Protein AF-A0AAX0WQU2-F1 (afdb_monomer_lite)

Foldseek 3Di:
DDDDPPPDPPDDDDDDPPQQAAPPPPPPDDDDPLLQVLVLLLLLCLLLLLVVLLVLLVVLLVVLVVDDPVQQPDWAQQLVVCVVVVPDPLSSLLLVLCCVLLVQDRGGDDGSVSVSVLSVLLSLLSLQLSCVSLVQLPEEEAQEQDDDDLVRLVVDDQWYWYWYQYPLDTWIWTHHRSDHTDTDDCVQQPVCVSVQRDSVSCVVVVVVSSLSVSSSSSPPPDDDRDAAGEYADDPVLVPDPQRPDFKFFQWDADADPVRHRPDTPSQAHRIHGHSVCSPVPSLVRSLSSQLRSSVNRSVADAQADAVPPPPCVPPPDPDPGNPHLVPFDPPDPVSSVVSSVNSSRHSSSRSVSSQVSLPHSGRDDPVDDDPSSDPVSRDRHDDDDDPPPVVNVVVVVVVVCVVVVVVVVVVVVVVVVPDDDDDDDDDDDDDDDDD

Secondary structure (DSSP, 8-state):
-PPPTTS---------SSSSS---BTTTBPPPHHHHHHHHHHHHHHHHHHHHHHHHHHHHHHHHHTS-HHHHHS---HHHHHHHTT--HHHHHHHHHHHHHH----SSS--HHHHHHHHHHHHHHHHHHHHHTTTTT--EEEEESSPPPHHHHTTS-SEEEEEEEETTEEEEEEEETT-SPEEE-GGGT-GGGGG--SHHHHHHTHHHHHHHHHHHHHHHS--------EEEPPHHHHS-TT----EEE---PPB-TTS-BSS--TTSS-EEE-TTHHHH-HHHHHHHHHHHHIIIII--B----TT-TTTSTT------PPPPTTTS--SSHHHHHHHHHHHHTBHHHHHHHHHHHHT-SSPPPTTS--TT--GGG--PPPPP-----HHHHHHHHHHHHHHHHHHHHHHHHHHHTS-----------------

Sequence (435 aa):
MPKNPKNSKKIPEHITQDNMVVSLKSKDSKLTVQEKQTLNQIYNESTLRLERTLDLLTQLENYLNSYDSQTKNQVQNIKQLMIDNNAPAEILHTLKMLKRHFYIPITHDNTINNVLNSTAAIKNNLLKTYKGLKGQLNLSLEIVDHVPTPEEVENFEDKTYVLVKSNNQWSLLYYENKGNPTEINIDNVNPAINNMATVDGAKLNYHLLMRDIMLYHAKNVESQPNKVYISNLKQSYINNPNNRTLGYVNGNGPTDGDGNLLFVNEYFGAIHIDYRLLTTNPSRALGTLIHESMHRYGFVNDRGYYHGRKDVKNSTEQRRYPEDFRDLPKQTHSDRLRITSRATNNADSYAYFVLDTTGSQTLYDKDNLPDWYDISKENGLPVENSSLSPLIKYSLIAGGVFLIGVGATMLYRKSNSIAEPTEEETNLTNSLGPC

pLDDT: mean 70.69, std 21.59, range [30.03, 97.56]

Structure (mmCIF, N/CA/C/O backbone):
data_AF-A0AAX0WQU2-F1
#
_entry.id   AF-A0AAX0WQU2-F1
#
loop_
_atom_site.group_PDB
_atom_site.id
_atom_site.type_symbol
_atom_site.label_atom_id
_atom_site.label_alt_id
_atom_site.label_comp_id
_atom_site.label_asym_id
_atom_site.label_entity_id
_atom_site.label_seq_id
_atom_site.pdbx_PDB_ins_code
_atom_site.Cartn_x
_atom_site.Cartn_y
_atom_site.Cartn_z
_atom_site.occupancy
_atom_site.B_iso_or_equiv
_atom_site.auth_seq_id
_atom_site.auth_comp_id
_atom_site.auth_asym_id
_atom_site.auth_atom_id
_atom_site.pdbx_PDB_model_num
ATOM 1 N N . MET A 1 1 ? -10.087 -52.703 16.500 1.00 31.34 1 MET A N 1
ATOM 2 C CA . MET A 1 1 ? -9.260 -51.753 17.280 1.00 31.34 1 MET A CA 1
ATOM 3 C C . MET A 1 1 ? -9.915 -50.381 17.216 1.00 31.34 1 MET A C 1
ATOM 5 O O . MET A 1 1 ? -10.171 -49.932 16.101 1.00 31.34 1 MET A O 1
ATOM 9 N N . PRO A 1 2 ? -10.245 -49.730 18.344 1.00 30.11 2 PRO A N 1
ATOM 10 C CA . PRO A 1 2 ? -10.756 -48.367 18.299 1.00 30.11 2 PRO A CA 1
ATOM 11 C C . PRO A 1 2 ? -9.624 -47.420 17.880 1.00 30.11 2 PRO A C 1
ATOM 13 O O . PRO A 1 2 ? -8.514 -47.497 18.405 1.00 30.11 2 PRO A O 1
ATOM 16 N N . LYS A 1 3 ? -9.888 -46.564 16.886 1.00 30.80 3 LYS A N 1
ATOM 17 C CA . LYS A 1 3 ? -8.924 -45.573 16.395 1.00 30.80 3 LYS A CA 1
ATOM 18 C C . LYS A 1 3 ? -8.726 -44.467 17.441 1.00 30.80 3 LYS A C 1
ATOM 20 O O . LYS A 1 3 ? -9.680 -43.962 18.023 1.00 30.80 3 LYS A O 1
ATOM 25 N N . ASN A 1 4 ? -7.458 -44.128 17.649 1.00 31.16 4 ASN A N 1
ATOM 26 C CA . ASN A 1 4 ? -6.911 -43.178 18.617 1.00 31.16 4 ASN A CA 1
ATOM 27 C C . ASN A 1 4 ? -7.563 -41.773 18.503 1.00 31.16 4 ASN A C 1
ATOM 29 O O . ASN A 1 4 ? -7.506 -41.183 17.422 1.00 31.16 4 ASN A O 1
ATOM 33 N N . PRO A 1 5 ? -8.128 -41.183 19.575 1.00 36.56 5 PRO A N 1
ATOM 34 C CA . PRO A 1 5 ? -8.906 -39.942 19.492 1.00 36.56 5 PRO A CA 1
ATOM 35 C C . PRO A 1 5 ? -8.059 -38.653 19.578 1.00 36.56 5 PRO A C 1
ATOM 37 O O . PRO A 1 5 ? -8.543 -37.632 20.056 1.00 36.56 5 PRO A O 1
ATOM 40 N N . LYS A 1 6 ? -6.793 -38.661 19.130 1.00 36.47 6 LYS A N 1
ATOM 41 C CA . LYS A 1 6 ? -5.864 -37.524 19.333 1.00 36.47 6 LYS A CA 1
ATOM 42 C C . LYS A 1 6 ? -5.399 -36.737 18.100 1.00 36.47 6 LYS A C 1
ATOM 44 O O . LYS A 1 6 ? -4.721 -35.741 18.301 1.00 36.47 6 LYS A O 1
ATOM 49 N N . ASN A 1 7 ? -5.823 -37.053 16.871 1.00 37.12 7 ASN A N 1
ATOM 50 C CA . ASN A 1 7 ? -5.366 -36.319 15.670 1.00 37.12 7 ASN A CA 1
ATOM 51 C C . ASN A 1 7 ? -6.485 -35.727 14.797 1.00 37.12 7 ASN A C 1
ATOM 53 O O . ASN A 1 7 ? -6.409 -35.740 13.573 1.00 37.12 7 ASN A O 1
ATOM 57 N N . SER A 1 8 ? -7.503 -35.125 15.405 1.00 37.38 8 SER A N 1
ATOM 58 C CA . SER A 1 8 ? -8.233 -34.059 14.715 1.00 37.38 8 SER A CA 1
ATOM 59 C C . SER A 1 8 ? -8.514 -32.950 15.714 1.00 37.38 8 SER A C 1
ATOM 61 O O . SER A 1 8 ? -9.492 -33.011 16.462 1.00 37.38 8 SER A O 1
ATOM 63 N N . LYS A 1 9 ? -7.649 -31.933 15.754 1.00 32.16 9 LYS A N 1
ATOM 64 C CA . LYS A 1 9 ? -8.064 -30.638 16.294 1.00 32.16 9 LYS A CA 1
ATOM 65 C C . LYS A 1 9 ? -9.267 -30.206 15.455 1.00 32.16 9 LYS A C 1
ATOM 67 O O . LYS A 1 9 ? -9.102 -29.794 14.312 1.00 32.16 9 LYS A O 1
ATOM 72 N N . LYS A 1 10 ? -10.481 -30.388 15.985 1.00 35.78 10 LYS A N 1
ATOM 73 C CA . LYS A 1 10 ? -11.683 -29.778 15.418 1.00 35.78 10 LYS A CA 1
ATOM 74 C C . LYS A 1 10 ? -11.444 -28.274 15.444 1.00 35.78 10 LYS A C 1
ATOM 76 O O . LYS A 1 10 ? -11.303 -27.692 16.514 1.00 35.78 10 LYS A O 1
ATOM 81 N N . ILE A 1 11 ? -11.337 -27.692 14.259 1.00 33.31 11 ILE A N 1
ATOM 82 C CA . ILE A 1 11 ? -11.239 -26.252 14.058 1.00 33.31 11 ILE A CA 1
ATOM 83 C C . ILE A 1 11 ? -12.599 -25.667 14.481 1.00 33.31 11 ILE A C 1
ATOM 85 O O . ILE A 1 11 ? -13.612 -26.102 13.927 1.00 33.31 11 ILE A O 1
ATOM 89 N N . PRO A 1 12 ? -12.679 -24.757 15.468 1.00 32.88 12 PRO A N 1
ATOM 90 C CA . PRO A 1 12 ? -13.934 -24.089 15.784 1.00 32.88 12 PRO A CA 1
ATOM 91 C C . PRO A 1 12 ? -14.273 -23.074 14.682 1.00 32.88 12 PRO A C 1
ATOM 93 O O . PRO A 1 12 ? -13.400 -22.356 14.202 1.00 32.88 12 PRO A O 1
ATOM 96 N N . GLU A 1 13 ? -15.543 -23.009 14.281 1.00 35.75 13 GLU A N 1
ATOM 97 C CA . GLU A 1 13 ? -16.059 -22.062 13.285 1.00 35.75 13 GLU A CA 1
ATOM 98 C C . GLU A 1 13 ? -16.945 -20.995 13.936 1.00 35.75 13 GLU A C 1
ATOM 100 O O . GLU A 1 13 ? -18.068 -21.349 14.266 1.00 35.75 13 GLU A O 1
ATOM 105 N N . HIS A 1 14 ? -16.565 -19.708 13.984 1.00 30.48 14 HIS A N 1
ATOM 106 C CA . HIS A 1 14 ? -17.513 -18.594 14.216 1.00 30.48 14 HIS A CA 1
ATOM 107 C C . HIS A 1 14 ? -17.075 -17.286 13.503 1.00 30.48 14 HIS A C 1
ATOM 109 O O . HIS A 1 14 ? -15.889 -17.103 13.229 1.00 30.48 14 HIS A O 1
ATOM 115 N N . ILE A 1 15 ? -18.071 -16.481 13.088 1.00 38.44 15 ILE A N 1
ATOM 116 C CA . ILE A 1 15 ? -18.012 -15.232 12.294 1.00 38.44 15 ILE A CA 1
ATOM 117 C C . ILE A 1 15 ? -18.770 -14.149 13.103 1.00 38.44 15 ILE A C 1
ATOM 119 O O . ILE A 1 15 ? -19.871 -14.425 13.581 1.00 38.44 15 ILE A O 1
ATOM 123 N N . THR A 1 16 ? -18.181 -12.950 13.196 1.00 37.28 16 THR A N 1
ATOM 124 C CA . THR A 1 16 ? -18.196 -11.962 14.304 1.00 37.28 16 THR A CA 1
ATOM 125 C C . THR A 1 16 ? -19.516 -11.306 14.770 1.00 37.28 16 THR A C 1
ATOM 127 O O . THR A 1 16 ? -20.407 -11.062 13.959 1.00 37.28 16 THR A O 1
ATOM 130 N N . GLN A 1 17 ? -19.607 -10.931 16.069 1.00 30.80 17 GLN A N 1
ATOM 131 C CA . GLN A 1 17 ? -20.680 -10.104 16.692 1.00 30.80 17 GLN A CA 1
ATOM 132 C C . GLN A 1 17 ? -20.516 -8.565 16.571 1.00 30.80 17 GLN A C 1
ATOM 134 O O . GLN A 1 17 ? -21.489 -7.845 16.789 1.00 30.80 17 GLN A O 1
ATOM 139 N N . ASP A 1 18 ? -19.356 -8.047 16.153 1.00 33.81 18 ASP A N 1
ATOM 140 C CA . ASP A 1 18 ? -19.059 -6.596 16.192 1.00 33.81 18 ASP A CA 1
ATOM 141 C C . ASP A 1 18 ? -19.312 -5.851 14.862 1.00 33.81 18 ASP A C 1
ATOM 143 O O . ASP A 1 18 ? -18.807 -4.755 14.641 1.00 33.81 18 ASP A O 1
ATOM 147 N N . ASN A 1 19 ? -20.068 -6.437 13.923 1.00 35.00 19 ASN A N 1
ATOM 148 C CA . ASN A 1 19 ? -20.328 -5.882 12.578 1.00 35.00 19 ASN A CA 1
ATOM 149 C C . ASN A 1 19 ? -19.089 -5.646 11.674 1.00 35.00 19 ASN A C 1
ATOM 151 O O . ASN A 1 19 ? -19.229 -5.041 10.611 1.00 35.00 19 ASN A O 1
ATOM 155 N N . MET A 1 20 ? -17.889 -6.135 12.015 1.00 37.59 20 MET A N 1
ATOM 156 C CA . MET A 1 20 ? -16.655 -5.775 11.282 1.00 37.59 20 MET A CA 1
ATOM 157 C C . MET A 1 20 ? -16.177 -6.785 10.221 1.00 37.59 20 MET A C 1
ATOM 159 O O . MET A 1 20 ? -15.325 -6.451 9.404 1.00 37.59 20 MET A O 1
ATOM 163 N N . VAL A 1 21 ? -16.768 -7.984 10.155 1.00 35.59 21 VAL A N 1
ATOM 164 C CA . VAL A 1 21 ? -16.629 -8.949 9.039 1.00 35.59 21 VAL A CA 1
ATOM 165 C C . VAL A 1 21 ? -17.985 -9.615 8.821 1.00 35.59 21 VAL A C 1
ATOM 167 O O . VAL A 1 21 ? -18.216 -10.762 9.196 1.00 35.59 21 VAL A O 1
ATOM 170 N N . VAL A 1 22 ? -18.940 -8.876 8.255 1.00 38.41 22 VAL A N 1
ATOM 171 C CA . VAL A 1 22 ? -20.250 -9.456 7.944 1.00 38.41 22 VAL A CA 1
ATOM 172 C C . VAL A 1 22 ? -20.165 -10.103 6.576 1.00 38.41 22 VAL A C 1
ATOM 174 O O . VAL A 1 22 ? -20.174 -9.406 5.562 1.00 38.41 22 VAL A O 1
ATOM 177 N N . SER A 1 23 ? -20.125 -11.436 6.540 1.00 36.59 23 SER A N 1
ATOM 178 C CA . SER A 1 23 ? -20.537 -12.128 5.330 1.00 36.59 23 SER A CA 1
ATOM 179 C C . SER A 1 23 ? -22.053 -11.988 5.173 1.00 36.59 23 SER A C 1
ATOM 181 O O . SER A 1 23 ? -22.810 -12.792 5.705 1.00 36.59 23 SER A O 1
ATOM 183 N N . LEU A 1 24 ? -22.534 -10.958 4.473 1.00 38.84 24 LEU A N 1
ATOM 184 C CA . LEU A 1 24 ? -23.891 -10.945 3.925 1.00 38.84 24 LEU A CA 1
ATOM 185 C C . LEU A 1 24 ? -23.984 -11.936 2.757 1.00 38.84 24 LEU A C 1
ATOM 187 O O . LEU A 1 24 ? -24.084 -11.558 1.593 1.00 38.84 24 LEU A O 1
ATOM 191 N N . LYS A 1 25 ? -23.948 -13.227 3.063 1.00 45.66 25 LYS A N 1
ATOM 192 C CA . LYS A 1 25 ? -24.803 -14.170 2.351 1.00 45.66 25 LYS A CA 1
ATOM 193 C C . LYS A 1 25 ? -26.125 -14.050 3.102 1.00 45.66 25 LYS A C 1
ATOM 195 O O . LYS A 1 25 ? -26.127 -14.320 4.295 1.00 45.66 25 LYS A O 1
ATOM 200 N N . SER A 1 26 ? -27.150 -13.467 2.464 1.00 41.34 26 SER A N 1
ATOM 201 C CA . SER A 1 26 ? -28.483 -13.138 3.024 1.00 41.34 26 SER A CA 1
ATOM 202 C C . SER A 1 26 ? -28.639 -13.536 4.497 1.00 41.34 26 SER A C 1
ATOM 204 O O . SER A 1 26 ? -28.838 -14.724 4.702 1.00 41.34 26 SER A O 1
ATOM 206 N N . LYS A 1 27 ? -28.460 -12.592 5.445 1.00 40.19 27 LYS A N 1
ATOM 207 C CA . LYS A 1 27 ? -28.551 -12.604 6.941 1.00 40.19 27 LYS A CA 1
ATOM 208 C C . LYS A 1 27 ? -28.480 -13.933 7.745 1.00 40.19 27 LYS A C 1
ATOM 210 O O . LYS A 1 27 ? -27.932 -13.939 8.839 1.00 40.19 27 LYS A O 1
ATOM 215 N N . ASP A 1 28 ? -28.977 -15.030 7.204 1.00 41.69 28 ASP A N 1
ATOM 216 C CA . ASP A 1 28 ? -29.094 -16.387 7.727 1.00 41.69 28 ASP A CA 1
ATOM 217 C C . ASP A 1 28 ? -28.063 -17.382 7.150 1.00 41.69 28 ASP A C 1
ATOM 219 O O . ASP A 1 28 ? -28.035 -18.546 7.552 1.00 41.69 28 ASP A O 1
ATOM 223 N N . SER A 1 29 ? -27.209 -16.981 6.201 1.00 47.44 29 SER A N 1
ATOM 224 C CA . SER A 1 29 ? -26.286 -17.910 5.533 1.00 47.44 29 SER A CA 1
ATOM 225 C C . SER A 1 29 ? -24.829 -17.698 5.950 1.00 47.44 29 SER A C 1
ATOM 227 O O . SER A 1 29 ? -24.217 -16.673 5.673 1.00 47.44 29 SER A O 1
ATOM 229 N N . LYS A 1 30 ? -24.227 -18.705 6.586 1.00 58.62 30 LYS A N 1
ATOM 230 C CA . LYS A 1 30 ? -22.789 -18.711 6.903 1.00 58.62 30 LYS A CA 1
ATOM 231 C C . LYS A 1 30 ? -21.952 -18.982 5.643 1.00 58.62 30 LYS A C 1
ATOM 233 O O . LYS A 1 30 ? -22.415 -19.667 4.727 1.00 58.62 30 LYS A O 1
ATOM 238 N N . LEU A 1 31 ? -20.706 -18.492 5.614 1.00 63.78 31 LEU A N 1
ATOM 239 C CA . LEU A 1 31 ? -19.722 -18.945 4.620 1.00 63.78 31 LEU A CA 1
ATOM 240 C C . LEU A 1 31 ? -19.499 -20.454 4.775 1.00 63.78 31 LEU A C 1
ATOM 242 O O . LEU A 1 31 ? -19.319 -20.954 5.888 1.00 63.78 31 LEU A O 1
ATOM 246 N N . THR A 1 32 ? -19.483 -21.158 3.654 1.00 69.81 32 THR A N 1
ATOM 247 C CA . THR A 1 32 ? -19.091 -22.563 3.551 1.00 69.81 32 THR A CA 1
ATOM 248 C C . THR A 1 32 ? -17.606 -22.737 3.872 1.00 69.81 32 THR A C 1
ATOM 250 O O . THR A 1 32 ? -16.815 -21.793 3.800 1.00 69.81 32 THR A O 1
ATOM 253 N N . VAL A 1 33 ? -17.204 -23.969 4.191 1.00 72.88 33 VAL A N 1
ATOM 254 C CA . VAL A 1 33 ? -15.794 -24.323 4.427 1.00 72.88 33 VAL A CA 1
ATOM 255 C C . VAL A 1 33 ? -14.918 -23.949 3.227 1.00 72.88 33 VAL A C 1
ATOM 257 O O . VAL A 1 33 ? -13.843 -23.384 3.411 1.00 72.88 33 VAL A O 1
ATOM 260 N N . GLN A 1 34 ? -15.399 -24.196 2.007 1.00 77.06 34 GLN A N 1
ATOM 261 C CA . GLN A 1 34 ? -14.679 -23.865 0.779 1.00 77.06 34 GLN A CA 1
ATOM 262 C C . GLN A 1 34 ? -14.522 -22.350 0.600 1.00 77.06 34 GLN A C 1
ATOM 264 O O . GLN A 1 34 ? -13.413 -21.883 0.370 1.00 77.06 34 GLN A O 1
ATOM 269 N N . GLU A 1 35 ? -15.591 -21.566 0.785 1.00 74.56 35 GLU A N 1
ATOM 270 C CA . GLU A 1 35 ? -15.519 -20.097 0.703 1.00 74.56 35 GLU A CA 1
ATOM 271 C C . GLU A 1 35 ? -14.516 -19.528 1.727 1.00 74.56 35 GLU A C 1
ATOM 273 O O . GLU A 1 35 ? -13.743 -18.630 1.400 1.00 74.56 35 GLU A O 1
ATOM 278 N N . LYS A 1 36 ? -14.463 -20.087 2.945 1.00 73.50 36 LYS A N 1
ATOM 279 C CA . LYS A 1 36 ? -13.469 -19.711 3.968 1.00 73.50 36 LYS A CA 1
ATOM 280 C C . LYS A 1 36 ? -12.040 -20.065 3.553 1.00 73.50 36 LYS A C 1
ATOM 282 O O . LYS A 1 36 ? -11.128 -19.272 3.767 1.00 73.50 36 LYS A O 1
ATOM 287 N N . GLN A 1 37 ? -11.828 -21.250 2.982 1.00 76.75 37 GLN A N 1
ATOM 288 C CA . GLN A 1 37 ? -10.515 -21.679 2.494 1.00 76.75 37 GLN A CA 1
ATOM 289 C C . GLN A 1 37 ? -10.024 -20.785 1.352 1.00 76.75 37 GLN A C 1
ATOM 291 O O . GLN A 1 37 ? -8.885 -20.327 1.392 1.00 76.75 37 GLN A O 1
ATOM 296 N N . THR A 1 38 ? -10.890 -20.482 0.384 1.00 79.31 38 THR A N 1
ATOM 297 C CA . THR A 1 38 ? -10.569 -19.591 -0.735 1.00 79.31 38 THR A CA 1
ATOM 298 C C . THR A 1 38 ? -10.286 -18.171 -0.260 1.00 79.31 38 THR A C 1
ATOM 300 O O . THR A 1 38 ? -9.323 -17.561 -0.714 1.00 79.31 38 THR A O 1
ATOM 303 N N . LEU A 1 39 ? -11.065 -17.649 0.689 1.00 77.81 39 LEU A N 1
ATOM 304 C CA . LEU A 1 39 ? -10.817 -16.327 1.261 1.00 77.81 39 LEU A CA 1
ATOM 305 C C . LEU A 1 39 ? -9.473 -16.265 2.009 1.00 77.81 39 LEU A C 1
ATOM 307 O O . LEU A 1 39 ? -8.719 -15.314 1.818 1.00 77.81 39 LEU A O 1
ATOM 311 N N . ASN A 1 40 ? -9.145 -17.286 2.809 1.00 77.00 40 ASN A N 1
ATOM 312 C CA . ASN A 1 40 ? -7.834 -17.393 3.460 1.00 77.00 40 ASN A CA 1
ATOM 313 C C . ASN A 1 40 ? -6.697 -17.428 2.432 1.00 77.00 40 ASN A C 1
ATOM 315 O O . ASN A 1 40 ? -5.699 -16.735 2.605 1.00 77.00 40 ASN A O 1
ATOM 319 N N . GLN A 1 41 ? -6.861 -18.188 1.346 1.00 82.31 41 GLN A N 1
ATOM 320 C CA . GLN A 1 41 ? -5.877 -18.233 0.268 1.00 82.31 41 GLN A CA 1
ATOM 321 C C . GLN A 1 41 ? -5.706 -16.862 -0.399 1.00 82.31 41 GLN A C 1
ATOM 323 O O . GLN A 1 41 ? -4.584 -16.390 -0.527 1.00 82.31 41 GLN A O 1
ATOM 328 N N . ILE A 1 42 ? -6.800 -16.185 -0.759 1.00 85.06 42 ILE A N 1
ATOM 329 C CA . ILE A 1 42 ? -6.769 -14.829 -1.331 1.00 85.06 42 ILE A CA 1
ATOM 330 C C . ILE A 1 42 ? -6.022 -13.854 -0.415 1.00 85.06 42 ILE A C 1
ATOM 332 O O . ILE A 1 42 ? -5.210 -13.052 -0.880 1.00 85.06 42 ILE A O 1
ATOM 336 N N . TYR A 1 43 ? -6.293 -13.914 0.886 1.00 83.25 43 TYR A N 1
ATOM 337 C CA . TYR A 1 43 ? -5.673 -13.042 1.875 1.00 83.25 43 TYR A CA 1
ATOM 338 C C . TYR A 1 43 ? -4.169 -13.317 2.044 1.00 83.25 43 TYR A C 1
ATOM 340 O O . TYR A 1 43 ? -3.359 -12.383 2.007 1.00 83.25 43 TYR A O 1
ATOM 348 N N . ASN A 1 44 ? -3.788 -14.593 2.162 1.00 83.44 44 ASN A N 1
ATOM 349 C CA . ASN A 1 44 ? -2.394 -15.028 2.235 1.00 83.44 44 ASN A CA 1
ATOM 350 C C . ASN A 1 44 ? -1.624 -14.616 0.983 1.00 83.44 44 ASN A C 1
ATOM 352 O O . ASN A 1 44 ? -0.592 -13.953 1.081 1.00 83.44 44 ASN A O 1
ATOM 356 N N . GLU A 1 45 ? -2.161 -14.933 -0.195 1.00 88.69 45 GLU A N 1
ATOM 357 C CA . GLU A 1 45 ? -1.525 -14.593 -1.461 1.00 88.69 45 GLU A CA 1
ATOM 358 C C . GLU A 1 45 ? -1.403 -13.078 -1.644 1.00 88.69 45 GLU A C 1
ATOM 360 O O . GLU A 1 45 ? -0.352 -12.613 -2.072 1.00 88.69 45 GLU A O 1
ATOM 365 N N . SER A 1 46 ? -2.415 -12.287 -1.269 1.00 89.06 46 SER A N 1
ATOM 366 C CA . SER A 1 46 ? -2.325 -10.817 -1.308 1.00 89.06 46 SER A CA 1
ATOM 367 C C . SER A 1 46 ? -1.167 -10.310 -0.453 1.00 89.06 46 SER A C 1
ATOM 369 O O . SER A 1 46 ? -0.363 -9.495 -0.905 1.00 89.06 46 SER A O 1
ATOM 371 N N . THR A 1 47 ? -1.058 -10.822 0.772 1.00 89.06 47 THR A N 1
ATOM 372 C CA . THR A 1 47 ? -0.040 -10.406 1.740 1.00 89.06 47 THR A CA 1
ATOM 373 C C . THR A 1 47 ? 1.366 -10.801 1.288 1.00 89.06 47 THR A C 1
ATOM 375 O O . THR A 1 47 ? 2.267 -9.963 1.300 1.00 89.06 47 THR A O 1
ATOM 378 N N . LEU A 1 48 ? 1.553 -12.044 0.836 1.00 91.12 48 LEU A N 1
ATOM 379 C CA . LEU A 1 48 ? 2.843 -12.555 0.360 1.00 91.12 48 LEU A CA 1
ATOM 380 C C . LEU A 1 48 ? 3.284 -11.882 -0.940 1.00 91.12 48 LEU A C 1
ATOM 382 O O . LEU A 1 48 ? 4.458 -11.554 -1.102 1.00 91.12 48 LEU A O 1
ATOM 386 N N . ARG A 1 49 ? 2.351 -11.607 -1.857 1.00 94.25 49 ARG A N 1
ATOM 387 C CA . ARG A 1 49 ? 2.656 -10.885 -3.100 1.00 94.25 49 ARG A CA 1
ATOM 388 C C . ARG A 1 49 ? 3.032 -9.434 -2.838 1.00 94.25 49 ARG A C 1
ATOM 390 O O . ARG A 1 49 ? 3.944 -8.919 -3.485 1.00 94.25 49 ARG A O 1
ATOM 397 N N . LEU A 1 50 ? 2.375 -8.776 -1.882 1.00 95.00 50 LEU A N 1
ATOM 398 C CA . LEU A 1 50 ? 2.759 -7.439 -1.427 1.00 95.00 50 LEU A CA 1
ATOM 399 C C . LEU A 1 50 ? 4.158 -7.441 -0.800 1.00 95.00 50 LEU A C 1
ATOM 401 O O . LEU A 1 50 ? 4.975 -6.594 -1.156 1.00 95.00 50 LEU A O 1
ATOM 405 N N . GLU A 1 51 ? 4.455 -8.410 0.072 1.00 94.50 51 GLU A N 1
ATOM 406 C CA . GLU A 1 51 ? 5.785 -8.590 0.671 1.00 94.50 51 GLU A CA 1
ATOM 407 C C . GLU A 1 51 ? 6.860 -8.776 -0.406 1.00 94.50 51 GLU A C 1
ATOM 409 O O . GLU A 1 51 ? 7.852 -8.046 -0.428 1.00 94.50 51 GLU A O 1
ATOM 414 N N . ARG A 1 52 ? 6.628 -9.684 -1.361 1.00 95.50 52 ARG A N 1
ATOM 415 C CA . ARG A 1 52 ? 7.548 -9.926 -2.477 1.00 95.50 52 ARG A CA 1
ATOM 416 C C . ARG A 1 52 ? 7.726 -8.694 -3.357 1.00 95.50 52 ARG A C 1
ATOM 418 O O . ARG A 1 52 ? 8.839 -8.390 -3.772 1.00 95.50 52 ARG A O 1
ATOM 425 N N . THR A 1 53 ? 6.652 -7.957 -3.626 1.00 97.44 53 THR A N 1
ATOM 426 C CA . THR A 1 53 ? 6.725 -6.715 -4.407 1.00 97.44 53 THR A CA 1
ATOM 427 C C . THR A 1 53 ? 7.578 -5.664 -3.688 1.00 97.44 53 THR A C 1
ATOM 429 O O . THR A 1 53 ? 8.384 -4.990 -4.325 1.00 97.44 53 THR A O 1
ATOM 432 N N . LEU A 1 54 ? 7.454 -5.538 -2.362 1.00 97.00 54 LEU A N 1
ATOM 433 C CA . LEU A 1 54 ? 8.283 -4.634 -1.554 1.00 97.00 54 LEU A CA 1
ATOM 434 C C . LEU A 1 54 ? 9.764 -5.028 -1.558 1.00 97.00 54 LEU A C 1
ATOM 436 O O . LEU A 1 54 ? 10.629 -4.154 -1.657 1.00 97.00 54 LEU A O 1
ATOM 440 N N . ASP A 1 55 ? 10.057 -6.323 -1.470 1.00 96.00 55 ASP A N 1
ATOM 441 C CA . ASP A 1 55 ? 11.415 -6.858 -1.589 1.00 96.00 55 ASP A CA 1
ATOM 442 C C . ASP A 1 55 ? 12.017 -6.539 -2.969 1.00 96.00 55 ASP A C 1
ATOM 444 O O . ASP A 1 55 ? 13.068 -5.907 -3.057 1.00 96.00 55 ASP A O 1
ATOM 448 N N . LEU A 1 56 ? 11.292 -6.826 -4.053 1.00 97.25 56 LEU A N 1
ATOM 449 C CA . LEU A 1 56 ? 11.724 -6.519 -5.421 1.00 97.25 56 LEU A CA 1
ATOM 450 C C . LEU A 1 56 ? 11.958 -5.018 -5.659 1.00 97.25 56 LEU A C 1
ATOM 452 O O . LEU A 1 56 ? 12.940 -4.634 -6.298 1.00 97.25 56 LEU A O 1
ATOM 456 N N . LEU A 1 57 ? 11.102 -4.150 -5.108 1.00 97.56 57 LEU A N 1
ATOM 457 C CA . LEU A 1 57 ? 11.324 -2.701 -5.138 1.00 97.56 57 LEU A CA 1
ATOM 458 C C . LEU A 1 57 ? 12.582 -2.295 -4.362 1.00 97.56 57 LEU A C 1
ATOM 460 O O . LEU A 1 57 ? 13.311 -1.415 -4.808 1.00 97.56 57 LEU A O 1
ATOM 464 N N . THR A 1 58 ? 12.863 -2.943 -3.231 1.00 96.69 58 THR A N 1
ATOM 465 C CA . THR A 1 58 ? 14.078 -2.697 -2.439 1.00 96.69 58 THR A CA 1
ATOM 466 C C . THR A 1 58 ? 15.331 -3.129 -3.193 1.00 96.69 58 THR A C 1
ATOM 468 O O . THR A 1 58 ? 16.316 -2.395 -3.221 1.00 96.69 58 THR A O 1
ATOM 471 N N . GLN A 1 59 ? 15.291 -4.280 -3.863 1.00 96.81 59 GLN A N 1
ATOM 472 C CA . GLN A 1 59 ? 16.387 -4.742 -4.713 1.00 96.81 59 GLN A CA 1
ATOM 473 C C . GLN A 1 59 ? 16.631 -3.786 -5.886 1.00 96.81 59 GLN A C 1
ATOM 475 O O . GLN A 1 59 ? 17.780 -3.451 -6.172 1.00 96.81 59 GLN A O 1
ATOM 480 N N . LEU A 1 60 ? 15.563 -3.287 -6.520 1.00 97.19 60 LEU A N 1
ATOM 481 C CA . LEU A 1 60 ? 15.668 -2.262 -7.557 1.00 97.19 60 LEU A CA 1
ATOM 482 C C . LEU A 1 60 ? 16.271 -0.960 -7.022 1.00 97.19 60 LEU A C 1
ATOM 484 O O . LEU A 1 60 ? 17.175 -0.418 -7.652 1.00 97.19 60 LEU A O 1
ATOM 488 N N . GLU A 1 61 ? 15.806 -0.461 -5.875 1.00 96.38 61 GLU A N 1
ATOM 489 C CA . GLU A 1 61 ? 16.369 0.734 -5.238 1.00 96.38 61 GLU A CA 1
ATOM 490 C C . GLU A 1 61 ? 17.855 0.554 -4.929 1.00 96.38 61 GLU A C 1
ATOM 492 O O . GLU A 1 61 ? 18.642 1.443 -5.240 1.00 96.38 61 GLU A O 1
ATOM 497 N N . ASN A 1 62 ? 18.256 -0.588 -4.370 1.00 96.75 62 ASN A N 1
ATOM 498 C CA . ASN A 1 62 ? 19.653 -0.881 -4.054 1.00 96.75 62 ASN A CA 1
ATOM 499 C C . ASN A 1 62 ? 20.521 -0.937 -5.316 1.00 96.75 62 ASN A C 1
ATOM 501 O O . ASN A 1 62 ? 21.591 -0.331 -5.346 1.00 96.75 62 ASN A O 1
ATOM 505 N N . TYR A 1 63 ? 20.041 -1.597 -6.374 1.00 96.94 63 TYR A N 1
ATOM 506 C CA . TYR A 1 63 ? 20.742 -1.668 -7.657 1.00 96.94 63 TYR A CA 1
ATOM 507 C C . TYR A 1 63 ? 20.882 -0.286 -8.306 1.00 96.94 63 TYR A C 1
ATOM 509 O O . TYR A 1 63 ? 21.955 0.109 -8.743 1.00 96.94 63 TYR A O 1
ATOM 517 N N . LEU A 1 64 ? 19.810 0.505 -8.336 1.00 95.69 64 LEU A N 1
ATOM 518 C CA . LEU A 1 64 ? 19.867 1.874 -8.850 1.00 95.69 64 LEU A CA 1
ATOM 519 C C . LEU A 1 64 ? 20.740 2.784 -7.969 1.00 95.69 64 LEU A C 1
ATOM 521 O O . LEU A 1 64 ? 21.376 3.714 -8.468 1.00 95.69 64 LEU A O 1
ATOM 525 N N . ASN A 1 65 ? 20.814 2.510 -6.666 1.00 96.25 65 ASN A N 1
ATOM 526 C CA . ASN A 1 65 ? 21.656 3.257 -5.745 1.00 96.25 65 ASN A CA 1
ATOM 527 C C . ASN A 1 65 ? 23.142 2.902 -5.810 1.00 96.25 65 ASN A C 1
ATOM 529 O O . ASN A 1 65 ? 23.936 3.718 -5.340 1.00 96.25 65 ASN A O 1
ATOM 533 N N . SER A 1 66 ? 23.527 1.766 -6.398 1.00 95.69 66 SER A N 1
ATOM 534 C CA . SER A 1 66 ? 24.938 1.386 -6.537 1.00 95.69 66 SER A CA 1
ATOM 535 C C . SER A 1 66 ? 25.678 2.176 -7.618 1.00 95.69 66 SER A C 1
ATOM 537 O O . SER A 1 66 ? 26.905 2.167 -7.642 1.00 95.69 66 SER A O 1
ATOM 539 N N . TYR A 1 67 ? 24.954 2.849 -8.516 1.00 95.12 67 TYR A N 1
ATOM 540 C CA . TYR A 1 67 ? 25.548 3.785 -9.469 1.00 95.12 67 TYR A CA 1
ATOM 541 C C . TYR A 1 67 ? 26.127 5.011 -8.751 1.00 95.12 67 TYR A C 1
ATOM 543 O O . TYR A 1 67 ? 25.677 5.384 -7.670 1.00 95.12 67 TYR A O 1
ATOM 551 N N . ASP A 1 68 ? 27.109 5.673 -9.354 1.00 95.62 68 ASP A N 1
ATOM 552 C CA . ASP A 1 68 ? 27.660 6.921 -8.824 1.00 95.62 68 ASP A CA 1
ATOM 553 C C . ASP A 1 68 ? 26.704 8.119 -9.029 1.00 95.62 68 ASP A C 1
ATOM 555 O O . ASP A 1 68 ? 25.739 8.071 -9.799 1.00 95.62 68 ASP A O 1
ATOM 559 N N . SER A 1 69 ? 26.980 9.230 -8.341 1.00 94.38 69 SER A N 1
ATOM 560 C CA . SER A 1 69 ? 26.153 10.443 -8.397 1.00 94.38 69 SER A CA 1
ATOM 561 C C . SER A 1 69 ? 26.067 11.079 -9.787 1.00 94.38 69 SER A C 1
ATOM 563 O O . SER A 1 69 ? 25.040 11.680 -10.105 1.00 94.38 69 SER A O 1
ATOM 565 N N . GLN A 1 70 ? 27.105 10.978 -10.619 1.00 94.69 70 GLN A N 1
ATOM 566 C CA . GLN A 1 70 ? 27.085 11.541 -11.970 1.00 94.69 70 GLN A CA 1
ATOM 567 C C . GLN A 1 70 ? 26.117 10.740 -12.843 1.00 94.69 70 GLN A C 1
ATOM 569 O O . GLN A 1 70 ? 25.189 11.311 -13.421 1.00 94.69 70 GLN A O 1
ATOM 574 N N . THR A 1 71 ? 26.255 9.415 -12.840 1.00 93.00 71 THR A N 1
ATOM 575 C CA . THR A 1 71 ? 25.360 8.499 -13.548 1.00 93.00 71 THR A CA 1
ATOM 576 C C . THR A 1 71 ? 23.915 8.663 -13.073 1.00 93.00 71 THR A C 1
ATOM 578 O O . THR A 1 71 ? 22.991 8.708 -13.890 1.00 93.00 71 THR A O 1
ATOM 581 N N . LYS A 1 72 ? 23.683 8.832 -11.762 1.00 94.38 72 LYS A N 1
ATOM 582 C CA . LYS A 1 72 ? 22.319 8.986 -11.234 1.00 94.38 72 LYS A CA 1
ATOM 583 C C . LYS A 1 72 ? 21.596 10.248 -11.697 1.00 94.38 72 LYS A C 1
ATOM 585 O O . LYS A 1 72 ? 20.368 10.222 -11.810 1.00 94.38 72 LYS A O 1
ATOM 590 N N . ASN A 1 73 ? 22.331 11.333 -11.940 1.00 93.19 73 ASN A N 1
ATOM 591 C CA . ASN A 1 73 ? 21.781 12.633 -12.332 1.00 93.19 73 ASN A CA 1
ATOM 592 C C . ASN A 1 73 ? 21.752 12.852 -13.849 1.00 93.19 73 ASN A C 1
ATOM 594 O O . ASN A 1 73 ? 21.113 13.790 -14.323 1.00 93.19 73 ASN A O 1
ATOM 598 N N . GLN A 1 74 ? 22.407 11.987 -14.620 1.00 92.62 74 GLN A N 1
ATOM 599 C CA . GLN A 1 74 ? 22.396 12.064 -16.071 1.00 92.62 74 GLN A CA 1
ATOM 600 C C . GLN A 1 74 ? 21.054 11.587 -16.644 1.00 92.62 74 GLN A C 1
ATOM 602 O O . GLN A 1 74 ? 20.523 10.543 -16.258 1.00 92.62 74 GLN A O 1
ATOM 607 N N . VAL A 1 75 ? 20.514 12.345 -17.603 1.00 89.69 75 VAL A N 1
ATOM 608 C CA . VAL A 1 75 ? 19.349 11.925 -18.392 1.00 89.69 75 VAL A CA 1
ATOM 609 C C . VAL A 1 75 ? 19.774 10.815 -19.348 1.00 89.69 75 VAL A C 1
ATOM 611 O O . VAL A 1 75 ? 20.658 11.023 -20.178 1.00 89.69 75 VAL A O 1
ATOM 614 N N . GLN A 1 76 ? 19.154 9.639 -19.240 1.00 89.00 76 GLN A N 1
ATOM 615 C CA . GLN A 1 76 ? 19.568 8.470 -20.020 1.00 89.00 76 GLN A CA 1
ATOM 616 C C . GLN A 1 76 ? 18.483 7.396 -20.158 1.00 89.00 76 GLN A C 1
ATOM 618 O O . GLN A 1 76 ? 17.443 7.419 -19.496 1.00 89.00 76 GLN A O 1
ATOM 623 N N . ASN A 1 77 ? 18.748 6.413 -21.020 1.00 91.00 77 ASN A N 1
ATOM 624 C CA . ASN A 1 77 ? 17.931 5.214 -21.148 1.00 91.00 77 ASN A CA 1
ATOM 625 C C . ASN A 1 77 ? 18.284 4.214 -20.039 1.00 91.00 77 ASN A C 1
ATOM 627 O O . ASN A 1 77 ? 19.082 3.302 -20.241 1.00 91.00 77 ASN A O 1
ATOM 631 N N . ILE A 1 78 ? 17.664 4.388 -18.871 1.00 92.88 78 ILE A N 1
ATOM 632 C CA . ILE A 1 78 ? 17.883 3.558 -17.675 1.00 92.88 78 ILE A CA 1
ATOM 633 C C . ILE A 1 78 ? 17.642 2.073 -17.981 1.00 92.88 78 ILE A C 1
ATOM 635 O O . ILE A 1 78 ? 18.404 1.220 -17.540 1.00 92.88 78 ILE A O 1
ATOM 639 N N . LYS A 1 79 ? 16.625 1.744 -18.791 1.00 93.38 79 LYS A N 1
ATOM 640 C CA . LYS A 1 79 ? 16.366 0.357 -19.204 1.00 93.38 79 LYS A CA 1
ATOM 641 C C . LYS A 1 79 ? 17.557 -0.238 -19.962 1.00 93.38 79 LYS A C 1
ATOM 643 O O . LYS A 1 79 ? 17.923 -1.374 -19.682 1.00 93.38 79 LYS A O 1
ATOM 648 N N . GLN A 1 80 ? 18.100 0.487 -20.941 1.00 93.25 80 GLN A N 1
ATOM 649 C CA . GLN A 1 80 ? 19.221 -0.008 -21.742 1.00 93.25 80 GLN A CA 1
ATOM 650 C C . GLN A 1 80 ? 20.494 -0.094 -20.902 1.00 93.25 80 GLN A C 1
ATOM 652 O O . GLN A 1 80 ? 21.126 -1.139 -20.913 1.00 93.25 80 GLN A O 1
ATOM 657 N N . LEU A 1 81 ? 20.773 0.920 -20.076 1.00 93.62 81 LEU A N 1
ATOM 658 C CA . LEU A 1 81 ? 21.881 0.902 -19.117 1.00 93.62 81 LEU A CA 1
ATOM 659 C C . LEU A 1 81 ? 21.864 -0.362 -18.242 1.00 93.62 81 LEU A C 1
ATOM 661 O O . LEU A 1 81 ? 22.888 -1.007 -18.051 1.00 93.62 81 LEU A O 1
ATOM 665 N N . MET A 1 82 ? 20.695 -0.734 -17.714 1.00 93.69 82 MET A N 1
ATOM 666 C CA . MET A 1 82 ? 20.556 -1.938 -16.890 1.00 93.69 82 MET A CA 1
ATOM 667 C C . MET A 1 82 ? 20.732 -3.234 -17.687 1.00 93.69 82 MET A C 1
ATOM 669 O O . MET A 1 82 ? 21.231 -4.212 -17.141 1.00 93.69 82 MET A O 1
ATOM 673 N N . ILE A 1 83 ? 20.329 -3.261 -18.962 1.00 93.12 83 ILE A N 1
ATOM 674 C CA . ILE A 1 83 ? 20.573 -4.409 -19.850 1.00 93.12 83 ILE A CA 1
ATOM 675 C C . ILE A 1 83 ? 22.072 -4.546 -20.124 1.00 93.12 83 ILE A C 1
ATOM 677 O O . ILE A 1 83 ? 22.614 -5.634 -19.960 1.00 93.12 83 ILE A O 1
ATOM 681 N N . ASP A 1 84 ? 22.736 -3.446 -20.478 1.00 93.94 84 ASP A N 1
ATOM 682 C CA . ASP A 1 84 ? 24.164 -3.420 -20.803 1.00 93.94 84 ASP A CA 1
ATOM 683 C C . ASP A 1 84 ? 25.021 -3.829 -19.592 1.00 93.94 84 ASP A C 1
ATOM 685 O O . ASP A 1 84 ? 26.030 -4.517 -19.737 1.00 93.94 84 ASP A O 1
ATOM 689 N N . ASN A 1 85 ? 24.563 -3.493 -18.382 1.00 93.06 85 ASN A N 1
ATOM 690 C CA . ASN A 1 85 ? 25.206 -3.867 -17.121 1.00 93.06 85 ASN A CA 1
ATOM 691 C C . ASN A 1 85 ? 24.774 -5.240 -16.573 1.00 93.06 85 ASN A C 1
ATOM 693 O O . ASN A 1 85 ? 25.079 -5.554 -15.422 1.00 93.06 85 ASN A O 1
ATOM 697 N N . ASN A 1 86 ? 24.063 -6.056 -17.359 1.00 93.06 86 ASN A N 1
ATOM 698 C CA . ASN A 1 86 ? 23.595 -7.391 -16.969 1.00 93.06 86 ASN A CA 1
ATOM 699 C C . ASN A 1 86 ? 22.800 -7.408 -15.647 1.00 93.06 86 ASN A C 1
ATOM 701 O O . ASN A 1 86 ? 23.010 -8.270 -14.791 1.00 93.06 86 ASN A O 1
ATOM 705 N N . ALA A 1 87 ? 21.885 -6.451 -15.457 1.00 95.06 87 ALA A N 1
ATOM 706 C CA . ALA A 1 87 ? 21.014 -6.427 -14.285 1.00 95.06 87 ALA A CA 1
ATOM 707 C C . ALA A 1 87 ? 20.219 -7.745 -14.149 1.00 95.06 87 ALA A C 1
ATOM 709 O O . ALA A 1 87 ? 19.736 -8.273 -15.159 1.00 95.06 87 ALA A O 1
ATOM 710 N N . PRO A 1 88 ? 20.003 -8.250 -12.918 1.00 95.31 88 PRO A N 1
ATOM 711 C CA . PRO A 1 88 ? 19.168 -9.423 -12.681 1.00 95.31 88 PRO A CA 1
ATOM 712 C C . PRO A 1 88 ? 17.785 -9.301 -13.333 1.00 95.31 88 PRO A C 1
ATOM 714 O O . PRO A 1 88 ? 17.163 -8.232 -13.324 1.00 95.31 88 PRO A O 1
ATOM 717 N N . ALA A 1 89 ? 17.275 -10.413 -13.869 1.00 92.81 89 ALA A N 1
ATOM 718 C CA . ALA A 1 89 ? 16.025 -10.433 -14.630 1.00 92.81 89 ALA A CA 1
ATOM 719 C C . ALA A 1 89 ? 14.828 -9.892 -13.829 1.00 92.81 89 ALA A C 1
ATOM 721 O O . ALA A 1 89 ? 14.023 -9.132 -14.371 1.00 92.81 89 ALA A O 1
ATOM 722 N N . GLU A 1 90 ? 14.739 -10.223 -12.539 1.00 92.81 90 GLU A N 1
ATOM 723 C CA . GLU A 1 90 ? 13.666 -9.763 -11.649 1.00 92.81 90 GLU A CA 1
ATOM 724 C C . GLU A 1 90 ? 13.723 -8.251 -11.394 1.00 92.81 90 GLU A C 1
ATOM 726 O O . GLU A 1 90 ? 12.688 -7.581 -11.370 1.00 92.81 90 GLU A O 1
ATOM 731 N N . ILE A 1 91 ? 14.927 -7.678 -11.299 1.00 95.25 91 ILE A N 1
ATOM 732 C CA . ILE A 1 91 ? 15.118 -6.231 -11.149 1.00 95.25 91 ILE A CA 1
ATOM 733 C C . ILE A 1 91 ? 14.678 -5.512 -12.433 1.00 95.25 91 ILE A C 1
ATOM 735 O O . ILE A 1 91 ? 13.922 -4.537 -12.388 1.00 95.25 91 ILE A O 1
ATOM 739 N N . LEU A 1 92 ? 15.089 -6.021 -13.599 1.00 95.00 92 LEU A N 1
ATOM 740 C CA . LEU A 1 92 ? 14.680 -5.465 -14.889 1.00 95.00 92 LEU A CA 1
ATOM 741 C C . LEU A 1 92 ? 13.165 -5.610 -15.124 1.00 95.00 92 LEU A C 1
ATOM 743 O O . LEU A 1 92 ? 12.542 -4.714 -15.702 1.00 95.00 92 LEU A O 1
ATOM 747 N N . HIS A 1 93 ? 12.563 -6.721 -14.694 1.00 94.38 93 HIS A N 1
ATOM 748 C CA . HIS A 1 93 ? 11.112 -6.925 -14.720 1.00 94.38 93 HIS A CA 1
ATOM 749 C C . HIS A 1 93 ? 10.395 -5.901 -13.843 1.00 94.38 93 HIS A C 1
ATOM 751 O O . HIS A 1 93 ? 9.505 -5.205 -14.327 1.00 94.38 93 HIS A O 1
ATOM 757 N N . THR A 1 94 ? 10.853 -5.714 -12.607 1.00 95.69 94 THR A N 1
ATOM 758 C CA . THR A 1 94 ? 10.293 -4.736 -11.662 1.00 95.69 94 THR A CA 1
ATOM 759 C C . THR A 1 94 ? 10.325 -3.317 -12.237 1.00 95.69 94 THR A C 1
ATOM 761 O O . THR A 1 94 ? 9.310 -2.617 -12.231 1.00 95.69 94 THR A O 1
ATOM 764 N N . LEU A 1 95 ? 11.441 -2.908 -12.856 1.00 95.38 95 LEU A N 1
ATOM 765 C CA . LEU A 1 95 ? 11.533 -1.619 -13.551 1.00 95.38 95 LEU A CA 1
ATOM 766 C C . LEU A 1 95 ? 10.524 -1.509 -14.713 1.00 95.38 95 LEU A C 1
ATOM 768 O O . LEU A 1 95 ? 9.887 -0.469 -14.905 1.00 95.38 95 LEU A O 1
ATOM 772 N N . LYS A 1 96 ? 10.347 -2.578 -15.503 1.00 92.81 96 LYS A N 1
ATOM 773 C CA . LYS A 1 96 ? 9.344 -2.614 -16.583 1.00 92.81 96 LYS A CA 1
ATOM 774 C C . LYS A 1 96 ? 7.922 -2.501 -16.031 1.00 92.81 96 LYS A C 1
ATOM 776 O O . LYS A 1 96 ? 7.102 -1.827 -16.657 1.00 92.81 96 LYS A O 1
ATOM 781 N N . MET A 1 97 ? 7.630 -3.117 -14.886 1.00 92.44 97 MET A N 1
ATOM 782 C CA . MET A 1 97 ? 6.322 -3.026 -14.235 1.00 92.44 97 MET A CA 1
ATOM 783 C C . MET A 1 97 ? 6.057 -1.609 -13.710 1.00 92.44 97 MET A C 1
ATOM 785 O O . MET A 1 97 ? 4.971 -1.078 -13.936 1.00 92.44 97 MET A O 1
ATOM 789 N N . LEU A 1 98 ? 7.061 -0.921 -13.154 1.00 92.12 98 LEU A N 1
ATOM 790 C CA . LEU A 1 98 ? 6.950 0.500 -12.791 1.00 92.12 98 LEU A CA 1
ATOM 791 C C . LEU A 1 98 ? 6.609 1.382 -14.003 1.00 92.12 98 LEU A C 1
ATOM 793 O O . LEU A 1 98 ? 5.693 2.206 -13.941 1.00 92.12 98 LEU A O 1
ATOM 797 N N . LYS A 1 99 ? 7.279 1.169 -15.145 1.00 89.25 99 LYS A N 1
ATOM 798 C CA . LYS A 1 99 ? 6.925 1.849 -16.405 1.00 89.25 99 LYS A CA 1
ATOM 799 C C . LYS A 1 99 ? 5.490 1.534 -16.832 1.00 89.25 99 LYS A C 1
ATOM 801 O O . LYS A 1 99 ? 4.778 2.424 -17.286 1.00 89.25 99 LYS A O 1
ATOM 806 N N . ARG A 1 100 ? 5.074 0.270 -16.752 1.00 84.81 100 ARG A N 1
ATOM 807 C CA . ARG A 1 100 ? 3.764 -0.184 -17.234 1.00 84.81 100 ARG A CA 1
ATOM 808 C C . ARG A 1 100 ? 2.619 0.388 -16.398 1.00 84.81 100 ARG A C 1
ATOM 810 O O . ARG A 1 100 ? 1.683 0.944 -16.969 1.00 84.81 100 ARG A O 1
ATOM 817 N N . HIS A 1 101 ? 2.706 0.265 -15.077 1.00 86.94 101 HIS A N 1
ATOM 818 C CA . HIS A 1 101 ? 1.603 0.561 -14.160 1.00 86.94 101 HIS A CA 1
ATOM 819 C C . HIS A 1 101 ? 1.591 2.003 -13.661 1.00 86.94 101 HIS A C 1
ATOM 821 O O . HIS A 1 101 ? 0.518 2.569 -13.482 1.00 86.94 101 HIS A O 1
ATOM 827 N N . PHE A 1 102 ? 2.761 2.635 -13.550 1.00 87.06 102 PHE A N 1
ATOM 828 C CA . PHE A 1 102 ? 2.893 4.007 -13.050 1.00 87.06 102 PHE A CA 1
ATOM 829 C C . PHE A 1 102 ? 3.400 4.998 -14.100 1.00 87.06 102 PHE A C 1
ATOM 831 O O . PHE A 1 102 ? 3.570 6.180 -13.811 1.00 87.06 102 PHE A O 1
ATOM 838 N N . TYR A 1 103 ? 3.626 4.548 -15.339 1.00 84.38 103 TYR A N 1
ATOM 839 C CA . TYR A 1 103 ? 4.112 5.389 -16.440 1.00 84.38 103 TYR A CA 1
ATOM 840 C C . TYR A 1 103 ? 5.428 6.109 -16.130 1.00 84.38 103 TYR A C 1
ATOM 842 O O . TYR A 1 103 ? 5.727 7.126 -16.752 1.00 84.38 103 TYR A O 1
ATOM 850 N N . ILE A 1 104 ? 6.228 5.576 -15.200 1.00 86.31 104 ILE A N 1
ATOM 851 C CA . ILE A 1 104 ? 7.538 6.134 -14.861 1.00 86.31 104 ILE A CA 1
ATOM 852 C C . ILE A 1 104 ? 8.426 6.039 -16.113 1.00 86.31 104 ILE A C 1
ATOM 854 O O . ILE A 1 104 ? 8.623 4.935 -16.639 1.00 86.31 104 ILE A O 1
ATOM 858 N N . PRO A 1 105 ? 8.947 7.159 -16.646 1.00 82.44 105 PRO A N 1
ATOM 859 C CA . PRO A 1 105 ? 9.792 7.114 -17.832 1.00 82.44 105 PRO A CA 1
ATOM 860 C C . PRO A 1 105 ? 11.146 6.469 -17.505 1.00 82.44 105 PRO A C 1
ATOM 862 O O . PRO A 1 105 ? 11.845 6.915 -16.601 1.00 82.44 105 PRO A O 1
ATOM 865 N N . ILE A 1 106 ? 11.519 5.416 -18.240 1.00 84.81 106 ILE A N 1
ATOM 866 C CA . ILE A 1 106 ? 12.778 4.663 -18.029 1.00 84.81 106 ILE A CA 1
ATOM 867 C C . ILE A 1 106 ? 13.640 4.552 -19.297 1.00 84.81 106 ILE A C 1
ATOM 869 O O . ILE A 1 106 ? 14.655 3.864 -19.290 1.00 84.81 106 ILE A O 1
ATOM 873 N N . THR A 1 107 ? 13.202 5.147 -20.413 1.00 78.69 107 THR A N 1
ATOM 874 C CA . THR A 1 107 ? 13.890 5.051 -21.715 1.00 78.69 107 THR A CA 1
ATOM 875 C C . THR A 1 107 ? 14.387 6.395 -22.246 1.00 78.69 107 THR A C 1
ATOM 877 O O . THR A 1 107 ? 15.447 6.415 -22.855 1.00 78.69 107 THR A O 1
ATOM 880 N N . HIS A 1 108 ? 13.669 7.501 -22.008 1.00 68.50 108 HIS A N 1
ATOM 881 C CA . HIS A 1 108 ? 14.056 8.860 -22.422 1.00 68.50 108 HIS A CA 1
ATOM 882 C C . HIS A 1 108 ? 13.573 9.890 -21.380 1.00 68.50 108 HIS A C 1
ATOM 884 O O . HIS A 1 108 ? 12.585 9.625 -20.690 1.00 68.50 108 HIS A O 1
ATOM 890 N N . ASP A 1 109 ? 14.253 11.040 -21.286 1.00 71.69 109 ASP A N 1
ATOM 891 C CA . ASP A 1 109 ? 13.905 12.210 -20.453 1.00 71.69 109 ASP A CA 1
ATOM 892 C C . ASP A 1 109 ? 13.711 11.936 -18.953 1.00 71.69 109 ASP A C 1
ATOM 894 O O . ASP A 1 109 ? 12.801 12.484 -18.325 1.00 71.69 109 ASP A O 1
ATOM 898 N N . ASN A 1 110 ? 14.540 11.070 -18.366 1.00 80.69 110 ASN A N 1
ATOM 899 C CA . ASN A 1 110 ? 14.516 10.845 -16.926 1.00 80.69 110 ASN A CA 1
ATOM 900 C C . ASN A 1 110 ? 15.891 10.496 -16.359 1.00 80.69 110 ASN A C 1
ATOM 902 O O . ASN A 1 110 ? 16.783 10.061 -17.087 1.00 80.69 110 ASN A O 1
ATOM 906 N N . THR A 1 111 ? 16.031 10.675 -15.051 1.00 91.56 111 THR A N 1
ATOM 907 C CA . THR A 1 111 ? 17.237 10.351 -14.284 1.00 91.56 111 THR A CA 1
ATOM 908 C C . THR A 1 111 ? 16.959 9.177 -13.349 1.00 91.56 111 THR A C 1
ATOM 910 O O . THR A 1 111 ? 15.804 8.902 -13.004 1.00 91.56 111 THR A O 1
ATOM 913 N N . ILE A 1 112 ? 18.010 8.482 -12.906 1.00 94.00 112 ILE A N 1
ATOM 914 C CA . ILE A 1 112 ? 17.861 7.406 -11.916 1.00 94.00 112 ILE A CA 1
ATOM 915 C C . ILE A 1 112 ? 17.282 7.970 -10.614 1.00 94.00 112 ILE A C 1
ATOM 917 O O . ILE A 1 112 ? 16.396 7.350 -10.033 1.00 94.00 112 ILE A O 1
ATOM 921 N N . ASN A 1 113 ? 17.693 9.173 -10.200 1.00 93.88 113 ASN A N 1
ATOM 922 C CA . ASN A 1 113 ? 17.152 9.827 -9.004 1.00 93.88 113 ASN A CA 1
ATOM 923 C C . ASN A 1 113 ? 15.633 10.049 -9.077 1.00 93.88 113 ASN A C 1
ATOM 925 O O . ASN A 1 113 ? 14.927 9.813 -8.100 1.00 93.88 113 ASN A O 1
ATOM 929 N N . ASN A 1 114 ? 15.093 10.417 -10.238 1.00 90.00 114 ASN A N 1
ATOM 930 C CA . ASN A 1 114 ? 13.645 10.555 -10.399 1.00 90.00 114 ASN A CA 1
ATOM 931 C C . ASN A 1 114 ? 12.911 9.208 -10.334 1.00 90.00 114 ASN A C 1
ATOM 933 O O . ASN A 1 114 ? 11.801 9.132 -9.794 1.00 90.00 114 ASN A O 1
ATOM 937 N N . VAL A 1 115 ? 13.517 8.143 -10.871 1.00 92.19 115 VAL A N 1
ATOM 938 C CA . VAL A 1 115 ? 12.987 6.779 -10.731 1.00 92.19 115 VAL A CA 1
ATOM 939 C C . VAL A 1 115 ? 13.007 6.359 -9.264 1.00 92.19 115 VAL A C 1
ATOM 941 O O . VAL A 1 115 ? 11.983 5.898 -8.775 1.00 92.19 115 VAL A O 1
ATOM 944 N N . LEU A 1 116 ? 14.110 6.576 -8.544 1.00 94.50 116 LEU A N 1
ATOM 945 C CA . LEU A 1 116 ? 14.226 6.301 -7.108 1.00 94.50 116 LEU A CA 1
ATOM 946 C C . LEU A 1 116 ? 13.163 7.054 -6.295 1.00 94.50 116 LEU A C 1
ATOM 948 O O . LEU A 1 116 ? 12.455 6.437 -5.506 1.00 94.50 116 LEU A O 1
ATOM 952 N N . ASN A 1 117 ? 12.973 8.351 -6.548 1.00 91.00 117 ASN A N 1
ATOM 953 C CA . ASN A 1 117 ? 11.956 9.159 -5.867 1.00 91.00 117 ASN A CA 1
ATOM 954 C C . ASN A 1 117 ? 10.532 8.633 -6.116 1.00 91.00 117 ASN A C 1
ATOM 956 O O . ASN A 1 117 ? 9.725 8.529 -5.189 1.00 91.00 117 ASN A O 1
ATOM 960 N N . SER A 1 118 ? 10.221 8.266 -7.363 1.00 89.62 118 SER A N 1
ATOM 961 C CA . SER A 1 118 ? 8.912 7.702 -7.722 1.00 89.62 118 SER A CA 1
ATOM 962 C C . SER A 1 118 ? 8.702 6.325 -7.086 1.00 89.62 118 SER A C 1
ATOM 964 O O . SER A 1 118 ? 7.628 6.040 -6.553 1.00 89.62 118 SER A O 1
ATOM 966 N N . THR A 1 119 ? 9.743 5.490 -7.097 1.00 93.19 119 THR A N 1
ATOM 967 C CA . THR A 1 119 ? 9.747 4.166 -6.471 1.00 93.19 119 THR A CA 1
ATOM 968 C C . THR A 1 119 ? 9.527 4.264 -4.968 1.00 93.19 119 THR A C 1
ATOM 970 O O . THR A 1 119 ? 8.671 3.553 -4.452 1.00 93.19 119 THR A O 1
ATOM 973 N N . ALA A 1 120 ? 10.189 5.195 -4.279 1.00 91.75 120 ALA A N 1
ATOM 974 C CA . ALA A 1 120 ? 10.030 5.391 -2.842 1.00 91.75 120 ALA A CA 1
ATOM 975 C C . ALA A 1 120 ? 8.581 5.747 -2.464 1.00 91.75 120 ALA A C 1
ATOM 977 O O . ALA A 1 120 ? 8.035 5.209 -1.499 1.00 91.75 120 ALA A O 1
ATOM 978 N N . ALA A 1 121 ? 7.913 6.604 -3.246 1.00 89.62 121 ALA A N 1
ATOM 979 C CA . ALA A 1 121 ? 6.504 6.937 -3.026 1.00 89.62 121 ALA A CA 1
ATOM 980 C C . ALA A 1 121 ? 5.583 5.712 -3.194 1.00 89.62 121 ALA A C 1
ATOM 982 O O . ALA A 1 121 ? 4.709 5.463 -2.359 1.00 89.62 121 ALA A O 1
ATOM 983 N N . ILE A 1 122 ? 5.804 4.915 -4.244 1.00 94.62 122 ILE A N 1
ATOM 984 C CA . ILE A 1 122 ? 5.055 3.677 -4.509 1.00 94.62 122 ILE A CA 1
ATOM 985 C C . ILE A 1 122 ? 5.300 2.651 -3.397 1.00 94.62 122 ILE A C 1
ATOM 987 O O . ILE A 1 122 ? 4.346 2.108 -2.839 1.00 94.62 122 ILE A O 1
ATOM 991 N N . LYS A 1 123 ? 6.565 2.448 -3.023 1.00 95.25 123 LYS A N 1
ATOM 992 C CA . LYS A 1 123 ? 7.002 1.555 -1.950 1.00 95.25 123 LYS A CA 1
ATOM 993 C C . LYS A 1 123 ? 6.387 1.942 -0.608 1.00 95.25 123 LYS A C 1
ATOM 995 O O . LYS A 1 123 ? 5.906 1.064 0.094 1.00 95.25 123 LYS A O 1
ATOM 1000 N N . ASN A 1 124 ? 6.310 3.230 -0.270 1.00 94.06 124 ASN A N 1
ATOM 1001 C CA . ASN A 1 124 ? 5.662 3.694 0.962 1.00 94.06 124 ASN A CA 1
ATOM 1002 C C . ASN A 1 124 ? 4.161 3.354 0.993 1.00 94.06 124 ASN A C 1
ATOM 1004 O O . ASN A 1 124 ? 3.650 2.905 2.019 1.00 94.06 124 ASN A O 1
ATOM 1008 N N . ASN A 1 125 ? 3.445 3.533 -0.122 1.00 92.50 125 ASN A N 1
ATOM 1009 C CA . ASN A 1 125 ? 2.022 3.183 -0.196 1.00 92.50 125 ASN A CA 1
ATOM 1010 C C . ASN A 1 125 ? 1.794 1.662 -0.121 1.00 92.50 125 ASN A C 1
ATOM 1012 O O . ASN A 1 125 ? 0.883 1.216 0.579 1.00 92.50 125 ASN A O 1
ATOM 1016 N N . LEU A 1 126 ? 2.649 0.866 -0.771 1.00 95.56 126 LEU A N 1
ATOM 1017 C CA . LEU A 1 126 ? 2.634 -0.597 -0.667 1.00 95.56 126 LEU A CA 1
ATOM 1018 C C . LEU A 1 126 ? 2.992 -1.079 0.740 1.00 95.56 126 LEU A C 1
ATOM 1020 O O . LEU A 1 126 ? 2.354 -1.997 1.239 1.00 95.56 126 LEU A O 1
ATOM 1024 N N . LEU A 1 127 ? 3.965 -0.444 1.398 1.00 94.12 127 LEU A N 1
ATOM 1025 C CA . LEU A 1 127 ? 4.395 -0.792 2.751 1.00 94.12 127 LEU A CA 1
ATOM 1026 C C . LEU A 1 127 ? 3.247 -0.596 3.733 1.00 94.12 127 LEU A C 1
ATOM 1028 O O . LEU A 1 127 ? 2.951 -1.500 4.513 1.00 94.12 127 LEU A O 1
ATOM 1032 N N . LYS A 1 128 ? 2.561 0.552 3.653 1.00 90.31 128 LYS A N 1
ATOM 1033 C CA . LYS A 1 128 ? 1.364 0.785 4.461 1.00 90.31 128 LYS A CA 1
ATOM 1034 C C . LYS A 1 128 ? 0.295 -0.265 4.177 1.00 90.31 128 LYS A C 1
ATOM 1036 O O . LYS A 1 128 ? -0.264 -0.831 5.102 1.00 90.31 128 LYS A O 1
ATOM 1041 N N . THR A 1 129 ? 0.052 -0.578 2.910 1.00 90.81 129 THR A N 1
ATOM 1042 C CA . THR A 1 129 ? -0.964 -1.566 2.519 1.00 90.81 129 THR A CA 1
ATOM 1043 C C . THR A 1 129 ? -0.647 -2.965 3.033 1.00 90.81 129 THR A C 1
ATOM 1045 O O . THR A 1 129 ? -1.505 -3.599 3.636 1.00 90.81 129 THR A O 1
ATOM 1048 N N . TYR A 1 130 ? 0.596 -3.416 2.888 1.00 91.00 130 TYR A N 1
ATOM 1049 C CA . TYR A 1 130 ? 1.091 -4.679 3.430 1.00 91.00 130 TYR A CA 1
ATOM 1050 C C . TYR A 1 130 ? 0.955 -4.749 4.956 1.00 91.00 130 TYR A C 1
ATOM 1052 O O . TYR A 1 130 ? 0.426 -5.720 5.489 1.00 91.00 130 TYR A O 1
ATOM 1060 N N . LYS A 1 131 ? 1.390 -3.705 5.670 1.00 85.62 131 LYS A N 1
ATOM 1061 C CA . LYS A 1 131 ? 1.289 -3.624 7.135 1.00 85.62 131 LYS A CA 1
ATOM 1062 C C . LYS A 1 131 ? -0.175 -3.541 7.592 1.00 85.62 131 LYS A C 1
ATOM 1064 O O . LYS A 1 131 ? -0.552 -4.184 8.568 1.00 85.62 131 LYS A O 1
ATOM 1069 N N . GLY A 1 132 ? -1.018 -2.821 6.855 1.00 80.69 132 GLY A N 1
ATOM 1070 C CA . GLY A 1 132 ? -2.463 -2.736 7.067 1.00 80.69 132 GLY A CA 1
ATOM 1071 C C . GLY A 1 132 ? -3.162 -4.082 6.894 1.00 80.69 132 GLY A C 1
ATOM 1072 O O . GLY A 1 132 ? -3.894 -4.504 7.784 1.00 80.69 132 GLY A O 1
ATOM 1073 N N . LEU A 1 133 ? -2.831 -4.819 5.830 1.00 80.56 133 LEU A N 1
ATOM 1074 C CA . LEU A 1 133 ? -3.235 -6.213 5.615 1.00 80.56 133 LEU A CA 1
ATOM 1075 C C . LEU A 1 133 ? -2.544 -7.220 6.541 1.00 80.56 133 LEU A C 1
ATOM 1077 O O . LEU A 1 133 ? -2.834 -8.400 6.454 1.00 80.56 133 LEU A O 1
ATOM 1081 N N . LYS A 1 134 ? -1.679 -6.799 7.461 1.00 77.62 134 LYS A N 1
ATOM 1082 C CA . LYS A 1 134 ? -1.267 -7.617 8.612 1.00 77.62 134 LYS A CA 1
ATOM 1083 C C . LYS A 1 134 ? -1.901 -7.138 9.928 1.00 77.62 134 LYS A C 1
ATOM 1085 O O . LYS A 1 134 ? -1.475 -7.569 10.998 1.00 77.62 134 LYS A O 1
ATOM 1090 N N . GLY A 1 135 ? -2.862 -6.211 9.836 1.00 72.56 135 GLY A N 1
ATOM 1091 C CA . GLY A 1 135 ? -3.584 -5.562 10.937 1.00 72.56 135 GLY A CA 1
ATOM 1092 C C . GLY A 1 135 ? -2.712 -4.674 11.816 1.00 72.56 135 GLY A C 1
ATOM 1093 O O . GLY A 1 135 ? -3.066 -4.371 12.951 1.00 72.56 135 GLY A O 1
ATOM 1094 N N . GLN A 1 136 ? -1.564 -4.245 11.295 1.00 76.56 136 GLN A N 1
ATOM 1095 C CA . GLN A 1 136 ? -0.572 -3.474 12.046 1.00 76.56 136 GLN A CA 1
ATOM 1096 C C . GLN A 1 136 ? -0.836 -1.973 11.986 1.00 76.56 136 GLN A C 1
ATOM 1098 O O . GLN A 1 136 ? -0.252 -1.232 12.763 1.00 76.56 136 GLN A O 1
ATOM 1103 N N . LEU A 1 137 ? -1.717 -1.532 11.083 1.00 77.00 137 LEU A N 1
ATOM 1104 C CA . LEU A 1 137 ? -2.103 -0.128 10.923 1.00 77.00 137 LEU A CA 1
ATOM 1105 C C . LEU A 1 137 ? -3.558 0.147 11.325 1.00 77.00 137 LEU A C 1
ATOM 1107 O O . LEU A 1 137 ? -4.174 1.080 10.815 1.00 77.00 137 LEU A O 1
ATOM 1111 N N . ASN A 1 138 ? -4.110 -0.663 12.231 1.00 75.12 138 ASN A N 1
ATOM 1112 C CA . ASN A 1 138 ? -5.322 -0.303 12.966 1.00 75.12 138 ASN A CA 1
ATOM 1113 C C . ASN A 1 138 ? -4.915 0.688 14.061 1.00 75.12 138 ASN A C 1
ATOM 1115 O O . ASN A 1 138 ? -4.678 0.303 15.201 1.00 75.12 138 ASN A O 1
ATOM 1119 N N . LEU A 1 139 ? -4.713 1.933 13.644 1.00 79.31 139 LEU A N 1
ATOM 1120 C CA . LEU A 1 139 ? -4.284 3.043 14.480 1.00 79.31 139 LEU A CA 1
ATOM 1121 C C . LEU A 1 139 ? -5.424 4.053 14.550 1.00 79.31 139 LEU A C 1
ATOM 1123 O O . LEU A 1 139 ? -6.168 4.212 13.578 1.00 79.31 139 LEU A O 1
ATOM 1127 N N . SER A 1 140 ? -5.502 4.780 15.651 1.00 83.25 140 SER A N 1
ATOM 1128 C CA . SER A 1 140 ? -6.296 5.999 15.775 1.00 83.25 140 SER A CA 1
ATOM 1129 C C . SER A 1 140 ? -5.374 7.198 15.989 1.00 83.25 140 SER A C 1
ATOM 1131 O O . SER A 1 140 ? -4.222 7.072 16.421 1.00 83.25 140 SER A O 1
ATOM 1133 N N . LEU A 1 141 ? -5.892 8.373 15.649 1.00 88.31 141 LEU A N 1
ATOM 1134 C CA . LEU A 1 141 ? -5.295 9.654 15.987 1.00 88.31 141 LEU A CA 1
ATOM 1135 C C . LEU A 1 141 ? -6.324 10.454 16.782 1.00 88.31 141 LEU A C 1
ATOM 1137 O O . LEU A 1 141 ? -7.442 10.633 16.309 1.00 88.31 141 LEU A O 1
ATOM 1141 N N . GLU A 1 142 ? -5.918 10.964 17.936 1.00 90.69 142 GLU A N 1
ATOM 1142 C CA . GLU A 1 142 ? -6.643 11.952 18.729 1.00 90.69 142 GLU A CA 1
ATOM 1143 C C . GLU A 1 142 ? -5.893 13.285 18.686 1.00 90.69 142 GLU A C 1
ATOM 1145 O O . GLU A 1 142 ? -4.662 13.316 18.711 1.00 90.69 142 GLU A O 1
ATOM 1150 N N . ILE A 1 143 ? -6.619 14.402 18.594 1.00 91.00 143 ILE A N 1
ATOM 1151 C CA . ILE A 1 143 ? -6.021 15.745 18.524 1.00 91.00 143 ILE A CA 1
ATOM 1152 C C . ILE A 1 143 ? -6.661 16.640 19.582 1.00 91.00 143 ILE A C 1
ATOM 1154 O O . ILE A 1 143 ? -7.843 16.988 19.481 1.00 91.00 143 ILE A O 1
ATOM 1158 N N . VAL A 1 144 ? -5.860 17.044 20.564 1.00 92.44 144 VAL A N 1
ATOM 1159 C CA . VAL A 1 144 ? -6.309 17.726 21.785 1.00 92.44 144 VAL A CA 1
ATOM 1160 C C . VAL A 1 144 ? -5.361 18.865 22.182 1.00 92.44 144 VAL A C 1
ATOM 1162 O O . VAL A 1 144 ? -4.236 18.979 21.695 1.00 92.44 144 VAL A O 1
ATOM 1165 N N . ASP A 1 145 ? -5.828 19.751 23.056 1.00 91.25 145 ASP A N 1
ATOM 1166 C CA . ASP A 1 145 ? -5.085 20.898 23.604 1.00 91.25 145 ASP A CA 1
ATOM 1167 C C . ASP A 1 145 ? -4.495 20.637 25.001 1.00 91.25 145 ASP A C 1
ATOM 1169 O O . ASP A 1 145 ? -3.903 21.525 25.612 1.00 91.25 145 ASP A O 1
ATOM 1173 N N . HIS A 1 146 ? -4.636 19.417 25.511 1.00 90.00 146 HIS A N 1
ATOM 1174 C CA . HIS A 1 146 ? -4.135 19.005 26.815 1.00 90.00 146 HIS A CA 1
ATOM 1175 C C . HIS A 1 146 ? -3.593 17.576 26.751 1.00 90.00 146 HIS A C 1
ATOM 1177 O O . HIS A 1 146 ? -3.902 16.814 25.838 1.00 90.00 146 HIS A O 1
ATOM 1183 N N . VAL A 1 147 ? -2.742 17.215 27.711 1.00 90.44 147 VAL A N 1
ATOM 1184 C CA . VAL A 1 147 ? -2.302 15.824 27.861 1.00 90.44 147 VAL A CA 1
ATOM 1185 C C . VAL A 1 147 ? -3.488 15.017 28.400 1.00 90.44 147 VAL A C 1
ATOM 1187 O O . VAL A 1 147 ? -4.026 15.427 29.431 1.00 90.44 147 VAL A O 1
ATOM 1190 N N . PRO A 1 148 ? -3.890 13.912 27.743 1.00 91.06 148 PRO A N 1
ATOM 1191 C CA . PRO A 1 148 ? -5.032 13.120 28.183 1.00 91.06 148 PRO A CA 1
ATOM 1192 C C . PRO A 1 148 ? -4.891 12.638 29.622 1.00 91.06 148 PRO A C 1
ATOM 1194 O O . PRO A 1 148 ? -3.820 12.201 30.054 1.00 91.06 148 PRO A O 1
ATOM 1197 N N . THR A 1 149 ? -5.999 12.685 30.343 1.00 90.50 149 THR A N 1
ATOM 1198 C CA . THR A 1 149 ? -6.145 12.060 31.655 1.00 90.50 149 THR A CA 1
ATOM 1199 C C . THR A 1 149 ? -6.182 10.532 31.533 1.00 90.50 149 THR A C 1
ATOM 1201 O O . THR A 1 149 ? -6.550 10.006 30.478 1.00 90.50 149 THR A O 1
ATOM 1204 N N . PRO A 1 150 ? -5.832 9.780 32.594 1.00 89.00 150 PRO A N 1
ATOM 1205 C CA . PRO A 1 150 ? -5.960 8.322 32.592 1.00 89.00 150 PRO A CA 1
ATOM 1206 C C . PRO A 1 150 ? -7.365 7.840 32.201 1.00 89.00 150 PRO A C 1
ATOM 1208 O O . PRO A 1 150 ? -7.500 6.866 31.467 1.00 89.00 150 PRO A O 1
ATOM 1211 N N . GLU A 1 151 ? -8.411 8.548 32.628 1.00 89.00 151 GLU A N 1
ATOM 1212 C CA . GLU A 1 151 ? -9.801 8.232 32.295 1.00 89.00 151 GLU A CA 1
ATOM 1213 C C . GLU A 1 151 ? -10.114 8.413 30.802 1.00 89.00 151 GLU A C 1
ATOM 1215 O O . GLU A 1 151 ? -10.894 7.648 30.233 1.00 89.00 151 GLU A O 1
ATOM 1220 N N . GLU A 1 152 ? -9.509 9.402 30.143 1.00 88.88 152 GLU A N 1
ATOM 1221 C CA . GLU A 1 152 ? -9.633 9.583 28.693 1.00 88.88 152 GLU A CA 1
ATOM 1222 C C . GLU A 1 152 ? -8.895 8.480 27.934 1.00 88.88 152 GLU A C 1
ATOM 1224 O O . GLU A 1 152 ? -9.442 7.930 26.977 1.00 88.88 152 GLU A O 1
ATOM 1229 N N . VAL A 1 153 ? -7.707 8.091 28.410 1.00 88.50 153 VAL A N 1
ATOM 1230 C CA . VAL A 1 153 ? -6.902 7.008 27.821 1.00 88.50 153 VAL A CA 1
ATOM 1231 C C . VAL A 1 153 ? -7.633 5.663 27.862 1.00 88.50 153 VAL A C 1
ATOM 1233 O O . VAL A 1 153 ? -7.514 4.871 26.928 1.00 88.50 153 VAL A O 1
ATOM 1236 N N . GLU A 1 154 ? -8.458 5.409 28.881 1.00 86.94 154 GLU A N 1
ATOM 1237 C CA . GLU A 1 154 ? -9.281 4.193 28.950 1.00 86.94 154 GLU A CA 1
ATOM 1238 C C . GLU A 1 154 ? -10.293 4.070 27.798 1.00 86.94 154 GLU A C 1
ATOM 1240 O O . GLU A 1 154 ? -10.681 2.954 27.432 1.00 86.94 154 GLU A O 1
ATOM 1245 N N . ASN A 1 155 ? -10.689 5.189 27.186 1.00 86.06 155 ASN A N 1
ATOM 1246 C CA . ASN A 1 155 ? -11.617 5.214 26.052 1.00 86.06 155 ASN A CA 1
ATOM 1247 C C . ASN A 1 155 ? -10.918 5.134 24.687 1.00 86.06 155 ASN A C 1
ATOM 1249 O O . ASN A 1 155 ? -11.596 5.036 23.665 1.00 86.06 155 ASN A O 1
ATOM 1253 N N . PHE A 1 156 ? -9.586 5.171 24.653 1.00 84.69 156 PHE A N 1
ATOM 1254 C CA . PHE A 1 156 ? -8.822 5.075 23.415 1.00 84.69 156 PHE A CA 1
ATOM 1255 C C . PHE A 1 156 ? -8.805 3.650 22.850 1.00 84.69 156 PHE A C 1
ATOM 1257 O O . PHE A 1 156 ? -8.931 2.656 23.572 1.00 84.69 156 PHE A O 1
ATOM 1264 N N . GLU A 1 157 ? -8.597 3.559 21.536 1.00 82.19 157 GLU A N 1
ATOM 1265 C CA . GLU A 1 157 ? -8.259 2.303 20.863 1.00 82.19 157 GLU A CA 1
ATOM 1266 C C . GLU A 1 157 ? -6.883 1.799 21.330 1.00 82.19 157 GLU A C 1
ATOM 1268 O O . GLU A 1 157 ? -6.026 2.584 21.750 1.00 82.19 157 GLU A O 1
ATOM 1273 N N . ASP A 1 158 ? -6.634 0.491 21.198 1.00 78.75 158 ASP A N 1
ATOM 1274 C CA . ASP A 1 158 ? -5.405 -0.153 21.692 1.00 78.75 158 ASP A CA 1
ATOM 1275 C C . ASP A 1 158 ? -4.116 0.503 21.172 1.00 78.75 158 ASP A C 1
ATOM 1277 O O . ASP A 1 158 ? -3.093 0.450 21.848 1.00 78.75 158 ASP A O 1
ATOM 1281 N N . LYS A 1 159 ? -4.144 1.108 19.978 1.00 85.00 159 LYS A N 1
ATOM 1282 C CA . LYS A 1 159 ? -3.011 1.822 19.376 1.00 85.00 159 LYS A CA 1
ATOM 1283 C C . LYS A 1 159 ? -3.428 3.225 18.970 1.00 85.00 159 LYS A C 1
ATOM 1285 O O . LYS A 1 159 ? -3.908 3.437 17.855 1.00 85.00 159 LYS A O 1
ATOM 1290 N N . THR A 1 160 ? -3.195 4.175 19.864 1.00 88.44 160 THR A N 1
ATOM 1291 C CA . THR A 1 160 ? -3.650 5.553 19.694 1.00 88.44 160 THR A CA 1
ATOM 1292 C C . THR A 1 160 ? -2.473 6.511 19.698 1.00 88.44 160 THR A C 1
ATOM 1294 O O . THR A 1 160 ? -1.690 6.566 20.645 1.00 88.44 160 THR A O 1
ATOM 1297 N N . TYR A 1 161 ? -2.353 7.289 18.628 1.00 92.81 161 TYR A N 1
ATOM 1298 C CA . TYR A 1 161 ? -1.502 8.469 18.607 1.00 92.81 161 TYR A CA 1
ATOM 1299 C C . TYR A 1 161 ? -2.306 9.656 19.117 1.00 92.81 161 TYR A C 1
ATOM 1301 O O . TYR A 1 161 ? -3.417 9.893 18.659 1.00 92.81 161 TYR A O 1
ATOM 1309 N N . VAL A 1 162 ? -1.741 10.424 20.035 1.00 94.62 162 VAL A N 1
ATOM 1310 C CA . VAL A 1 162 ? -2.353 11.644 20.547 1.00 94.62 162 VAL A CA 1
ATOM 1311 C C . VAL A 1 162 ? -1.444 12.805 20.218 1.00 94.62 162 VAL A C 1
ATOM 1313 O O . VAL A 1 162 ? -0.302 12.876 20.673 1.00 94.62 162 VAL A O 1
ATOM 1316 N N . LEU A 1 163 ? -1.967 13.723 19.421 1.00 94.75 163 LEU A N 1
ATOM 1317 C CA . LEU A 1 163 ? -1.322 14.977 19.116 1.00 94.75 163 LEU A CA 1
ATOM 1318 C C . LEU A 1 163 ? -1.828 16.050 20.085 1.00 94.75 163 LEU A C 1
ATOM 1320 O O . LEU A 1 163 ? -2.994 16.443 20.037 1.00 94.75 163 LEU A O 1
ATOM 1324 N N . VAL A 1 164 ? -0.931 16.528 20.943 1.00 94.06 164 VAL A N 1
ATOM 1325 C CA . VAL A 1 164 ? -1.224 17.502 21.997 1.00 94.06 164 VAL A CA 1
ATOM 1326 C C . VAL A 1 164 ? -0.615 18.851 21.642 1.00 94.06 164 VAL A C 1
ATOM 1328 O O . VAL A 1 164 ? 0.571 18.926 21.315 1.00 94.06 164 VAL A O 1
ATOM 1331 N N . LYS A 1 165 ? -1.396 19.930 21.757 1.00 90.50 165 LYS A N 1
ATOM 1332 C CA . LYS A 1 165 ? -0.877 21.302 21.677 1.00 90.50 165 LYS A CA 1
ATOM 1333 C C . LYS A 1 165 ? -0.763 21.925 23.065 1.00 90.50 165 LYS A C 1
ATOM 1335 O O . LYS A 1 165 ? -1.756 22.399 23.597 1.00 90.50 165 LYS A O 1
ATOM 1340 N N . SER A 1 166 ? 0.447 22.003 23.616 1.00 84.62 166 SER A N 1
ATOM 1341 C CA . SER A 1 166 ? 0.715 22.663 24.902 1.00 84.62 166 SER A CA 1
ATOM 1342 C C . SER A 1 166 ? 1.676 23.831 24.708 1.00 84.62 166 SER A C 1
ATOM 1344 O O . SER A 1 166 ? 2.668 23.702 24.001 1.00 84.62 166 SER A O 1
ATOM 1346 N N . ASN A 1 167 ? 1.389 24.995 25.301 1.00 80.44 167 ASN A N 1
ATOM 1347 C CA . ASN A 1 167 ? 2.262 26.181 25.245 1.00 80.44 167 ASN A CA 1
ATOM 1348 C C . ASN A 1 167 ? 2.734 26.568 23.822 1.00 80.44 167 ASN A C 1
ATOM 1350 O O . ASN A 1 167 ? 3.875 26.979 23.628 1.00 80.44 167 ASN A O 1
ATOM 1354 N N . ASN A 1 168 ? 1.856 26.440 22.817 1.00 76.19 168 ASN A N 1
ATOM 1355 C CA . ASN A 1 168 ? 2.167 26.640 21.389 1.00 76.19 168 ASN A CA 1
ATOM 1356 C C . ASN A 1 168 ? 3.222 25.692 20.788 1.00 76.19 168 ASN A C 1
ATOM 1358 O O . ASN A 1 168 ? 3.710 25.953 19.691 1.00 76.19 168 ASN A O 1
ATOM 1362 N N . GLN A 1 169 ? 3.517 24.576 21.445 1.00 87.31 169 GLN A N 1
ATOM 1363 C CA . GLN A 1 169 ? 4.328 23.486 20.913 1.00 87.31 169 GLN A CA 1
ATOM 1364 C C . GLN A 1 169 ? 3.466 22.237 20.720 1.00 87.31 169 GLN A C 1
ATOM 1366 O O . GLN A 1 169 ? 2.499 22.008 21.451 1.00 87.31 169 GLN A O 1
ATOM 1371 N N . TRP A 1 170 ? 3.804 21.455 19.700 1.00 91.88 170 TRP A N 1
ATOM 1372 C CA . TRP A 1 170 ? 3.158 20.181 19.417 1.00 91.88 170 TRP A CA 1
ATOM 1373 C C . TRP A 1 170 ? 3.977 19.038 20.002 1.00 91.88 170 TRP A C 1
ATOM 1375 O O . TRP A 1 170 ? 5.177 18.948 19.754 1.00 91.88 170 TRP A O 1
ATOM 1385 N N . SER A 1 171 ? 3.305 18.140 20.713 1.00 92.88 171 SER A N 1
ATOM 1386 C CA . SER A 1 171 ? 3.869 16.881 21.197 1.00 92.88 171 SER A CA 1
ATOM 1387 C C . SER A 1 171 ? 3.052 15.720 20.647 1.00 92.88 171 SER A C 1
ATOM 1389 O O . SER A 1 171 ? 1.822 15.786 20.606 1.00 92.88 171 SER A O 1
ATOM 1391 N N . LEU A 1 172 ? 3.729 14.648 20.230 1.00 94.88 172 LEU A N 1
ATOM 1392 C CA . LEU A 1 172 ? 3.085 13.421 19.772 1.00 94.88 172 LEU A CA 1
ATOM 1393 C C . LEU A 1 172 ? 3.333 12.311 20.783 1.00 94.88 172 LEU A C 1
ATOM 1395 O O . LEU A 1 172 ? 4.468 11.896 21.004 1.00 94.88 172 LEU A O 1
ATOM 1399 N N . LEU A 1 173 ? 2.257 11.815 21.371 1.00 94.75 173 LEU A N 1
ATOM 1400 C CA . LEU A 1 173 ? 2.277 10.728 22.334 1.00 94.75 173 LEU A CA 1
ATOM 1401 C C . LEU A 1 173 ? 1.710 9.477 21.671 1.00 94.75 173 LEU A C 1
ATOM 1403 O O . LEU A 1 173 ? 0.696 9.547 20.985 1.00 94.75 173 LEU A O 1
ATOM 1407 N N . TYR A 1 174 ? 2.345 8.331 21.870 1.00 94.00 174 TYR A N 1
ATOM 1408 C CA . TYR A 1 174 ? 1.839 7.048 21.398 1.00 94.00 174 TYR A CA 1
ATOM 1409 C C . TYR A 1 174 ? 1.468 6.158 22.577 1.00 94.00 174 TYR A C 1
ATOM 1411 O O . TYR A 1 174 ? 2.320 5.832 23.403 1.00 94.00 174 TYR A O 1
ATOM 1419 N N . TYR A 1 175 ? 0.201 5.762 22.625 1.00 89.62 175 TYR A N 1
ATOM 1420 C CA . TYR A 1 175 ? -0.358 4.837 23.598 1.00 89.62 175 TYR A CA 1
ATOM 1421 C C . TYR A 1 175 ? -0.534 3.469 22.942 1.00 89.62 175 TYR A C 1
ATOM 1423 O O . TYR A 1 175 ? -1.204 3.348 21.914 1.00 89.62 175 TYR A O 1
ATOM 1431 N N . GLU A 1 176 ? 0.043 2.439 23.559 1.00 86.50 176 GLU A N 1
ATOM 1432 C CA . GLU A 1 176 ? -0.152 1.043 23.170 1.00 86.50 176 GLU A CA 1
ATOM 1433 C C . GLU A 1 176 ? -0.711 0.247 24.351 1.00 86.50 176 GLU A C 1
ATOM 1435 O O . GLU A 1 176 ? -0.181 0.310 25.461 1.00 86.50 176 GLU A O 1
ATOM 1440 N N . ASN A 1 177 ? -1.800 -0.488 24.112 1.00 80.38 177 ASN A N 1
ATOM 1441 C CA . ASN A 1 177 ? -2.560 -1.239 25.115 1.00 80.38 177 ASN A CA 1
ATOM 1442 C C . ASN A 1 177 ? -2.951 -0.386 26.333 1.00 80.38 177 ASN A C 1
ATOM 1444 O O . ASN A 1 177 ? -2.912 -0.871 27.464 1.00 80.38 177 ASN A O 1
ATOM 1448 N N . LYS A 1 178 ? -3.276 0.896 26.100 1.00 78.75 178 LYS A N 1
ATOM 1449 C CA . LYS A 1 178 ? -3.675 1.866 27.138 1.00 78.75 178 LYS A CA 1
ATOM 1450 C C . LYS A 1 178 ? -2.628 2.055 28.251 1.00 78.75 178 LYS A C 1
ATOM 1452 O O . LYS A 1 178 ? -2.951 2.468 29.359 1.00 78.75 178 LYS A O 1
ATOM 1457 N N . GLY A 1 179 ? -1.366 1.728 27.964 1.00 78.12 179 GLY A N 1
ATOM 1458 C CA . GLY A 1 179 ? -0.248 1.912 28.883 1.00 78.12 179 GLY A CA 1
ATOM 1459 C C . GLY A 1 179 ? 0.279 3.348 28.914 1.00 78.12 179 GLY A C 1
ATOM 1460 O O . GLY A 1 179 ? -0.314 4.270 28.359 1.00 78.12 179 GLY A O 1
ATOM 1461 N N . ASN A 1 180 ? 1.444 3.528 29.541 1.00 85.50 180 ASN A N 1
ATOM 1462 C CA . ASN A 1 180 ? 2.131 4.820 29.554 1.00 85.50 180 ASN A CA 1
ATOM 1463 C C . ASN A 1 180 ? 2.497 5.260 28.127 1.00 85.50 180 ASN A C 1
ATOM 1465 O O . ASN A 1 180 ? 3.003 4.438 27.353 1.00 85.50 180 ASN A O 1
ATOM 1469 N N . PRO A 1 181 ? 2.307 6.545 27.783 1.00 93.12 181 PRO A N 1
ATOM 1470 C CA . PRO A 1 181 ? 2.639 7.025 26.458 1.00 93.12 181 PRO A CA 1
ATOM 1471 C C . PRO A 1 181 ? 4.145 7.009 26.219 1.00 93.12 181 PRO A C 1
ATOM 1473 O O . PRO A 1 181 ? 4.944 7.346 27.094 1.00 93.12 181 PRO A O 1
ATOM 1476 N N . THR A 1 182 ? 4.525 6.693 24.987 1.00 93.06 182 THR A N 1
ATOM 1477 C CA . THR A 1 182 ? 5.861 6.977 24.462 1.00 93.06 182 THR A CA 1
ATOM 1478 C C . THR A 1 182 ? 5.812 8.293 23.700 1.00 93.06 182 THR A C 1
ATOM 1480 O O . THR A 1 182 ? 5.045 8.421 22.745 1.00 93.06 182 THR A O 1
ATOM 1483 N N . GLU A 1 183 ? 6.617 9.275 24.100 1.00 93.69 183 GLU A N 1
ATOM 1484 C CA . GLU A 1 183 ? 6.764 10.509 23.329 1.00 93.69 183 GLU A CA 1
ATOM 1485 C C . GLU A 1 183 ? 7.569 10.241 22.054 1.00 93.69 183 GLU A C 1
ATOM 1487 O O . GLU A 1 183 ? 8.625 9.605 22.069 1.00 93.69 183 GLU A O 1
ATOM 1492 N N . ILE A 1 184 ? 7.048 10.723 20.933 1.00 92.94 184 ILE A N 1
ATOM 1493 C CA . ILE A 1 184 ? 7.652 10.595 19.615 1.00 92.94 184 ILE A CA 1
ATOM 1494 C C . ILE A 1 184 ? 8.001 11.992 19.136 1.00 92.94 184 ILE A C 1
ATOM 1496 O O . ILE A 1 184 ? 7.159 12.889 19.137 1.00 92.94 184 ILE A O 1
ATOM 1500 N N . ASN A 1 185 ? 9.236 12.163 18.663 1.00 90.38 185 ASN A N 1
ATOM 1501 C CA . ASN A 1 185 ? 9.609 13.404 18.006 1.00 90.38 185 ASN A CA 1
ATOM 1502 C C . ASN A 1 185 ? 8.744 13.591 16.751 1.00 90.38 185 ASN A C 1
ATOM 1504 O O . ASN A 1 185 ? 8.864 12.848 15.773 1.00 90.38 185 ASN A O 1
ATOM 1508 N N . ILE A 1 186 ? 7.881 14.599 16.800 1.00 87.94 186 ILE A N 1
ATOM 1509 C CA . ILE A 1 186 ? 6.902 14.897 15.765 1.00 87.94 186 ILE A CA 1
ATOM 1510 C C . ILE A 1 186 ? 7.550 15.279 14.424 1.00 87.94 186 ILE A C 1
ATOM 1512 O O . ILE A 1 186 ? 6.978 14.992 13.372 1.00 87.94 186 ILE A O 1
ATOM 1516 N N . ASP A 1 187 ? 8.780 15.799 14.432 1.00 87.31 187 ASP A N 1
ATOM 1517 C CA . ASP A 1 187 ? 9.537 16.124 13.216 1.00 87.31 187 ASP A CA 1
ATOM 1518 C C . ASP A 1 187 ? 9.898 14.875 12.400 1.00 87.31 187 ASP A C 1
ATOM 1520 O O . ASP A 1 187 ? 10.018 14.941 11.175 1.00 87.31 187 ASP A O 1
ATOM 1524 N N . ASN A 1 188 ? 10.011 13.716 13.059 1.00 86.56 188 ASN A N 1
ATOM 1525 C CA . ASN A 1 188 ? 10.227 12.434 12.385 1.00 86.56 188 ASN A CA 1
ATOM 1526 C C . ASN A 1 188 ? 8.954 11.904 11.705 1.00 86.56 188 ASN A C 1
ATOM 1528 O O . ASN A 1 188 ? 9.033 10.970 10.903 1.00 86.56 188 ASN A O 1
ATOM 1532 N N . VAL A 1 189 ? 7.788 12.459 12.049 1.00 87.81 189 VAL A N 1
ATOM 1533 C CA . VAL A 1 189 ? 6.480 12.027 11.549 1.00 87.81 189 VAL A CA 1
ATOM 1534 C C . VAL A 1 189 ? 5.967 13.003 10.499 1.00 87.81 189 VAL A C 1
ATOM 1536 O O . VAL A 1 189 ? 5.799 12.621 9.344 1.00 87.81 189 VAL A O 1
ATOM 1539 N N . ASN A 1 190 ? 5.744 14.261 10.881 1.00 87.31 190 ASN A N 1
ATOM 1540 C CA . ASN A 1 190 ? 5.300 15.318 9.984 1.00 87.31 190 ASN A CA 1
ATOM 1541 C C . ASN A 1 190 ? 5.809 16.688 10.480 1.00 87.31 190 ASN A C 1
ATOM 1543 O O . ASN A 1 190 ? 5.164 17.311 11.327 1.00 87.31 190 ASN A O 1
ATOM 1547 N N . PRO A 1 191 ? 6.909 17.218 9.913 1.00 83.00 191 PRO A N 1
ATOM 1548 C CA . PRO A 1 191 ? 7.471 18.501 10.341 1.00 83.00 191 PRO A CA 1
ATOM 1549 C C . PRO A 1 191 ? 6.573 19.705 10.011 1.00 83.00 191 PRO A C 1
ATOM 1551 O O . PRO A 1 191 ? 6.742 20.780 10.585 1.00 83.00 191 PRO A O 1
ATOM 1554 N N . ALA A 1 192 ? 5.601 19.565 9.097 1.00 83.31 192 ALA A N 1
ATOM 1555 C CA . ALA A 1 192 ? 4.705 20.661 8.723 1.00 83.31 192 ALA A CA 1
ATOM 1556 C C . ALA A 1 192 ? 3.708 21.018 9.834 1.00 83.31 192 ALA A C 1
ATOM 1558 O O . ALA A 1 192 ? 3.125 22.103 9.807 1.00 83.31 192 ALA A O 1
ATOM 1559 N N . ILE A 1 193 ? 3.528 20.142 10.823 1.00 83.06 193 ILE A N 1
ATOM 1560 C CA . ILE A 1 193 ? 2.609 20.366 11.937 1.00 83.06 193 ILE A CA 1
ATOM 1561 C C . ILE A 1 193 ? 3.029 21.531 12.828 1.00 83.06 193 ILE A C 1
ATOM 1563 O O . ILE A 1 193 ? 2.176 22.228 13.367 1.00 83.06 193 ILE A O 1
ATOM 1567 N N . ASN A 1 194 ? 4.330 21.821 12.893 1.00 79.94 194 ASN A N 1
ATOM 1568 C CA . ASN A 1 194 ? 4.861 22.974 13.615 1.00 79.94 194 ASN A CA 1
ATOM 1569 C C . ASN A 1 194 ? 4.346 24.305 13.042 1.00 79.94 194 ASN A C 1
ATOM 1571 O O . ASN A 1 194 ? 4.338 25.314 13.740 1.00 79.94 194 ASN A O 1
ATOM 1575 N N . ASN A 1 195 ? 3.855 24.304 11.796 1.00 83.19 195 ASN A N 1
ATOM 1576 C CA . ASN A 1 195 ? 3.225 25.464 11.167 1.00 83.19 195 ASN A CA 1
ATOM 1577 C C . ASN A 1 195 ? 1.708 25.548 11.435 1.00 83.19 195 ASN A C 1
ATOM 1579 O O . ASN A 1 195 ? 1.074 26.537 11.066 1.00 83.19 195 ASN A O 1
ATOM 1583 N N . MET A 1 196 ? 1.098 24.530 12.054 1.00 86.31 196 MET A N 1
ATOM 1584 C CA . MET A 1 196 ? -0.326 24.527 12.397 1.00 86.31 196 MET A CA 1
ATOM 1585 C C . MET A 1 196 ? -0.544 25.244 13.733 1.00 86.31 196 MET A C 1
ATOM 1587 O O . MET A 1 196 ? -0.210 24.737 14.802 1.00 86.31 196 MET A O 1
ATOM 1591 N N . ALA A 1 197 ? -1.133 26.439 13.679 1.00 82.69 197 ALA A N 1
ATOM 1592 C CA . ALA A 1 197 ? -1.281 27.304 14.849 1.00 82.69 197 ALA A CA 1
ATOM 1593 C C . ALA A 1 197 ? -2.386 26.874 15.831 1.00 82.69 197 ALA A C 1
ATOM 1595 O O . ALA A 1 197 ? -2.415 27.380 16.951 1.00 82.69 197 ALA A O 1
ATOM 1596 N N . THR A 1 198 ? -3.307 25.978 15.464 1.00 87.88 198 THR A N 1
ATOM 1597 C CA . THR A 1 198 ? -4.457 25.609 16.310 1.00 87.88 198 THR A CA 1
ATOM 1598 C C . THR A 1 198 ? -4.791 24.123 16.222 1.00 87.88 198 THR A C 1
ATOM 1600 O O . THR A 1 198 ? -4.505 23.464 15.221 1.00 87.88 198 THR A O 1
ATOM 1603 N N . VAL A 1 199 ? -5.448 23.616 17.270 1.00 86.88 199 VAL A N 1
ATOM 1604 C CA . VAL A 1 199 ? -6.036 22.268 17.306 1.00 86.88 199 VAL A CA 1
ATOM 1605 C C . VAL A 1 199 ? -7.050 22.076 16.184 1.00 86.88 199 VAL A C 1
ATOM 1607 O O . VAL A 1 199 ? -6.993 21.069 15.484 1.00 86.88 199 VAL A O 1
ATOM 1610 N N . ASP A 1 200 ? -7.904 23.065 15.929 1.00 85.50 200 ASP A N 1
ATOM 1611 C CA . ASP A 1 200 ? -8.878 22.987 14.837 1.00 85.50 200 ASP A CA 1
ATOM 1612 C C . ASP A 1 200 ? -8.203 22.926 13.461 1.00 85.50 200 ASP A C 1
ATOM 1614 O O . ASP A 1 200 ? -8.624 22.159 12.599 1.00 85.50 200 ASP A O 1
ATOM 1618 N N . GLY A 1 201 ? -7.100 23.657 13.263 1.00 84.50 201 GLY A N 1
ATOM 1619 C CA . GLY A 1 201 ? -6.300 23.573 12.040 1.00 84.50 201 GLY A CA 1
ATOM 1620 C C . GLY A 1 201 ? -5.712 22.177 11.816 1.00 84.50 201 GLY A C 1
ATOM 1621 O O . GLY A 1 201 ? -5.719 21.677 10.689 1.00 84.50 201 GLY A O 1
ATOM 1622 N N . ALA A 1 202 ? -5.259 21.517 12.883 1.00 85.06 202 ALA A N 1
ATOM 1623 C CA . ALA A 1 202 ? -4.797 20.133 12.823 1.00 85.06 202 ALA A CA 1
ATOM 1624 C C . ALA A 1 202 ? -5.952 19.147 12.569 1.00 85.06 202 ALA A C 1
ATOM 1626 O O . ALA A 1 202 ? -5.819 18.264 11.722 1.00 85.06 202 ALA A O 1
ATOM 1627 N N . LYS A 1 203 ? -7.118 19.342 13.202 1.00 83.56 203 LYS A N 1
ATOM 1628 C CA . LYS A 1 203 ? -8.338 18.548 12.954 1.00 83.56 203 LYS A CA 1
ATOM 1629 C C . LYS A 1 203 ? -8.820 18.655 11.505 1.00 83.56 203 LYS A C 1
ATOM 1631 O O . LYS A 1 203 ? -9.176 17.642 10.910 1.00 83.56 203 LYS A O 1
ATOM 1636 N N . LEU A 1 204 ? -8.746 19.835 10.886 1.00 79.94 204 LEU A N 1
ATOM 1637 C CA . LEU A 1 204 ? -9.038 20.009 9.453 1.00 79.94 204 LEU A CA 1
ATOM 1638 C C . LEU A 1 204 ? -8.085 19.201 8.551 1.00 79.94 204 LEU A C 1
ATOM 1640 O O . LEU A 1 204 ? -8.472 18.763 7.468 1.00 79.94 204 LEU A O 1
ATOM 1644 N N . ASN A 1 205 ? -6.852 18.960 9.003 1.00 80.75 205 ASN A N 1
ATOM 1645 C CA . ASN A 1 205 ? -5.825 18.207 8.278 1.00 80.75 205 ASN A CA 1
ATOM 1646 C C . ASN A 1 205 ? -5.652 16.764 8.781 1.00 80.75 205 ASN A C 1
ATOM 1648 O O . ASN A 1 205 ? -4.674 16.104 8.424 1.00 80.75 205 ASN A O 1
ATOM 1652 N N . TYR A 1 206 ? -6.607 16.251 9.563 1.00 83.00 206 TYR A N 1
ATOM 1653 C CA . TYR A 1 206 ? -6.542 14.940 10.216 1.00 83.00 206 TYR A CA 1
ATOM 1654 C C . TYR A 1 206 ? -6.077 13.812 9.288 1.00 83.00 206 TYR A C 1
ATOM 1656 O O . TYR A 1 206 ? -5.187 13.039 9.623 1.00 83.00 206 TYR A O 1
ATOM 1664 N N . HIS A 1 207 ? -6.643 13.738 8.084 1.00 77.25 207 HIS A N 1
ATOM 1665 C CA . HIS A 1 207 ? -6.340 12.689 7.112 1.00 77.25 207 HIS A CA 1
ATOM 1666 C C . HIS A 1 207 ? -4.882 12.717 6.613 1.00 77.25 207 HIS A C 1
ATOM 1668 O O . HIS A 1 207 ? -4.308 11.659 6.354 1.00 77.25 207 HIS A O 1
ATOM 1674 N N . LEU A 1 208 ? -4.267 13.902 6.491 1.00 82.50 208 LEU A N 1
ATOM 1675 C CA . LEU A 1 208 ? -2.854 14.041 6.122 1.00 82.50 208 LEU A CA 1
ATOM 1676 C C . LEU A 1 208 ? -1.953 13.620 7.284 1.00 82.50 208 LEU A C 1
ATOM 1678 O O . LEU A 1 208 ? -1.028 12.838 7.085 1.00 82.50 208 LEU A O 1
ATOM 1682 N N . LEU A 1 209 ? -2.280 14.068 8.499 1.00 87.06 209 LEU A N 1
ATOM 1683 C CA . LEU A 1 209 ? -1.558 13.695 9.717 1.00 87.06 209 LEU A CA 1
ATOM 1684 C C . LEU A 1 209 ? -1.589 12.183 9.940 1.00 87.06 209 LEU A C 1
ATOM 1686 O O . LEU A 1 209 ? -0.558 11.553 10.164 1.00 87.06 209 LEU A O 1
ATOM 1690 N N . MET A 1 210 ? -2.769 11.585 9.794 1.00 86.50 210 MET A N 1
ATOM 1691 C CA . MET A 1 210 ? -2.961 10.153 9.953 1.00 86.50 210 MET A CA 1
ATOM 1692 C C . MET A 1 210 ? -2.170 9.348 8.917 1.00 86.50 210 MET A C 1
ATOM 1694 O O . MET A 1 210 ? -1.562 8.329 9.243 1.00 86.50 210 MET A O 1
ATOM 1698 N N . ARG A 1 211 ? -2.100 9.828 7.670 1.00 85.75 211 ARG A N 1
ATOM 1699 C CA . ARG A 1 211 ? -1.287 9.207 6.619 1.00 85.75 211 ARG A CA 1
ATOM 1700 C C . ARG A 1 211 ? 0.200 9.167 6.986 1.00 85.75 211 ARG A C 1
ATOM 1702 O O . ARG A 1 211 ? 0.847 8.144 6.736 1.00 85.75 211 ARG A O 1
ATOM 1709 N N . ASP A 1 212 ? 0.733 10.251 7.539 1.00 89.25 212 ASP A N 1
ATOM 1710 C CA . ASP A 1 212 ? 2.144 10.344 7.924 1.00 89.25 212 ASP A CA 1
ATOM 1711 C C . ASP A 1 212 ? 2.447 9.496 9.165 1.00 89.25 212 ASP A C 1
ATOM 1713 O O . ASP A 1 212 ? 3.429 8.752 9.177 1.00 89.25 212 ASP A O 1
ATOM 1717 N N . ILE A 1 213 ? 1.545 9.497 10.152 1.00 90.50 213 ILE A N 1
ATOM 1718 C CA . ILE A 1 213 ? 1.606 8.616 11.329 1.00 90.50 213 ILE A CA 1
ATOM 1719 C C . ILE A 1 213 ? 1.611 7.147 10.914 1.00 90.50 213 ILE A C 1
ATOM 1721 O O . ILE A 1 213 ? 2.452 6.379 11.375 1.00 90.50 213 ILE A O 1
ATOM 1725 N N . MET A 1 214 ? 0.728 6.742 10.000 1.00 88.50 214 MET A N 1
ATOM 1726 C CA . MET A 1 214 ? 0.687 5.365 9.506 1.00 88.50 214 MET A CA 1
ATOM 1727 C C . MET A 1 214 ? 1.981 4.971 8.797 1.00 88.50 214 MET A C 1
ATOM 1729 O O . MET A 1 214 ? 2.441 3.840 8.948 1.00 88.50 214 MET A O 1
ATOM 1733 N N . LEU A 1 215 ? 2.589 5.884 8.033 1.00 88.94 215 LEU A N 1
ATOM 1734 C CA . LEU A 1 215 ? 3.881 5.627 7.401 1.00 88.94 215 LEU A CA 1
ATOM 1735 C C . LEU A 1 215 ? 5.002 5.504 8.439 1.00 88.94 215 LEU A C 1
ATOM 1737 O O . LEU A 1 215 ? 5.826 4.595 8.335 1.00 88.94 215 LEU A O 1
ATOM 1741 N N . TYR A 1 216 ? 5.030 6.397 9.428 1.00 91.25 216 TYR A N 1
ATOM 1742 C CA . TYR A 1 216 ? 5.983 6.340 10.529 1.00 91.25 216 TYR A CA 1
ATOM 1743 C C . TYR A 1 216 ? 5.849 5.026 11.308 1.00 91.25 216 TYR A C 1
ATOM 1745 O O . TYR A 1 216 ? 6.840 4.320 11.497 1.00 91.25 216 TYR A O 1
ATOM 1753 N N . HIS A 1 217 ? 4.627 4.650 11.692 1.00 90.06 217 HIS A N 1
ATOM 1754 C CA . HIS A 1 217 ? 4.347 3.413 12.417 1.00 90.06 217 HIS A CA 1
ATOM 1755 C C . HIS A 1 217 ? 4.769 2.185 11.603 1.00 90.06 217 HIS A C 1
ATOM 1757 O O . HIS A 1 217 ? 5.469 1.309 12.106 1.00 90.06 217 HIS A O 1
ATOM 1763 N N . ALA A 1 218 ? 4.432 2.153 10.308 1.00 86.81 218 ALA A N 1
ATOM 1764 C CA . ALA A 1 218 ? 4.801 1.066 9.403 1.00 86.81 218 ALA A CA 1
ATOM 1765 C C . ALA A 1 218 ? 6.321 0.840 9.298 1.00 86.81 218 ALA A C 1
ATOM 1767 O O . ALA A 1 218 ? 6.747 -0.295 9.067 1.00 86.81 218 ALA A O 1
ATOM 1768 N N . LYS A 1 219 ? 7.122 1.907 9.432 1.00 88.00 219 LYS A N 1
ATOM 1769 C CA . LYS A 1 219 ? 8.589 1.867 9.337 1.00 88.00 219 LYS A CA 1
ATOM 1770 C C . LYS A 1 219 ? 9.277 1.492 10.646 1.00 88.00 219 LYS A C 1
ATOM 1772 O O . LYS A 1 219 ? 10.293 0.810 10.593 1.00 88.00 219 LYS A O 1
ATOM 1777 N N . ASN A 1 220 ? 8.756 1.957 11.780 1.00 85.12 220 ASN A N 1
ATOM 1778 C CA . ASN A 1 220 ? 9.489 1.938 13.050 1.00 85.12 220 ASN A CA 1
ATOM 1779 C C . ASN A 1 220 ? 8.987 0.898 14.053 1.00 85.12 220 ASN A C 1
ATOM 1781 O O . ASN A 1 220 ? 9.675 0.631 15.032 1.00 85.12 220 ASN A O 1
ATOM 1785 N N . VAL A 1 221 ? 7.809 0.313 13.832 1.00 74.69 221 VAL A N 1
ATOM 1786 C CA . VAL A 1 221 ? 7.235 -0.668 14.756 1.00 74.69 221 VAL A CA 1
ATOM 1787 C C . VAL A 1 221 ? 7.345 -2.070 14.162 1.00 74.69 221 VAL A C 1
ATOM 1789 O O . VAL A 1 221 ? 6.901 -2.341 13.034 1.00 74.69 221 VAL A O 1
ATOM 1792 N N . GLU A 1 222 ? 7.972 -2.968 14.927 1.00 60.59 222 GLU A N 1
ATOM 1793 C CA . GLU A 1 222 ? 8.073 -4.377 14.566 1.00 60.59 222 GLU A CA 1
ATOM 1794 C C . GLU A 1 222 ? 6.695 -5.039 14.531 1.00 60.59 222 GLU A C 1
ATOM 1796 O O . GLU A 1 222 ? 5.771 -4.749 15.290 1.00 60.59 222 GLU A O 1
ATOM 1801 N N . SER A 1 223 ? 6.552 -5.935 13.566 1.00 43.16 223 SER A N 1
ATOM 1802 C CA . SER A 1 223 ? 5.292 -6.566 13.220 1.00 43.16 223 SER A CA 1
ATOM 1803 C C . SER A 1 223 ? 4.876 -7.617 14.247 1.00 43.16 223 SER A C 1
ATOM 1805 O O . SER A 1 223 ? 5.483 -8.681 14.299 1.00 43.16 223 SER A O 1
ATOM 1807 N N . GLN A 1 224 ? 3.765 -7.390 14.948 1.00 46.44 224 GLN A N 1
ATOM 1808 C CA . GLN A 1 224 ? 2.964 -8.467 15.539 1.00 46.44 224 GLN A CA 1
ATOM 1809 C C . GLN A 1 224 ? 1.680 -8.633 14.709 1.00 46.44 224 GLN A C 1
ATOM 1811 O O . GLN A 1 224 ? 1.002 -7.633 14.446 1.00 46.44 224 GLN A O 1
ATOM 1816 N N . PRO A 1 225 ? 1.360 -9.843 14.213 1.00 40.00 225 PRO A N 1
ATOM 1817 C CA . PRO A 1 225 ? 0.138 -10.070 13.455 1.00 40.00 225 PRO A CA 1
ATOM 1818 C C . PRO A 1 225 ? -1.066 -9.880 14.376 1.00 40.00 225 PRO A C 1
ATOM 1820 O O . PRO A 1 225 ? -1.221 -10.596 15.358 1.00 40.00 225 PRO A O 1
ATOM 1823 N N . ASN A 1 226 ? -1.926 -8.922 14.045 1.00 37.69 226 ASN A N 1
ATOM 1824 C CA . ASN A 1 226 ? -3.239 -8.782 14.659 1.00 37.69 226 ASN A CA 1
ATOM 1825 C C . ASN A 1 226 ? -4.290 -8.562 13.567 1.00 37.69 226 ASN A C 1
ATOM 1827 O O . ASN A 1 226 ? -3.983 -8.415 12.390 1.00 37.69 226 ASN A O 1
ATOM 1831 N N . LYS A 1 227 ? -5.554 -8.678 13.957 1.00 36.22 227 LYS A N 1
ATOM 1832 C CA . LYS A 1 227 ? -6.707 -8.993 13.106 1.00 36.22 227 LYS A CA 1
ATOM 1833 C C . LYS A 1 227 ? -6.858 -8.085 11.869 1.00 36.22 227 LYS A C 1
ATOM 1835 O O . LYS A 1 227 ? -6.874 -6.860 11.993 1.00 36.22 227 LYS A O 1
ATOM 1840 N N . VAL A 1 228 ? -7.059 -8.690 10.693 1.00 36.44 228 VAL A N 1
ATOM 1841 C CA . VAL A 1 228 ? -7.548 -7.997 9.489 1.00 36.44 228 VAL A CA 1
ATOM 1842 C C . VAL A 1 228 ? -9.001 -8.336 9.220 1.00 36.44 228 VAL A C 1
ATOM 1844 O O . VAL A 1 228 ? -9.421 -9.489 9.310 1.00 36.44 228 VAL A O 1
ATOM 1847 N N . TYR A 1 229 ? -9.752 -7.292 8.885 1.00 44.97 229 TYR A N 1
ATOM 1848 C CA . TYR A 1 229 ? -11.197 -7.299 8.746 1.00 44.97 229 TYR A CA 1
ATOM 1849 C C . TYR A 1 229 ? -11.577 -7.182 7.262 1.00 44.97 229 TYR A C 1
ATOM 1851 O O . TYR A 1 229 ? -11.388 -6.131 6.649 1.00 44.97 229 TYR A O 1
ATOM 1859 N N . ILE A 1 230 ? -12.110 -8.263 6.685 1.00 46.88 230 ILE A N 1
ATOM 1860 C CA . ILE A 1 230 ? -12.730 -8.287 5.351 1.00 46.88 230 ILE A CA 1
ATOM 1861 C C . ILE A 1 230 ? -14.237 -8.431 5.549 1.00 46.88 230 ILE A C 1
ATOM 1863 O O . ILE A 1 230 ? -14.675 -9.384 6.171 1.00 46.88 230 ILE A O 1
ATOM 1867 N N . SER A 1 231 ? -15.048 -7.532 5.017 1.00 42.00 231 SER A N 1
ATOM 1868 C CA . SER A 1 231 ? -16.514 -7.572 5.130 1.00 42.00 231 SER A CA 1
ATOM 1869 C C . SER A 1 231 ? -17.174 -7.724 3.749 1.00 42.00 231 SER A C 1
ATOM 1871 O O . SER A 1 231 ? -16.500 -7.605 2.731 1.00 42.00 231 SER A O 1
ATOM 1873 N N . ASN A 1 232 ? -18.473 -8.034 3.665 1.00 47.62 232 ASN A N 1
ATOM 1874 C CA . ASN A 1 232 ? -19.182 -8.112 2.376 1.00 47.62 232 ASN A CA 1
ATOM 1875 C C . ASN A 1 232 ? -19.763 -6.767 1.959 1.00 47.62 232 ASN A C 1
ATOM 1877 O O . ASN A 1 232 ? -20.037 -5.923 2.806 1.00 47.62 232 ASN A O 1
ATOM 1881 N N . LEU A 1 233 ? -20.068 -6.610 0.669 1.00 54.12 233 LEU A N 1
ATOM 1882 C CA . LEU A 1 233 ? -20.830 -5.462 0.166 1.00 54.12 233 LEU A CA 1
ATOM 1883 C C . LEU A 1 233 ? -22.138 -5.218 0.952 1.00 54.12 233 LEU A C 1
ATOM 1885 O O . LEU A 1 233 ? -22.816 -6.174 1.334 1.00 54.12 233 LEU A O 1
ATOM 1889 N N . LYS A 1 234 ? -22.545 -3.946 1.133 1.00 56.28 234 LYS A N 1
ATOM 1890 C CA . LYS A 1 234 ? -23.858 -3.596 1.723 1.00 56.28 234 LYS A CA 1
ATOM 1891 C C . LYS A 1 234 ? -24.982 -4.347 0.999 1.00 56.28 234 LYS A C 1
ATOM 1893 O O . LYS A 1 234 ? -24.979 -4.449 -0.227 1.00 56.28 234 LYS A O 1
ATOM 1898 N N . GLN A 1 235 ? -25.998 -4.789 1.743 1.00 55.41 235 GLN A N 1
ATOM 1899 C CA . GLN A 1 235 ? -27.155 -5.511 1.190 1.00 55.41 235 GLN A CA 1
ATOM 1900 C C . GLN A 1 235 ? -27.835 -4.754 0.033 1.00 55.41 235 GLN A C 1
ATOM 1902 O O . GLN A 1 235 ? -28.282 -5.372 -0.931 1.00 55.41 235 GLN A O 1
ATOM 1907 N N . SER A 1 236 ? -27.879 -3.419 0.103 1.00 58.84 236 SER A N 1
ATOM 1908 C CA . SER A 1 236 ? -28.420 -2.558 -0.956 1.00 58.84 236 SER A CA 1
ATOM 1909 C C . SER A 1 236 ? -27.669 -2.696 -2.285 1.00 58.84 236 SER A C 1
ATOM 1911 O O . SER A 1 236 ? -28.289 -2.644 -3.343 1.00 58.84 236 SER A O 1
ATOM 1913 N N . TYR A 1 237 ? -26.355 -2.926 -2.242 1.00 61.19 237 TYR A N 1
ATOM 1914 C CA . TYR A 1 237 ? -25.533 -3.182 -3.423 1.00 61.19 237 TYR A CA 1
ATOM 1915 C C . TYR A 1 237 ? -25.719 -4.603 -3.960 1.00 61.19 237 TYR A C 1
ATOM 1917 O O . TYR A 1 237 ? -25.743 -4.795 -5.172 1.00 61.19 237 TYR A O 1
ATOM 1925 N N . ILE A 1 238 ? -25.893 -5.596 -3.083 1.00 57.81 238 ILE A N 1
ATOM 1926 C CA . ILE A 1 238 ? -26.127 -6.996 -3.481 1.00 57.81 238 ILE A CA 1
ATOM 1927 C C . ILE A 1 238 ? -27.478 -7.149 -4.191 1.00 57.81 238 ILE A C 1
ATOM 1929 O O . ILE A 1 238 ? -27.572 -7.833 -5.208 1.00 57.81 238 ILE A O 1
ATOM 1933 N N . ASN A 1 239 ? -28.518 -6.503 -3.666 1.00 57.44 239 ASN A N 1
ATOM 1934 C CA . ASN A 1 239 ? -29.883 -6.628 -4.178 1.00 57.44 239 ASN A CA 1
ATOM 1935 C C . ASN A 1 239 ? -30.143 -5.789 -5.440 1.00 57.44 239 ASN A C 1
ATOM 1937 O O . ASN A 1 239 ? -31.211 -5.911 -6.035 1.00 57.44 239 ASN A O 1
ATOM 1941 N N . ASN A 1 240 ? -29.204 -4.931 -5.845 1.00 57.59 240 ASN A N 1
ATOM 1942 C CA . ASN A 1 240 ? -29.334 -4.135 -7.057 1.00 57.59 240 ASN A CA 1
ATOM 1943 C C . ASN A 1 240 ? -28.808 -4.936 -8.268 1.00 57.59 240 ASN A C 1
ATOM 1945 O O . ASN A 1 240 ? -27.594 -5.117 -8.385 1.00 57.59 240 ASN A O 1
ATOM 1949 N N . PRO A 1 241 ? -29.674 -5.372 -9.203 1.00 52.34 241 PRO A N 1
ATOM 1950 C CA . PRO A 1 241 ? -29.263 -6.166 -10.365 1.00 52.34 241 PRO A CA 1
ATOM 1951 C C . PRO A 1 241 ? -28.355 -5.400 -11.341 1.00 52.34 241 PRO A C 1
ATOM 1953 O O . PRO A 1 241 ? -27.675 -6.023 -12.152 1.00 52.34 241 PRO A O 1
ATOM 1956 N N . ASN A 1 242 ? -28.309 -4.067 -11.249 1.00 53.28 242 ASN A N 1
ATOM 1957 C CA . ASN A 1 242 ? -27.436 -3.220 -12.061 1.00 53.28 242 ASN A CA 1
ATOM 1958 C C . ASN A 1 242 ? -26.092 -2.920 -11.383 1.00 53.28 242 ASN A C 1
ATOM 1960 O O . ASN A 1 242 ? -25.221 -2.316 -12.006 1.00 53.28 242 ASN A O 1
ATOM 1964 N N . ASN A 1 243 ? -25.902 -3.314 -10.119 1.00 57.38 243 ASN A N 1
ATOM 1965 C CA . ASN A 1 243 ? -24.678 -3.000 -9.399 1.00 57.38 243 ASN A CA 1
ATOM 1966 C C . ASN A 1 243 ? -23.478 -3.771 -9.974 1.00 57.38 243 ASN A C 1
ATOM 1968 O O . ASN A 1 243 ? -23.440 -5.000 -9.959 1.00 57.38 243 ASN A O 1
ATOM 1972 N N . ARG A 1 244 ? -22.469 -3.020 -10.425 1.00 59.47 244 ARG A N 1
ATOM 1973 C CA . ARG A 1 244 ? -21.188 -3.543 -10.927 1.00 59.47 244 ARG A CA 1
ATOM 1974 C C . ARG A 1 244 ? -20.047 -3.441 -9.907 1.00 59.47 244 ARG A C 1
ATOM 1976 O O . ARG A 1 244 ? -18.928 -3.839 -10.217 1.00 59.47 244 ARG A O 1
ATOM 1983 N N . THR A 1 245 ? -20.318 -2.902 -8.718 1.00 61.34 245 THR A N 1
ATOM 1984 C CA . THR A 1 245 ? -19.341 -2.743 -7.631 1.00 61.34 245 THR A CA 1
ATOM 1985 C C . THR A 1 245 ? -18.879 -4.108 -7.133 1.00 61.34 245 THR A C 1
ATOM 1987 O O . THR A 1 245 ? -19.704 -4.942 -6.765 1.00 61.34 245 THR A O 1
ATOM 1990 N N . LEU A 1 246 ? -17.563 -4.318 -7.108 1.00 62.22 246 LEU A N 1
ATOM 1991 C CA . LEU A 1 246 ? -16.918 -5.571 -6.688 1.00 62.22 246 LEU A CA 1
ATOM 1992 C C . LEU A 1 246 ? -16.364 -5.494 -5.263 1.00 62.22 246 LEU A C 1
ATOM 1994 O O . LEU A 1 246 ? -16.200 -6.521 -4.609 1.00 62.22 246 LEU A O 1
ATOM 1998 N N . GLY A 1 247 ? -16.083 -4.277 -4.803 1.00 63.78 247 GLY A N 1
ATOM 1999 C CA . GLY A 1 247 ? -15.589 -3.941 -3.479 1.00 63.78 247 GLY A CA 1
ATOM 2000 C C . GLY A 1 247 ? -15.783 -2.450 -3.198 1.00 63.78 247 GLY A C 1
ATOM 2001 O O . GLY A 1 247 ? -16.150 -1.703 -4.105 1.00 63.78 247 GLY A O 1
ATOM 2002 N N . TYR A 1 248 ? -15.655 -2.051 -1.934 1.00 59.81 248 TYR A N 1
ATOM 2003 C CA . TYR A 1 248 ? -15.527 -0.645 -1.528 1.00 59.81 248 TYR A CA 1
ATOM 2004 C C . TYR A 1 248 ? -14.969 -0.558 -0.100 1.00 59.81 248 TYR A C 1
ATOM 2006 O O . TYR A 1 248 ? -15.112 -1.491 0.694 1.00 59.81 248 TYR A O 1
ATOM 2014 N N . VAL A 1 249 ? -14.436 0.600 0.282 1.00 57.78 249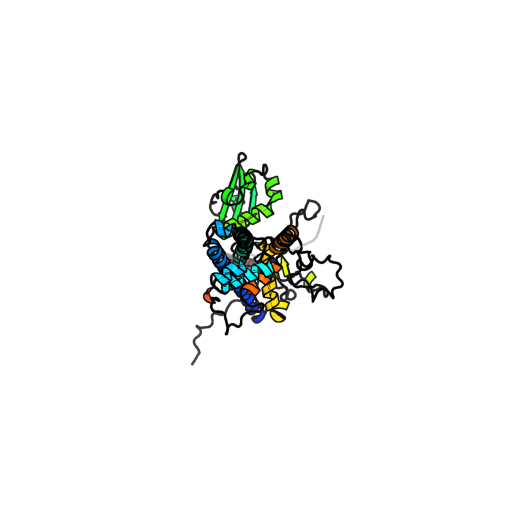 VAL A N 1
ATOM 2015 C CA . VAL A 1 249 ? -14.145 0.948 1.681 1.00 57.78 249 VAL A CA 1
ATOM 2016 C C . VAL A 1 249 ? -15.261 1.848 2.222 1.00 57.78 249 VAL A C 1
ATOM 2018 O O . VAL A 1 249 ? -15.650 2.824 1.582 1.00 57.78 249 VAL A O 1
ATOM 2021 N N . ASN A 1 250 ? -15.857 1.507 3.372 1.00 59.81 250 ASN A N 1
ATOM 2022 C CA . ASN A 1 250 ? -16.984 2.289 3.901 1.00 59.81 250 ASN A CA 1
ATOM 2023 C C . ASN A 1 250 ? -16.525 3.643 4.473 1.00 59.81 250 ASN A C 1
ATOM 2025 O O . ASN A 1 250 ? -15.907 3.690 5.528 1.00 59.81 250 ASN A O 1
ATOM 2029 N N . GLY A 1 251 ? -16.874 4.759 3.839 1.00 51.03 251 GLY A N 1
ATOM 2030 C CA . GLY A 1 251 ? -16.602 6.074 4.417 1.00 51.03 251 GLY A CA 1
ATOM 2031 C C . GLY A 1 251 ? -17.535 6.407 5.584 1.00 51.03 251 GLY A C 1
ATOM 2032 O O . GLY A 1 251 ? -18.747 6.444 5.393 1.00 51.03 251 GLY A O 1
ATOM 2033 N N . ASN A 1 252 ? -16.978 6.704 6.763 1.00 51.84 252 ASN A N 1
ATOM 2034 C CA . ASN A 1 252 ? -17.696 7.347 7.872 1.00 51.84 252 ASN A CA 1
ATOM 2035 C C . ASN A 1 252 ? -17.073 8.725 8.126 1.00 51.84 252 ASN A C 1
ATOM 2037 O O . ASN A 1 252 ? -16.000 8.815 8.722 1.00 51.84 252 ASN A O 1
ATOM 2041 N N . GLY A 1 253 ? -17.700 9.791 7.636 1.00 51.00 253 GLY A N 1
ATOM 2042 C CA . GLY A 1 253 ? -17.246 11.162 7.876 1.00 51.00 253 GLY A CA 1
ATOM 2043 C C . GLY A 1 253 ? -17.951 11.800 9.072 1.00 51.00 253 GLY A C 1
ATOM 2044 O O . GLY A 1 253 ? -19.096 11.433 9.346 1.00 51.00 253 GLY A O 1
ATOM 2045 N N . PRO A 1 254 ? -17.321 12.766 9.761 1.00 49.66 254 PRO A N 1
ATOM 2046 C CA . PRO A 1 254 ? -18.065 13.659 10.632 1.00 49.66 254 PRO A CA 1
ATOM 2047 C C . PRO A 1 254 ? -19.113 14.390 9.795 1.00 49.66 254 PRO A C 1
ATOM 2049 O O . PRO A 1 254 ? -18.831 14.897 8.703 1.00 49.66 254 PRO A O 1
ATOM 2052 N N . THR A 1 255 ? -20.337 14.394 10.299 1.00 52.94 255 THR A N 1
ATOM 2053 C CA . THR A 1 255 ? -21.419 15.180 9.731 1.00 52.94 255 THR A CA 1
ATOM 2054 C C . THR A 1 255 ? -21.462 16.540 10.411 1.00 52.94 255 THR A C 1
ATOM 2056 O O . THR A 1 255 ? -21.147 16.645 11.597 1.00 52.94 255 THR A O 1
ATOM 2059 N N . ASP A 1 256 ? -21.849 17.582 9.687 1.00 56.78 256 ASP A N 1
ATOM 2060 C CA . ASP A 1 256 ? -22.269 18.824 10.325 1.00 56.78 256 ASP A CA 1
ATOM 2061 C C . ASP A 1 256 ? -23.538 18.590 11.171 1.00 56.78 256 ASP A C 1
ATOM 2063 O O . ASP A 1 256 ? -24.116 17.495 11.186 1.00 56.78 256 ASP A O 1
ATOM 2067 N N . GLY A 1 257 ? -23.967 19.617 11.910 1.00 42.56 257 GLY A N 1
ATOM 2068 C CA . GLY A 1 257 ? -25.187 19.566 12.727 1.00 42.56 257 GLY A CA 1
ATOM 2069 C C . GLY A 1 257 ? -26.471 19.286 11.931 1.00 42.56 257 GLY A C 1
ATOM 2070 O O . GLY A 1 257 ? -27.482 18.942 12.537 1.00 42.56 257 GLY A O 1
ATOM 2071 N N . ASP A 1 258 ? -26.410 19.368 10.598 1.00 52.38 258 ASP A N 1
ATOM 2072 C CA . ASP A 1 258 ? -27.505 19.102 9.664 1.00 52.38 258 ASP A CA 1
ATOM 2073 C C . ASP A 1 258 ? -27.408 17.701 9.024 1.00 52.38 258 ASP A C 1
ATOM 2075 O O . ASP A 1 258 ? -28.234 17.327 8.189 1.00 52.38 258 ASP A O 1
ATOM 2079 N N . GLY A 1 259 ? -26.417 16.892 9.417 1.00 47.88 259 GLY A N 1
ATOM 2080 C CA . GLY A 1 259 ? -26.217 15.538 8.903 1.00 47.88 259 GLY A CA 1
ATOM 2081 C C . GLY A 1 259 ? -25.464 15.465 7.568 1.00 47.88 259 GLY A C 1
ATOM 2082 O O . GLY A 1 259 ? -25.323 14.367 7.021 1.00 47.88 259 GLY A O 1
ATOM 2083 N N . ASN A 1 260 ? -24.950 16.579 7.034 1.00 49.16 260 ASN A N 1
ATOM 2084 C CA . ASN A 1 260 ? -24.140 16.572 5.817 1.00 49.16 260 ASN A CA 1
ATOM 2085 C C . ASN A 1 260 ? -22.710 16.149 6.134 1.00 49.16 260 ASN A C 1
ATOM 2087 O O . ASN A 1 260 ? -22.080 16.661 7.053 1.00 49.16 260 ASN A O 1
ATOM 2091 N N . LEU A 1 261 ? -22.159 15.244 5.330 1.00 50.34 261 LEU A N 1
ATOM 2092 C CA . LEU A 1 261 ? -20.763 14.826 5.445 1.00 50.34 261 LEU A CA 1
ATOM 2093 C C . LEU A 1 261 ? -19.826 16.017 5.189 1.00 50.34 261 LEU A C 1
ATOM 2095 O O . LEU A 1 261 ? -19.732 16.494 4.060 1.00 50.34 261 LEU A O 1
ATOM 2099 N N . LEU A 1 262 ? -19.095 16.450 6.221 1.00 48.50 262 LEU A N 1
ATOM 2100 C CA . LEU A 1 262 ? -18.089 17.515 6.114 1.00 48.50 262 LEU A CA 1
ATOM 2101 C C . LEU A 1 262 ? -16.896 17.073 5.256 1.00 48.50 262 LEU A C 1
ATOM 2103 O O . LEU A 1 262 ? -16.297 17.875 4.544 1.00 48.50 262 LEU A O 1
ATOM 2107 N N . PHE A 1 263 ? -16.564 15.783 5.304 1.00 48.41 263 PHE A N 1
ATOM 2108 C CA . PHE A 1 263 ? -15.621 15.122 4.406 1.00 48.41 263 PHE A CA 1
ATOM 2109 C C . PHE A 1 263 ? -15.856 13.608 4.427 1.00 48.41 263 PHE A C 1
ATOM 2111 O O . PHE A 1 263 ? -16.197 13.034 5.461 1.00 48.41 263 PHE A O 1
ATOM 2118 N N . VAL A 1 264 ? -15.682 12.938 3.284 1.00 46.75 264 VAL A N 1
ATOM 2119 C CA . VAL A 1 264 ? -15.829 11.479 3.202 1.00 46.75 264 VAL A CA 1
ATOM 2120 C C . VAL A 1 264 ? -14.504 10.822 3.581 1.00 46.75 264 VAL A C 1
ATOM 2122 O O . VAL A 1 264 ? -13.510 10.910 2.865 1.00 46.75 264 VAL A O 1
ATOM 2125 N N . ASN A 1 265 ? -14.501 10.126 4.711 1.00 52.44 265 ASN A N 1
ATOM 2126 C CA . ASN A 1 265 ? -13.395 9.294 5.181 1.00 52.44 265 ASN A CA 1
ATOM 2127 C C . ASN A 1 265 ? -13.351 7.956 4.424 1.00 52.44 265 ASN A C 1
ATOM 2129 O O . ASN A 1 265 ? -13.413 6.891 5.038 1.00 52.44 265 ASN A O 1
ATOM 2133 N N . GLU A 1 266 ? -13.254 7.989 3.091 1.00 51.06 266 GLU A N 1
ATOM 2134 C CA . GLU A 1 266 ? -13.214 6.787 2.230 1.00 51.06 266 GLU A CA 1
ATOM 2135 C C . GLU A 1 266 ? -12.060 5.832 2.588 1.00 51.06 266 GLU A C 1
ATOM 2137 O O . GLU A 1 266 ? -12.036 4.691 2.148 1.00 51.06 266 GLU A O 1
ATOM 2142 N N . TYR A 1 267 ? -11.124 6.269 3.430 1.00 59.94 267 TYR A N 1
ATOM 2143 C CA . TYR A 1 267 ? -9.917 5.541 3.801 1.00 59.94 267 TYR A CA 1
ATOM 2144 C C . TYR A 1 267 ? -9.972 4.861 5.177 1.00 59.94 267 TYR A C 1
ATOM 2146 O O . TYR A 1 267 ? -9.009 4.208 5.556 1.00 59.94 267 TYR A O 1
ATOM 2154 N N . PHE A 1 268 ? -11.069 4.980 5.934 1.00 58.06 268 PHE A N 1
ATOM 2155 C CA . PHE A 1 268 ? -11.082 4.577 7.353 1.00 58.06 268 PHE A CA 1
ATOM 2156 C C . PHE A 1 268 ? -12.073 3.462 7.715 1.00 58.06 268 PHE A C 1
ATOM 2158 O O . PHE A 1 268 ? -12.040 2.953 8.834 1.00 58.06 268 PHE A O 1
ATOM 2165 N N . GLY A 1 269 ? -12.934 3.030 6.791 1.00 59.53 269 GLY A N 1
ATOM 2166 C CA . GLY A 1 269 ? -13.886 1.949 7.061 1.00 59.53 269 GLY A CA 1
ATOM 2167 C C . GLY A 1 269 ? -13.384 0.548 6.767 1.00 59.53 269 GLY A C 1
ATOM 2168 O O . GLY A 1 269 ? -12.290 0.331 6.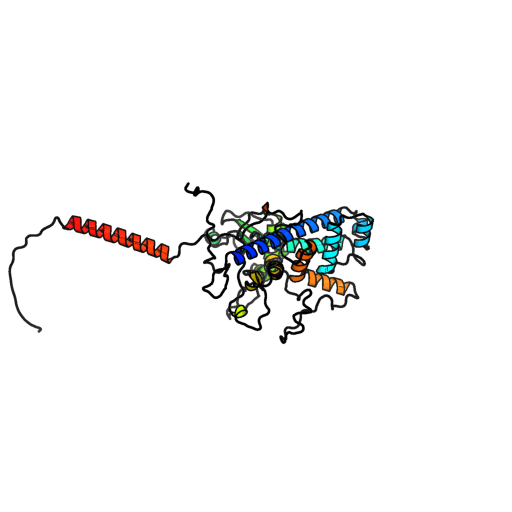248 1.00 59.53 269 GLY A O 1
ATOM 2169 N N . ALA A 1 270 ? -14.231 -0.435 7.079 1.00 63.50 270 ALA A N 1
ATOM 2170 C CA . ALA A 1 270 ? -14.026 -1.826 6.688 1.00 63.50 270 ALA A CA 1
ATOM 2171 C C . ALA A 1 270 ? -13.844 -1.955 5.166 1.00 63.50 270 ALA A C 1
ATOM 2173 O O . ALA A 1 270 ? -14.470 -1.227 4.393 1.00 63.50 270 ALA A O 1
ATOM 2174 N N . ILE A 1 271 ? -12.973 -2.879 4.753 1.00 70.38 271 ILE A N 1
ATOM 2175 C CA . ILE A 1 271 ? -12.832 -3.269 3.349 1.00 70.38 271 ILE A CA 1
ATOM 2176 C C . ILE A 1 271 ? -13.968 -4.234 3.038 1.00 70.38 271 ILE A C 1
ATOM 2178 O O . ILE A 1 271 ? -14.127 -5.241 3.734 1.00 70.38 271 ILE A O 1
ATOM 2182 N N . HIS A 1 272 ? -14.762 -3.925 2.019 1.00 67.81 272 HIS A N 1
ATOM 2183 C CA . HIS A 1 272 ? -15.874 -4.750 1.574 1.00 67.81 272 HIS A CA 1
ATOM 2184 C C . HIS A 1 272 ? -15.549 -5.421 0.235 1.00 67.81 272 HIS A C 1
ATOM 2186 O O . HIS A 1 272 ? -15.091 -4.742 -0.676 1.00 67.81 272 HIS A O 1
ATOM 2192 N N . ILE A 1 273 ? -15.810 -6.726 0.091 1.00 69.94 273 ILE A N 1
ATOM 2193 C CA . ILE A 1 273 ? -15.615 -7.493 -1.156 1.00 69.94 273 ILE A CA 1
ATOM 2194 C C . ILE A 1 273 ? -16.884 -8.293 -1.479 1.00 69.94 273 ILE A C 1
ATOM 2196 O O . ILE A 1 273 ? -17.568 -8.795 -0.586 1.00 69.94 273 ILE A O 1
ATOM 2200 N N . ASP A 1 274 ? -17.229 -8.424 -2.760 1.00 71.00 274 ASP A N 1
ATOM 2201 C CA . ASP A 1 274 ? -18.315 -9.298 -3.207 1.00 71.00 274 ASP A CA 1
ATOM 2202 C C . ASP A 1 274 ? -17.961 -10.778 -2.983 1.00 71.00 274 ASP A C 1
ATOM 2204 O O . ASP A 1 274 ? -17.119 -11.351 -3.679 1.00 71.00 274 ASP A O 1
ATOM 2208 N N . TYR A 1 275 ? -18.647 -11.427 -2.040 1.00 69.62 275 TYR A N 1
ATOM 2209 C CA . TYR A 1 275 ? -18.411 -12.834 -1.703 1.00 69.62 275 TYR A CA 1
ATOM 2210 C C . TYR A 1 275 ? -18.650 -13.789 -2.881 1.00 69.62 275 TYR A C 1
ATOM 2212 O O . TYR A 1 275 ? -18.063 -14.870 -2.914 1.00 69.62 275 TYR A O 1
ATOM 2220 N N . ARG A 1 276 ? -19.475 -13.412 -3.871 1.00 70.19 276 ARG A N 1
ATOM 2221 C CA . ARG A 1 276 ? -19.722 -14.247 -5.060 1.00 70.19 276 ARG A CA 1
ATOM 2222 C C . ARG A 1 276 ? -18.449 -14.453 -5.869 1.00 70.19 276 ARG A C 1
ATOM 2224 O O . ARG A 1 276 ? -18.332 -15.446 -6.584 1.00 70.19 276 ARG A O 1
ATOM 2231 N N . LEU A 1 277 ? -17.474 -13.552 -5.750 1.00 74.81 277 LEU A N 1
ATOM 2232 C CA . LEU A 1 277 ? -16.177 -13.706 -6.400 1.00 74.81 277 LEU A CA 1
ATOM 2233 C C . LEU A 1 277 ? -15.383 -14.878 -5.816 1.00 74.81 277 LEU A C 1
ATOM 2235 O O . LEU A 1 277 ? -14.624 -15.495 -6.551 1.00 74.81 277 LEU A O 1
ATOM 2239 N N . LEU A 1 278 ? -15.610 -15.264 -4.554 1.00 75.56 278 LEU A N 1
ATOM 2240 C CA . LEU A 1 278 ? -14.938 -16.416 -3.939 1.00 75.56 278 LEU A CA 1
ATOM 2241 C C . LEU A 1 278 ? -15.267 -17.739 -4.640 1.00 75.56 278 LEU A C 1
ATOM 2243 O O . LEU A 1 278 ? -14.489 -18.681 -4.557 1.00 75.56 278 LEU A O 1
ATOM 2247 N N . THR A 1 279 ? -16.405 -17.822 -5.330 1.00 72.88 279 THR A N 1
ATOM 2248 C CA . THR A 1 279 ? -16.820 -19.023 -6.067 1.00 72.88 279 THR A CA 1
ATOM 2249 C C . THR A 1 279 ? -16.724 -18.834 -7.575 1.00 72.88 279 THR A C 1
ATOM 2251 O O . THR A 1 279 ? -16.291 -19.738 -8.282 1.00 72.88 279 THR A O 1
ATOM 2254 N N . THR A 1 280 ? -17.103 -17.659 -8.081 1.00 75.56 280 THR A N 1
ATOM 2255 C CA . THR A 1 280 ? -17.192 -17.404 -9.528 1.00 75.56 280 THR A CA 1
ATOM 2256 C C . THR A 1 280 ? -15.877 -16.947 -10.150 1.00 75.56 280 THR A C 1
ATOM 2258 O O . THR A 1 280 ? -15.611 -17.276 -11.304 1.00 75.56 280 THR A O 1
ATOM 2261 N N . ASN A 1 281 ? -15.056 -16.177 -9.424 1.00 80.38 281 ASN A N 1
ATOM 226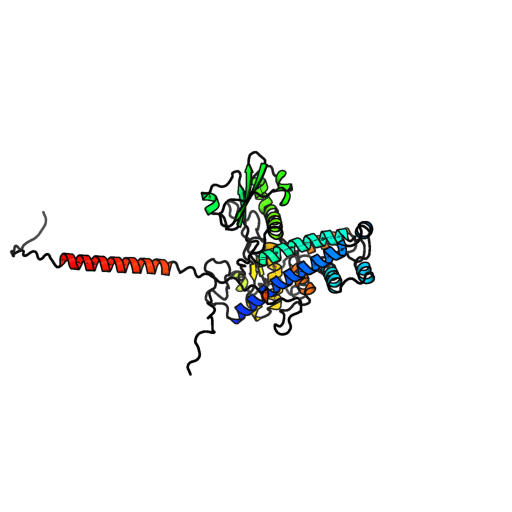2 C CA . ASN A 1 281 ? -13.773 -15.680 -9.921 1.00 80.38 281 ASN A CA 1
ATOM 2263 C C . ASN A 1 281 ? -12.827 -15.253 -8.773 1.00 80.38 281 ASN A C 1
ATOM 2265 O O . ASN A 1 281 ? -12.663 -14.052 -8.517 1.00 80.38 281 ASN A O 1
ATOM 2269 N N . PRO A 1 282 ? -12.173 -16.214 -8.093 1.00 82.25 282 PRO A N 1
ATOM 2270 C CA . PRO A 1 282 ? -11.291 -15.926 -6.956 1.00 82.25 282 PRO A CA 1
ATOM 2271 C C . PRO A 1 282 ? -10.103 -15.024 -7.312 1.00 82.25 282 PRO A C 1
ATOM 2273 O O . PRO A 1 282 ? -9.645 -14.226 -6.498 1.00 82.25 282 PRO A O 1
ATOM 2276 N N . SER A 1 283 ? -9.641 -15.100 -8.559 1.00 81.81 283 SER A N 1
ATOM 2277 C CA . SER A 1 283 ? -8.563 -14.259 -9.092 1.00 81.81 283 SER A CA 1
ATOM 2278 C C . SER A 1 283 ? -8.960 -12.780 -9.124 1.00 81.81 283 SER A C 1
ATOM 2280 O O . SER A 1 283 ? -8.165 -11.902 -8.796 1.00 81.81 283 SER A O 1
ATOM 2282 N N . ARG A 1 284 ? -10.227 -12.488 -9.443 1.00 80.81 284 ARG A N 1
ATOM 2283 C CA . ARG A 1 284 ? -10.768 -11.126 -9.368 1.00 80.81 284 ARG A CA 1
ATOM 2284 C C . ARG A 1 284 ? -10.870 -10.644 -7.921 1.00 80.81 284 ARG A C 1
ATOM 2286 O O . ARG A 1 284 ? -10.524 -9.500 -7.659 1.00 80.81 284 ARG A O 1
ATOM 2293 N N . ALA A 1 285 ? -11.272 -11.512 -6.989 1.00 81.56 285 ALA A N 1
ATOM 2294 C CA . ALA A 1 285 ? -11.308 -11.179 -5.563 1.00 81.56 285 ALA A CA 1
ATOM 2295 C C . ALA A 1 285 ? -9.919 -10.828 -4.998 1.00 81.56 285 ALA A C 1
ATOM 2297 O O . ALA A 1 285 ? -9.814 -9.901 -4.201 1.00 81.56 285 ALA A O 1
ATOM 2298 N N . LEU A 1 286 ? -8.858 -11.515 -5.446 1.00 86.19 286 LEU A N 1
ATOM 2299 C CA . LEU A 1 286 ? -7.465 -11.199 -5.101 1.00 86.19 286 LEU A CA 1
ATOM 2300 C C . LEU A 1 286 ? -7.087 -9.765 -5.496 1.00 86.19 286 LEU A C 1
ATOM 2302 O O . LEU A 1 286 ? -6.637 -8.986 -4.656 1.00 86.19 286 LEU A O 1
ATOM 2306 N N . GLY A 1 287 ? -7.316 -9.397 -6.760 1.00 86.12 287 GLY A N 1
ATOM 2307 C CA . GLY A 1 287 ? -7.058 -8.036 -7.236 1.00 86.12 287 GLY A CA 1
ATOM 2308 C C . GLY A 1 287 ? -7.897 -6.988 -6.501 1.00 86.12 287 GLY A C 1
ATOM 2309 O O . GLY A 1 287 ? -7.371 -5.945 -6.116 1.00 86.12 287 GLY A O 1
ATOM 2310 N N . THR A 1 288 ? -9.175 -7.285 -6.242 1.00 83.12 288 THR A N 1
ATOM 2311 C CA . THR A 1 288 ? -10.073 -6.402 -5.485 1.00 83.12 288 THR A CA 1
ATOM 2312 C C . THR A 1 288 ? -9.607 -6.207 -4.042 1.00 83.12 288 THR A C 1
ATOM 2314 O O . THR A 1 288 ? -9.604 -5.077 -3.572 1.00 83.12 288 THR A O 1
ATOM 2317 N N . LEU A 1 289 ? -9.142 -7.249 -3.343 1.00 85.31 289 LEU A N 1
ATOM 2318 C CA . LEU A 1 289 ? -8.627 -7.090 -1.979 1.00 85.31 289 LEU A CA 1
ATOM 2319 C C . LEU A 1 289 ? -7.435 -6.130 -1.944 1.00 85.31 289 LEU A C 1
ATOM 2321 O O . LEU A 1 289 ? -7.404 -5.233 -1.103 1.00 85.31 289 LEU A O 1
ATOM 2325 N N . ILE A 1 290 ? -6.481 -6.278 -2.867 1.00 88.88 290 ILE A N 1
ATOM 2326 C CA . ILE A 1 290 ? -5.330 -5.369 -2.951 1.00 88.88 290 ILE A CA 1
ATOM 2327 C C . ILE A 1 290 ? -5.802 -3.946 -3.282 1.00 88.88 290 ILE A C 1
ATOM 2329 O O . ILE A 1 290 ? -5.377 -3.006 -2.617 1.00 88.88 290 ILE A O 1
ATOM 2333 N N . HIS A 1 291 ? -6.712 -3.782 -4.247 1.00 88.50 291 HIS A N 1
ATOM 2334 C CA . HIS A 1 291 ? -7.285 -2.486 -4.633 1.00 88.50 291 HIS A CA 1
ATOM 2335 C C . HIS A 1 291 ? -7.936 -1.756 -3.446 1.00 88.50 291 HIS A C 1
ATOM 2337 O O . HIS A 1 291 ? -7.554 -0.635 -3.117 1.00 88.50 291 HIS A O 1
ATOM 2343 N N . GLU A 1 292 ? -8.865 -2.400 -2.742 1.00 81.88 292 GLU A N 1
ATOM 2344 C CA . GLU A 1 292 ? -9.562 -1.768 -1.616 1.00 81.88 292 GLU A CA 1
ATOM 2345 C C . GLU A 1 292 ? -8.619 -1.501 -0.432 1.00 81.88 292 GLU A C 1
ATOM 2347 O O . GLU A 1 292 ? -8.724 -0.487 0.261 1.00 81.88 292 GLU A O 1
ATOM 2352 N N . SER A 1 293 ? -7.629 -2.374 -0.222 1.00 85.00 293 SER A N 1
ATOM 2353 C CA . SER A 1 293 ? -6.597 -2.162 0.801 1.00 85.00 293 SER A CA 1
ATOM 2354 C C . SER A 1 293 ? -5.719 -0.954 0.489 1.00 85.00 293 SER A C 1
ATOM 2356 O O . SER A 1 293 ? -5.286 -0.246 1.400 1.00 85.00 293 SER A O 1
ATOM 2358 N N . MET A 1 294 ? -5.472 -0.692 -0.794 1.00 87.94 294 MET A N 1
ATOM 2359 C CA . MET A 1 294 ? -4.733 0.479 -1.250 1.00 87.94 294 MET A CA 1
ATOM 2360 C C . MET A 1 294 ? -5.509 1.772 -0.988 1.00 87.94 294 MET A C 1
ATOM 2362 O O . MET A 1 294 ? -4.885 2.756 -0.587 1.00 87.94 294 MET A O 1
ATOM 2366 N N . HIS A 1 295 ? -6.839 1.781 -1.123 1.00 79.75 295 HIS A N 1
ATOM 2367 C CA . HIS A 1 295 ? -7.641 2.898 -0.618 1.00 79.75 295 HIS A CA 1
ATOM 2368 C C . HIS A 1 295 ? -7.401 3.069 0.880 1.00 79.75 295 HIS A C 1
ATOM 2370 O O . HIS A 1 295 ? -6.787 4.053 1.293 1.00 79.75 295 HIS A O 1
ATOM 2376 N N . ARG A 1 296 ? -7.785 2.071 1.682 1.00 78.62 296 ARG A N 1
ATOM 2377 C CA . ARG A 1 296 ? -7.774 2.171 3.147 1.00 78.62 296 ARG A CA 1
ATOM 2378 C C . ARG A 1 296 ? -6.411 2.565 3.726 1.00 78.62 296 ARG A C 1
ATOM 2380 O O . ARG A 1 296 ? -6.298 3.492 4.515 1.00 78.62 296 ARG A O 1
ATOM 2387 N N . TYR A 1 297 ? -5.359 1.846 3.353 1.00 84.19 297 TYR A N 1
ATOM 2388 C CA . TYR A 1 297 ? -4.048 1.975 3.994 1.00 84.19 297 TYR A CA 1
ATOM 2389 C C . TYR A 1 297 ? -3.050 2.762 3.137 1.00 84.19 297 TYR A C 1
ATOM 2391 O O . TYR A 1 297 ? -2.187 3.490 3.641 1.00 84.19 297 TYR A O 1
ATOM 2399 N N . GLY A 1 298 ? -3.163 2.645 1.816 1.00 83.81 298 GLY A N 1
ATOM 2400 C CA . GLY A 1 298 ? -2.326 3.371 0.869 1.00 83.81 298 GLY A CA 1
ATOM 2401 C C . GLY A 1 298 ? -2.704 4.847 0.719 1.00 83.81 298 GLY A C 1
ATOM 2402 O O . GLY A 1 298 ? -1.820 5.631 0.367 1.00 83.81 298 GLY A O 1
ATOM 2403 N N . PHE A 1 299 ? -3.939 5.246 1.063 1.00 80.50 299 PHE A N 1
ATOM 2404 C CA . PHE A 1 299 ? -4.497 6.590 0.819 1.00 80.50 299 PHE A CA 1
ATOM 2405 C C . PHE A 1 299 ? -4.406 6.985 -0.659 1.00 80.50 299 PHE A C 1
ATOM 2407 O O . PHE A 1 299 ? -4.099 8.130 -1.004 1.00 80.50 299 PHE A O 1
ATOM 2414 N N . VAL A 1 300 ? -4.608 6.010 -1.546 1.00 81.44 300 VAL A N 1
ATOM 2415 C CA . VAL A 1 300 ? -4.705 6.261 -2.985 1.00 81.44 300 VAL A CA 1
ATOM 2416 C C . VAL A 1 300 ? -6.169 6.297 -3.385 1.00 81.44 300 VAL A C 1
ATOM 2418 O O . VAL A 1 300 ? -6.989 5.604 -2.797 1.00 81.44 300 VAL A O 1
ATOM 2421 N N . ASN A 1 301 ? -6.513 7.129 -4.359 1.00 75.25 301 ASN A N 1
ATOM 2422 C CA . ASN A 1 301 ? -7.898 7.326 -4.784 1.00 75.25 301 ASN A CA 1
ATOM 2423 C C . ASN A 1 301 ? -8.298 6.293 -5.851 1.00 75.25 301 ASN A C 1
ATOM 2425 O O . ASN A 1 301 ? -7.439 5.613 -6.419 1.00 75.25 301 ASN A O 1
ATOM 2429 N N . ASP A 1 302 ? -9.593 6.208 -6.168 1.00 70.12 302 ASP A N 1
ATOM 2430 C CA . ASP A 1 302 ? -10.045 5.597 -7.422 1.00 70.12 302 ASP A CA 1
ATOM 2431 C C . ASP A 1 302 ? -10.045 6.691 -8.492 1.00 70.12 302 ASP A C 1
ATOM 2433 O O . ASP A 1 302 ? -10.857 7.619 -8.494 1.00 70.12 302 ASP A O 1
ATOM 2437 N N . ARG A 1 303 ? -9.036 6.656 -9.360 1.00 58.66 303 ARG A N 1
ATOM 2438 C CA . ARG A 1 303 ? -8.844 7.633 -10.435 1.00 58.66 303 ARG A CA 1
ATOM 2439 C C . ARG A 1 303 ? -9.147 7.017 -11.800 1.00 58.66 303 ARG A C 1
ATOM 2441 O O . ARG A 1 303 ? -8.835 7.655 -12.805 1.00 58.66 303 ARG A O 1
ATOM 2448 N N . GLY A 1 304 ? -9.760 5.830 -11.844 1.00 57.00 304 GLY A N 1
ATOM 2449 C CA . GLY A 1 304 ? -10.148 5.148 -13.073 1.00 57.00 304 GLY A CA 1
ATOM 2450 C C . GLY A 1 304 ? -9.799 3.678 -13.134 1.00 57.00 304 GLY A C 1
ATOM 2451 O O . GLY A 1 304 ? -8.728 3.263 -12.693 1.00 57.00 304 GLY A O 1
ATOM 2452 N N . TYR A 1 305 ? -10.669 2.933 -13.827 1.00 54.31 305 TYR A N 1
ATOM 2453 C CA . TYR A 1 305 ? -10.476 1.516 -14.100 1.00 54.31 305 TYR A CA 1
ATOM 2454 C C . TYR A 1 305 ? -9.266 1.282 -15.002 1.00 54.31 305 TYR A C 1
ATOM 2456 O O . TYR A 1 305 ? -9.334 1.419 -16.232 1.00 54.31 305 TYR A O 1
ATOM 2464 N N . TYR A 1 306 ? -8.150 0.884 -14.401 1.00 50.94 306 TYR A N 1
ATOM 2465 C CA . TYR A 1 306 ? -6.962 0.472 -15.138 1.00 50.94 306 TYR A CA 1
ATOM 2466 C C . TYR A 1 306 ? -7.325 -0.778 -15.963 1.00 50.94 306 TYR A C 1
ATOM 2468 O O . TYR A 1 306 ? -7.900 -1.737 -15.458 1.00 50.94 306 TYR A O 1
ATOM 2476 N N . HIS A 1 307 ? -7.066 -0.748 -17.275 1.00 50.16 307 HIS A N 1
ATOM 2477 C CA . HIS A 1 307 ? -7.449 -1.785 -18.253 1.00 50.16 307 HIS A CA 1
ATOM 2478 C C . HIS A 1 307 ? -8.961 -2.018 -18.517 1.00 50.16 307 HIS A C 1
ATOM 2480 O O . HIS A 1 307 ? -9.284 -2.778 -19.432 1.00 50.16 307 HIS A O 1
ATOM 2486 N N . GLY A 1 308 ? -9.892 -1.308 -17.865 1.00 44.62 308 GLY A N 1
ATOM 2487 C CA . GLY A 1 308 ? -11.350 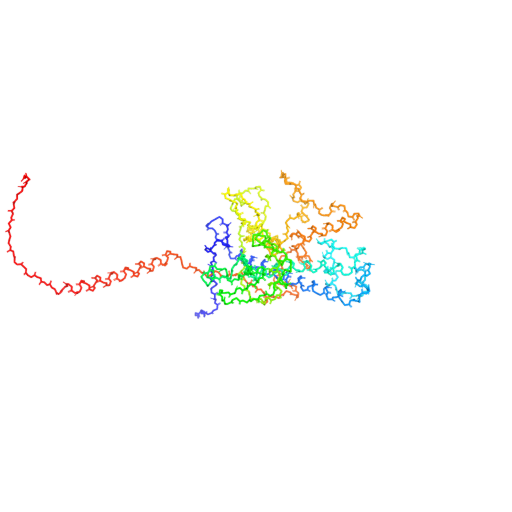-1.567 -17.890 1.00 44.62 308 GLY A CA 1
ATOM 2488 C C . GLY A 1 308 ? -12.122 -1.295 -19.197 1.00 44.62 308 GLY A C 1
ATOM 2489 O O . GLY A 1 308 ? -13.349 -1.220 -19.188 1.00 44.62 308 GLY A O 1
ATOM 2490 N N . ARG A 1 309 ? -11.446 -1.143 -20.344 1.00 40.91 309 ARG A N 1
ATOM 2491 C CA . ARG A 1 309 ? -12.060 -0.727 -21.625 1.00 40.91 309 ARG A CA 1
ATOM 2492 C C . ARG A 1 309 ? -13.107 -1.698 -22.197 1.00 40.91 309 ARG A C 1
ATOM 2494 O O . ARG A 1 309 ? -13.855 -1.283 -23.080 1.00 40.91 309 ARG A O 1
ATOM 2501 N N . LYS A 1 310 ? -13.139 -2.970 -21.778 1.00 41.62 310 LYS A N 1
ATOM 2502 C CA . LYS A 1 310 ? -14.018 -3.986 -22.394 1.00 41.62 310 LYS A CA 1
ATOM 2503 C C . LYS A 1 310 ? -15.370 -4.170 -21.695 1.00 41.62 310 LYS A C 1
ATOM 2505 O O . LYS A 1 310 ? -16.365 -4.282 -22.400 1.00 41.62 310 LYS A O 1
ATOM 2510 N N . ASP A 1 311 ? -15.442 -4.104 -20.368 1.00 39.88 311 ASP A N 1
ATOM 2511 C CA . ASP A 1 311 ? -16.679 -4.467 -19.648 1.00 39.88 311 ASP A CA 1
ATOM 2512 C C . ASP A 1 311 ? -17.664 -3.294 -19.478 1.00 39.88 311 ASP A C 1
ATOM 2514 O O . ASP A 1 311 ? -18.878 -3.489 -19.362 1.00 39.88 311 ASP A O 1
ATOM 2518 N N . VAL A 1 312 ? -17.170 -2.051 -19.493 1.00 39.12 312 VAL A N 1
ATOM 2519 C CA . VAL A 1 312 ? -17.984 -0.847 -19.223 1.00 39.12 312 VAL A CA 1
ATOM 2520 C C . VAL A 1 312 ? -18.408 -0.119 -20.505 1.00 39.12 312 VAL A C 1
ATOM 2522 O O . VAL A 1 312 ? -19.355 0.657 -20.475 1.00 39.12 312 VAL A O 1
ATOM 2525 N N . LYS A 1 313 ? -17.822 -0.437 -21.671 1.00 40.16 313 LYS A N 1
ATOM 2526 C CA . LYS A 1 313 ? -18.310 0.065 -22.975 1.00 40.16 313 LYS A CA 1
ATOM 2527 C C . LYS A 1 313 ? -19.770 -0.319 -23.270 1.00 40.16 313 LYS A C 1
ATOM 2529 O O . LYS A 1 313 ? -20.407 0.334 -24.085 1.00 40.16 313 LYS A O 1
ATOM 2534 N N . ASN A 1 314 ? -20.286 -1.335 -22.575 1.00 42.69 314 ASN A N 1
ATOM 2535 C CA . ASN A 1 314 ? -21.672 -1.802 -22.648 1.00 42.69 314 ASN A CA 1
ATOM 2536 C C . ASN A 1 314 ? -22.499 -1.411 -21.400 1.00 42.69 314 ASN A C 1
ATOM 2538 O O . ASN A 1 314 ? -23.484 -2.073 -21.082 1.00 42.69 314 ASN A O 1
ATOM 2542 N N . SER A 1 315 ? -22.069 -0.419 -20.612 1.00 43.56 315 SER A N 1
ATOM 2543 C CA . SER A 1 315 ? -22.853 0.123 -19.490 1.00 43.56 315 SER A CA 1
ATOM 2544 C C . SER A 1 315 ? -23.671 1.335 -19.943 1.00 43.56 315 SER A C 1
ATOM 2546 O O . SER A 1 315 ? -23.209 2.151 -20.735 1.00 43.56 315 SER A O 1
ATOM 2548 N N . THR A 1 316 ? -24.894 1.442 -19.428 1.00 42.47 316 THR A N 1
ATOM 2549 C CA . THR A 1 316 ? -25.800 2.584 -19.619 1.00 42.47 316 THR A CA 1
ATOM 2550 C C . THR A 1 316 ? -25.630 3.660 -18.538 1.00 42.47 316 THR A C 1
ATOM 2552 O O . THR A 1 316 ? -26.389 4.626 -18.517 1.00 42.47 316 THR A O 1
ATOM 2555 N N . GLU A 1 317 ? -24.677 3.509 -17.609 1.00 40.62 317 GLU A N 1
ATOM 2556 C CA . GLU A 1 317 ? -24.478 4.454 -16.505 1.00 40.62 317 GLU A CA 1
ATOM 2557 C C . GLU A 1 317 ? -23.701 5.702 -16.958 1.00 40.62 317 GLU A C 1
ATOM 2559 O O . GLU A 1 317 ? -22.574 5.614 -17.440 1.00 40.62 317 GLU A O 1
ATOM 2564 N N . GLN A 1 318 ? -24.273 6.889 -16.726 1.00 33.69 318 GLN A N 1
ATOM 2565 C CA . GLN A 1 318 ? -23.660 8.200 -16.996 1.00 33.69 318 GLN A CA 1
ATOM 2566 C C . GLN A 1 318 ? -22.631 8.635 -15.932 1.00 33.69 318 GLN A C 1
ATOM 2568 O O . GLN A 1 318 ? -22.501 9.825 -15.631 1.00 33.69 318 GLN A O 1
ATOM 2573 N N . ARG A 1 319 ? -21.869 7.718 -15.324 1.00 37.41 319 ARG A N 1
ATOM 2574 C CA . ARG A 1 319 ? -20.689 8.165 -14.569 1.00 37.41 319 ARG A CA 1
ATOM 2575 C C . ARG A 1 319 ? -19.675 8.682 -15.584 1.00 37.41 319 ARG A C 1
ATOM 2577 O O . ARG A 1 319 ? -19.325 7.959 -16.516 1.00 37.41 319 ARG A O 1
ATOM 2584 N N . ARG A 1 320 ? -19.214 9.935 -15.434 1.00 37.59 320 ARG A N 1
ATOM 2585 C CA . ARG A 1 320 ? -18.085 10.441 -16.230 1.00 37.59 320 ARG A CA 1
ATOM 2586 C C . ARG A 1 320 ? -16.929 9.477 -16.002 1.00 37.59 320 ARG A C 1
ATOM 2588 O O . ARG A 1 320 ? -16.417 9.383 -14.890 1.00 37.59 320 ARG A O 1
ATOM 2595 N N . TYR A 1 321 ? -16.595 8.726 -17.044 1.00 37.94 321 TYR A N 1
ATOM 2596 C CA . TYR A 1 321 ? -15.479 7.797 -17.049 1.00 37.94 321 TYR A CA 1
ATOM 2597 C C . TYR A 1 321 ? -14.247 8.557 -16.550 1.00 37.94 321 TYR A C 1
ATOM 2599 O O . TYR A 1 321 ? -13.949 9.622 -17.103 1.00 37.94 321 TYR A O 1
ATOM 2607 N N . PRO A 1 322 ? -13.526 8.079 -15.530 1.00 46.31 322 PRO A N 1
ATOM 2608 C CA . PRO A 1 322 ? -12.214 8.635 -15.269 1.00 46.31 322 PRO A CA 1
ATOM 2609 C C . PRO A 1 322 ? -11.375 8.339 -16.517 1.00 46.31 322 PRO A C 1
ATOM 2611 O O . PRO A 1 322 ? -11.350 7.198 -16.981 1.00 46.31 322 PRO A O 1
ATOM 2614 N N . GLU A 1 323 ? -10.802 9.372 -17.134 1.00 45.78 323 GLU A N 1
ATOM 2615 C CA . GLU A 1 323 ? -10.028 9.247 -18.374 1.00 45.78 323 GLU A CA 1
ATOM 2616 C C . GLU A 1 323 ? -9.044 8.075 -18.257 1.00 45.78 323 GLU A C 1
ATOM 2618 O O . GLU A 1 323 ? -8.234 8.045 -17.328 1.00 45.78 323 GLU A O 1
ATOM 2623 N N . ASP A 1 324 ? -9.097 7.110 -19.185 1.00 52.00 324 ASP A N 1
ATOM 2624 C CA . ASP A 1 324 ? -8.076 6.066 -19.256 1.00 52.00 324 ASP A CA 1
ATOM 2625 C C . ASP A 1 324 ? -6.731 6.779 -19.409 1.00 52.00 324 ASP A C 1
ATOM 2627 O O . ASP A 1 324 ? -6.501 7.484 -20.393 1.00 52.00 324 ASP A O 1
ATOM 2631 N N . PHE A 1 325 ? -5.832 6.634 -18.434 1.00 54.53 325 PHE A N 1
ATOM 2632 C CA . PHE A 1 325 ? -4.549 7.340 -18.455 1.00 54.53 325 PHE A CA 1
ATOM 2633 C C . PHE A 1 325 ? -3.716 7.031 -19.708 1.00 54.53 325 PHE A C 1
ATOM 2635 O O . PHE A 1 325 ? -2.761 7.747 -20.017 1.00 54.53 325 PHE A O 1
ATOM 2642 N N . ARG A 1 326 ? -4.056 5.961 -20.440 1.00 55.41 326 ARG A N 1
ATOM 2643 C CA . ARG A 1 326 ? -3.469 5.638 -21.743 1.00 55.41 326 ARG A CA 1
ATOM 2644 C C . ARG A 1 326 ? -3.890 6.595 -22.853 1.00 55.41 326 ARG A C 1
ATOM 2646 O O . ARG A 1 326 ? -3.078 6.802 -23.750 1.00 55.41 326 ARG A O 1
ATOM 2653 N N . ASP A 1 327 ? -5.104 7.131 -22.776 1.00 54.53 327 ASP A N 1
ATOM 2654 C CA . ASP A 1 327 ? -5.718 8.011 -23.775 1.00 54.53 327 ASP A CA 1
ATOM 2655 C C . ASP A 1 327 ? -5.342 9.480 -23.571 1.00 54.53 327 ASP A C 1
ATOM 2657 O O . ASP A 1 327 ? -5.503 10.297 -24.477 1.00 54.53 327 ASP A O 1
ATOM 2661 N N . LEU A 1 328 ? -4.797 9.817 -22.400 1.00 59.69 328 LEU A N 1
ATOM 2662 C CA . LEU A 1 328 ? -4.223 11.132 -22.165 1.00 59.69 328 LEU A CA 1
ATOM 2663 C C . LEU A 1 328 ? -3.017 11.350 -23.091 1.00 59.69 328 LEU A C 1
ATOM 2665 O O . LEU A 1 328 ? -2.185 10.445 -23.233 1.00 59.69 328 LEU A O 1
ATOM 2669 N N . PRO A 1 329 ? -2.888 12.537 -23.714 1.00 56.94 329 PRO A N 1
ATOM 2670 C CA . PRO A 1 329 ? -1.753 12.839 -24.573 1.00 56.94 329 PRO A CA 1
ATOM 2671 C C . PRO A 1 329 ? -0.455 12.648 -23.785 1.00 56.94 329 PRO A C 1
ATOM 2673 O O . PRO A 1 329 ? -0.346 13.074 -22.644 1.00 56.94 329 PRO A O 1
ATOM 2676 N N . LYS A 1 330 ? 0.531 11.974 -24.385 1.00 66.12 330 LYS A N 1
ATOM 2677 C CA . LYS A 1 330 ? 1.867 11.725 -23.798 1.00 66.12 330 LYS A CA 1
ATOM 2678 C C . LYS A 1 330 ? 2.957 12.530 -24.502 1.00 66.12 330 LYS A C 1
ATOM 2680 O O . LYS A 1 330 ? 4.133 12.171 -24.437 1.00 66.12 330 LYS A O 1
ATOM 2685 N N . GLN A 1 331 ? 2.548 13.568 -25.230 1.00 66.50 331 GLN A N 1
ATOM 2686 C CA . GLN A 1 331 ? 3.400 14.291 -26.168 1.00 66.50 331 GLN A CA 1
ATOM 2687 C C . GLN A 1 331 ? 4.464 15.105 -25.428 1.00 66.50 331 GLN A C 1
ATOM 2689 O O . GLN A 1 331 ? 5.637 15.055 -25.793 1.00 66.50 331 GLN A O 1
ATOM 2694 N N . THR A 1 332 ? 4.089 15.763 -24.329 1.00 69.81 332 THR A N 1
ATOM 2695 C CA . THR A 1 332 ? 4.997 16.610 -23.547 1.00 69.81 332 THR A CA 1
ATOM 2696 C C . THR A 1 332 ? 5.485 15.926 -22.265 1.00 69.81 332 THR A C 1
ATOM 2698 O O . THR A 1 332 ? 4.892 14.958 -21.783 1.00 69.81 332 THR A O 1
ATOM 2701 N N . HIS A 1 333 ? 6.579 16.430 -21.686 1.00 68.50 333 HIS A N 1
ATOM 2702 C CA . HIS A 1 333 ? 7.078 15.964 -20.387 1.00 68.50 333 HIS A CA 1
ATOM 2703 C C . HIS A 1 333 ? 6.073 16.234 -19.250 1.00 68.50 333 HIS A C 1
ATOM 2705 O O . HIS A 1 333 ? 5.836 15.356 -18.421 1.00 68.50 333 HIS A O 1
ATOM 2711 N N . SER A 1 334 ? 5.420 17.400 -19.242 1.00 72.81 334 SER A N 1
ATOM 2712 C CA . SER A 1 334 ? 4.417 17.763 -18.230 1.00 72.81 334 SER A CA 1
ATOM 2713 C C . SER A 1 334 ? 3.186 16.854 -18.270 1.00 72.81 334 SER A C 1
ATOM 2715 O O . SER A 1 334 ? 2.683 16.455 -17.218 1.00 72.81 334 SER A O 1
ATOM 2717 N N . ASP A 1 335 ? 2.738 16.444 -19.460 1.00 70.88 335 ASP A N 1
ATOM 2718 C CA . ASP A 1 335 ? 1.646 15.478 -19.582 1.00 70.88 335 ASP A CA 1
ATOM 2719 C C . ASP A 1 335 ? 2.014 14.114 -18.984 1.00 70.88 335 ASP A C 1
ATOM 2721 O O . ASP A 1 335 ? 1.204 13.500 -18.283 1.00 70.88 335 ASP A O 1
ATOM 2725 N N . ARG A 1 336 ? 3.250 13.653 -19.225 1.00 72.44 336 ARG A N 1
ATOM 2726 C CA . ARG A 1 336 ? 3.767 12.396 -18.665 1.00 72.44 336 ARG A CA 1
ATOM 2727 C C . ARG A 1 336 ? 3.805 12.450 -17.138 1.00 72.44 336 ARG A C 1
ATOM 2729 O O . ARG A 1 336 ? 3.304 11.527 -16.502 1.00 72.44 336 ARG A O 1
ATOM 2736 N N . LEU A 1 337 ? 4.286 13.550 -16.554 1.00 73.94 337 LEU A N 1
ATOM 2737 C CA . LEU A 1 337 ? 4.280 13.756 -15.100 1.00 73.94 337 LEU A CA 1
ATOM 2738 C C . LEU A 1 337 ? 2.862 13.757 -14.511 1.00 73.94 337 LEU A C 1
ATOM 2740 O O . LEU A 1 337 ? 2.630 13.142 -13.470 1.00 73.94 337 LEU A O 1
ATOM 2744 N N . ARG A 1 338 ? 1.891 14.392 -15.183 1.00 75.19 338 ARG A N 1
ATOM 2745 C CA . ARG A 1 338 ? 0.482 14.379 -14.753 1.00 75.19 338 ARG A CA 1
ATOM 2746 C C . ARG A 1 338 ? -0.095 12.964 -14.765 1.00 75.19 338 ARG A C 1
ATOM 2748 O O . ARG A 1 338 ? -0.803 12.586 -13.834 1.00 75.19 338 ARG A O 1
ATOM 2755 N N . ILE A 1 339 ? 0.208 12.182 -15.800 1.00 77.50 339 ILE A N 1
ATOM 2756 C CA . ILE A 1 339 ? -0.212 10.779 -15.906 1.00 77.50 339 ILE A CA 1
ATOM 2757 C C . ILE A 1 339 ? 0.422 9.937 -14.794 1.00 77.50 339 ILE A C 1
ATOM 2759 O O . ILE A 1 339 ? -0.299 9.209 -14.116 1.00 77.50 339 ILE A O 1
ATOM 2763 N N . THR A 1 340 ? 1.730 10.071 -14.557 1.00 79.50 340 THR A N 1
ATOM 2764 C CA . THR A 1 340 ? 2.425 9.389 -13.455 1.00 79.50 340 THR A CA 1
ATOM 2765 C C . THR A 1 340 ? 1.815 9.753 -12.107 1.00 79.50 340 THR A C 1
ATOM 2767 O O . THR A 1 340 ? 1.483 8.864 -11.333 1.00 79.50 340 THR A O 1
ATOM 2770 N N . SER A 1 341 ? 1.574 11.039 -11.845 1.00 81.81 341 SER A N 1
ATOM 2771 C CA . SER A 1 341 ? 0.936 11.500 -10.606 1.00 81.81 341 SER A CA 1
ATOM 2772 C C . SER A 1 341 ? -0.452 10.882 -10.404 1.00 81.81 341 SER A C 1
ATOM 2774 O O . SER A 1 341 ? -0.755 10.388 -9.317 1.00 81.81 341 SER A O 1
ATOM 2776 N N . ARG A 1 342 ? -1.279 10.838 -11.457 1.00 80.12 342 ARG A N 1
ATOM 2777 C CA . ARG A 1 342 ? -2.595 10.188 -11.399 1.00 80.12 342 ARG A CA 1
ATOM 2778 C C . ARG A 1 342 ? -2.480 8.678 -11.172 1.00 80.12 342 ARG A C 1
ATOM 2780 O O . ARG A 1 342 ? -3.219 8.151 -10.350 1.00 80.12 342 ARG A O 1
ATOM 2787 N N . ALA A 1 343 ? -1.545 8.001 -11.838 1.00 82.50 343 ALA A N 1
ATOM 2788 C CA . ALA A 1 343 ? -1.343 6.561 -11.700 1.00 82.50 343 ALA A CA 1
ATOM 2789 C C . ALA A 1 343 ? -0.823 6.166 -10.307 1.00 82.50 343 ALA A C 1
ATOM 2791 O O . ALA A 1 343 ? -1.294 5.179 -9.748 1.00 82.50 343 ALA A O 1
ATOM 2792 N N . THR A 1 344 ? 0.083 6.955 -9.721 1.00 86.56 344 THR A N 1
ATOM 2793 C CA . THR A 1 344 ? 0.569 6.794 -8.336 1.00 86.56 344 THR A CA 1
ATOM 2794 C C . THR A 1 344 ? -0.524 7.075 -7.300 1.00 86.56 344 THR A C 1
ATOM 2796 O O . THR A 1 344 ? -0.432 6.625 -6.163 1.00 86.56 344 THR A O 1
ATOM 2799 N N . ASN A 1 345 ? -1.588 7.781 -7.684 1.00 84.00 345 ASN A N 1
ATOM 2800 C CA . ASN A 1 345 ? -2.765 8.015 -6.853 1.00 84.00 345 ASN A CA 1
ATOM 2801 C C . ASN A 1 345 ? -3.981 7.173 -7.289 1.00 84.00 345 ASN A C 1
ATOM 2803 O O . ASN A 1 345 ? -5.113 7.601 -7.076 1.00 84.00 345 ASN A O 1
ATOM 2807 N N . ASN A 1 346 ? -3.762 6.013 -7.920 1.00 83.69 346 ASN A N 1
ATOM 2808 C CA . ASN A 1 346 ? -4.829 5.126 -8.386 1.00 83.69 346 ASN A CA 1
ATOM 2809 C C . ASN A 1 346 ? -4.680 3.710 -7.816 1.00 83.69 346 ASN A C 1
ATOM 2811 O O . ASN A 1 346 ? -3.675 3.056 -8.094 1.00 83.69 346 ASN A O 1
ATOM 2815 N N . ALA A 1 347 ? -5.675 3.216 -7.073 1.00 85.81 347 ALA A N 1
ATOM 2816 C CA . ALA A 1 347 ? -5.633 1.892 -6.434 1.00 85.81 347 ALA A CA 1
ATOM 2817 C C . ALA A 1 347 ? -5.428 0.732 -7.419 1.00 85.81 347 ALA A C 1
ATOM 2819 O O . ALA A 1 347 ? -4.614 -0.158 -7.164 1.00 85.81 347 ALA A O 1
ATOM 2820 N N . ASP A 1 348 ? -6.074 0.779 -8.585 1.00 84.06 348 ASP A N 1
ATOM 2821 C CA . ASP A 1 348 ? -5.901 -0.258 -9.602 1.00 84.06 348 ASP A CA 1
ATOM 2822 C C . ASP A 1 348 ? -4.449 -0.392 -10.075 1.00 84.06 348 ASP A C 1
ATOM 2824 O O . ASP A 1 348 ? -3.978 -1.507 -10.299 1.00 84.06 348 ASP A O 1
ATOM 2828 N N . SER A 1 349 ? -3.715 0.722 -10.211 1.00 88.56 349 SER A N 1
ATOM 2829 C CA . SER A 1 349 ? -2.311 0.682 -10.640 1.00 88.56 349 SER A CA 1
ATOM 2830 C C . SER A 1 349 ? -1.496 -0.227 -9.726 1.00 88.56 349 SER A C 1
ATOM 2832 O O . SER A 1 349 ? -0.675 -1.000 -10.208 1.00 88.56 349 SER A O 1
ATOM 2834 N N . TYR A 1 350 ? -1.760 -0.175 -8.419 1.00 93.06 350 TYR A N 1
ATOM 2835 C CA . TYR A 1 350 ? -1.094 -1.004 -7.421 1.00 93.06 350 TYR A CA 1
ATOM 2836 C C . TYR A 1 350 ? -1.556 -2.456 -7.464 1.00 93.06 350 TYR A C 1
ATOM 2838 O O . TYR A 1 350 ? -0.708 -3.343 -7.424 1.00 93.06 350 TYR A O 1
ATOM 2846 N N . ALA A 1 351 ? -2.863 -2.711 -7.587 1.00 91.06 351 ALA A N 1
ATOM 2847 C CA . ALA A 1 351 ? -3.383 -4.073 -7.688 1.00 91.06 351 ALA A CA 1
ATOM 2848 C C . ALA A 1 351 ? -2.759 -4.817 -8.878 1.00 91.06 351 ALA A C 1
ATOM 2850 O O . ALA A 1 351 ? -2.164 -5.880 -8.703 1.00 91.06 351 ALA A O 1
ATOM 2851 N N . TYR A 1 352 ? -2.787 -4.220 -10.073 1.00 89.38 352 TYR A N 1
ATOM 2852 C CA . TYR A 1 352 ? -2.152 -4.816 -11.249 1.00 89.38 352 TYR A CA 1
ATOM 2853 C C . TYR A 1 352 ? -0.628 -4.863 -11.139 1.00 89.38 352 TYR A C 1
ATOM 2855 O O . TYR A 1 352 ? -0.031 -5.851 -11.555 1.00 89.38 352 TYR A O 1
ATOM 2863 N N . PHE A 1 353 ? 0.006 -3.840 -10.558 1.00 93.81 353 PHE A N 1
ATOM 2864 C CA . PHE A 1 353 ? 1.451 -3.844 -10.345 1.00 93.81 353 PHE A CA 1
ATOM 2865 C C . PHE A 1 353 ? 1.896 -5.014 -9.467 1.00 93.81 353 PHE A C 1
ATOM 2867 O O . PHE A 1 353 ? 2.845 -5.699 -9.832 1.00 93.81 353 PHE A O 1
ATOM 2874 N N . VAL A 1 354 ? 1.211 -5.288 -8.355 1.00 95.56 354 VAL A N 1
ATOM 2875 C CA . VAL A 1 354 ? 1.536 -6.409 -7.457 1.00 95.56 354 VAL A CA 1
ATOM 2876 C C . VAL A 1 354 ? 1.353 -7.755 -8.166 1.00 95.56 354 VAL A C 1
ATOM 2878 O O . VAL A 1 354 ? 2.232 -8.617 -8.100 1.00 95.56 354 VAL A O 1
ATOM 2881 N N . LEU A 1 355 ? 0.247 -7.935 -8.892 1.00 91.00 355 LEU A N 1
ATOM 2882 C CA . LEU A 1 355 ? -0.043 -9.180 -9.614 1.00 91.00 355 LEU A CA 1
ATOM 2883 C C . LEU A 1 355 ? 0.949 -9.441 -10.762 1.00 91.00 355 LEU A C 1
ATOM 2885 O O . LEU A 1 355 ? 1.514 -10.531 -10.858 1.00 91.00 355 LEU A O 1
ATOM 2889 N N . ASP A 1 356 ? 1.228 -8.436 -11.596 1.00 90.44 356 ASP A N 1
ATOM 2890 C CA . ASP A 1 356 ? 2.134 -8.579 -12.743 1.00 90.44 356 ASP A CA 1
ATOM 2891 C C . ASP A 1 356 ? 3.613 -8.640 -12.307 1.00 90.44 356 ASP A C 1
ATOM 2893 O O . ASP A 1 356 ? 4.418 -9.331 -12.938 1.00 90.44 356 ASP A O 1
ATOM 2897 N N . THR A 1 357 ? 3.990 -7.976 -11.206 1.00 90.94 357 THR A N 1
ATOM 2898 C CA . THR A 1 357 ? 5.353 -8.061 -10.643 1.00 90.94 357 THR A CA 1
ATOM 2899 C C . THR A 1 357 ? 5.633 -9.442 -10.059 1.00 90.94 357 THR A C 1
ATOM 2901 O O . THR A 1 357 ? 6.740 -9.949 -10.210 1.00 90.94 357 THR A O 1
ATOM 2904 N N . THR A 1 358 ? 4.625 -10.085 -9.463 1.00 89.31 358 THR A N 1
ATOM 2905 C CA . THR A 1 358 ? 4.738 -11.458 -8.939 1.00 89.31 358 THR A CA 1
ATOM 2906 C C . THR A 1 358 ? 4.507 -12.539 -9.997 1.00 89.31 358 THR A C 1
ATOM 2908 O O . THR A 1 358 ? 4.763 -13.713 -9.746 1.00 89.31 358 THR A O 1
ATOM 2911 N N . GLY A 1 359 ? 4.107 -12.155 -11.213 1.00 80.12 359 GLY A N 1
ATOM 2912 C CA . GLY A 1 359 ? 4.054 -13.045 -12.373 1.00 80.12 359 GLY A CA 1
ATOM 2913 C C . GLY A 1 359 ? 2.764 -13.854 -12.508 1.00 80.12 359 GLY A C 1
ATOM 2914 O O . GLY A 1 359 ? 2.736 -14.803 -13.287 1.00 80.12 359 GLY A O 1
ATOM 2915 N N . SER A 1 360 ? 1.693 -13.503 -11.787 1.00 82.25 360 SER A N 1
ATOM 2916 C CA . SER A 1 360 ? 0.393 -14.165 -11.943 1.00 82.25 360 SER A CA 1
ATOM 2917 C C . SER A 1 360 ? -0.777 -13.242 -11.608 1.00 82.25 360 SER A C 1
ATOM 2919 O O . SER A 1 360 ? -0.788 -12.599 -10.562 1.00 82.25 360 SER A O 1
ATOM 2921 N N . GLN A 1 361 ? -1.810 -13.232 -12.453 1.00 80.38 361 GLN A N 1
ATOM 2922 C CA . GLN A 1 361 ? -3.095 -12.584 -12.146 1.00 80.38 361 GLN A CA 1
ATOM 2923 C C . GLN A 1 361 ? -4.116 -13.543 -11.519 1.00 80.38 361 GLN A C 1
ATOM 2925 O O . GLN A 1 361 ? -5.237 -13.135 -11.227 1.00 80.38 361 GLN A O 1
ATOM 2930 N N . THR A 1 362 ? -3.746 -14.808 -11.318 1.00 84.94 362 THR A N 1
ATOM 2931 C CA . THR A 1 362 ? -4.600 -15.835 -10.718 1.00 84.94 362 THR A CA 1
ATOM 2932 C C . THR A 1 362 ? -4.035 -16.304 -9.393 1.00 84.94 362 THR A C 1
ATOM 2934 O O . THR A 1 362 ? -2.846 -16.123 -9.139 1.00 84.94 362 THR A O 1
ATOM 2937 N N . LEU A 1 363 ? -4.867 -16.944 -8.569 1.00 86.62 363 LEU A N 1
ATOM 2938 C CA . LEU A 1 363 ? -4.372 -17.693 -7.412 1.00 86.62 363 LEU A CA 1
ATOM 2939 C C . LEU A 1 363 ? -3.343 -18.738 -7.859 1.00 86.62 363 LEU A C 1
ATOM 2941 O O . LEU A 1 363 ? -3.474 -19.301 -8.953 1.00 86.62 363 LEU A O 1
ATOM 2945 N N . TYR A 1 364 ? -2.320 -18.963 -7.039 1.00 86.94 364 TYR A N 1
ATOM 2946 C CA . TYR A 1 364 ? -1.353 -20.018 -7.308 1.00 86.94 364 TYR A CA 1
ATOM 2947 C C . TYR A 1 364 ? -1.956 -21.391 -7.024 1.00 86.94 364 TYR A C 1
ATOM 2949 O O . TYR A 1 364 ? -2.758 -21.577 -6.104 1.00 86.94 364 TYR A O 1
ATOM 2957 N N . ASP A 1 365 ? -1.539 -22.360 -7.831 1.00 84.50 365 ASP A N 1
ATOM 2958 C CA . ASP A 1 365 ? -1.764 -23.761 -7.524 1.00 84.50 365 ASP A CA 1
ATOM 2959 C C . ASP A 1 365 ? -0.846 -24.159 -6.362 1.00 84.50 365 ASP A C 1
ATOM 2961 O O . ASP A 1 365 ? 0.353 -23.875 -6.385 1.00 84.50 365 ASP A O 1
ATOM 2965 N N . LYS A 1 366 ? -1.405 -24.809 -5.338 1.00 81.38 366 LYS A N 1
ATOM 2966 C CA . LYS A 1 366 ? -0.649 -25.230 -4.151 1.00 81.38 366 LYS A CA 1
ATOM 2967 C C . LYS A 1 366 ? 0.395 -26.292 -4.475 1.00 81.38 366 LYS A C 1
ATOM 2969 O O . LYS A 1 366 ? 1.391 -26.381 -3.764 1.00 81.38 366 LYS A O 1
ATOM 2974 N N . ASP A 1 367 ? 0.180 -27.044 -5.548 1.00 84.69 367 ASP A N 1
ATOM 2975 C CA . ASP A 1 367 ? 1.124 -28.052 -6.021 1.00 84.69 367 ASP A CA 1
ATOM 2976 C C . ASP A 1 367 ? 2.223 -27.444 -6.915 1.00 84.69 367 ASP A C 1
ATOM 2978 O O . ASP A 1 367 ? 3.192 -28.121 -7.255 1.00 84.69 367 ASP A O 1
ATOM 2982 N N . ASN A 1 368 ? 2.099 -26.162 -7.286 1.00 86.62 368 ASN A N 1
ATOM 2983 C CA . ASN A 1 368 ? 3.024 -25.456 -8.171 1.00 86.62 368 ASN A CA 1
ATOM 2984 C C . ASN A 1 368 ? 3.219 -23.992 -7.735 1.00 86.62 368 ASN A C 1
ATOM 2986 O O . ASN A 1 368 ? 2.908 -23.043 -8.464 1.00 86.62 368 ASN A O 1
ATOM 2990 N N . LEU A 1 369 ? 3.707 -23.821 -6.507 1.00 89.12 369 LEU A N 1
ATOM 2991 C CA . LEU A 1 369 ? 4.040 -22.517 -5.938 1.00 89.12 369 LEU A CA 1
ATOM 2992 C C . LEU A 1 369 ? 5.399 -22.028 -6.470 1.00 89.12 369 LEU A C 1
ATOM 2994 O O . LEU A 1 369 ? 6.310 -22.838 -6.637 1.00 89.12 369 LEU A O 1
ATOM 2998 N N . PRO A 1 370 ? 5.573 -20.718 -6.723 1.00 89.00 370 PRO A N 1
ATOM 2999 C CA . PRO A 1 370 ? 6.871 -20.186 -7.123 1.00 89.00 370 PRO A CA 1
ATOM 3000 C C . PRO A 1 370 ? 7.865 -20.219 -5.953 1.00 89.00 370 PRO A C 1
ATOM 3002 O O . PRO A 1 370 ? 7.465 -20.070 -4.803 1.00 89.00 370 PRO A O 1
ATOM 3005 N N . ASP A 1 371 ? 9.165 -20.315 -6.247 1.00 88.62 371 ASP A N 1
ATOM 3006 C CA . ASP A 1 371 ? 10.235 -20.503 -5.246 1.00 88.62 371 ASP A CA 1
ATOM 3007 C C . ASP A 1 371 ? 10.270 -19.450 -4.127 1.00 88.62 371 ASP A C 1
ATOM 3009 O O . ASP A 1 371 ? 10.714 -19.721 -3.014 1.00 88.62 371 ASP A O 1
ATOM 3013 N N . TRP A 1 372 ? 9.818 -18.227 -4.412 1.00 89.88 372 TRP A N 1
ATOM 3014 C CA . TRP A 1 372 ? 9.767 -17.146 -3.425 1.00 89.88 372 TRP A CA 1
ATOM 3015 C C . TRP A 1 372 ? 8.570 -17.258 -2.466 1.00 89.88 372 TRP A C 1
ATOM 3017 O O . TRP A 1 372 ? 8.527 -16.542 -1.463 1.00 89.88 372 TRP A O 1
ATOM 3027 N N . TYR A 1 373 ? 7.577 -18.095 -2.781 1.00 89.56 373 TYR A N 1
ATOM 3028 C CA . TYR A 1 373 ? 6.367 -18.252 -1.986 1.00 89.56 373 TYR A CA 1
ATOM 3029 C C . TYR A 1 373 ? 6.649 -19.111 -0.756 1.00 89.56 373 TYR A C 1
ATOM 3031 O O . TYR A 1 373 ? 6.915 -20.307 -0.846 1.00 89.56 373 TYR A O 1
ATOM 3039 N N . ASP A 1 374 ? 6.536 -18.496 0.416 1.00 85.25 374 ASP A N 1
ATOM 3040 C CA . ASP A 1 374 ? 6.818 -19.146 1.688 1.00 85.25 374 ASP A CA 1
ATOM 3041 C C . ASP A 1 374 ? 5.519 -19.478 2.432 1.00 85.25 374 ASP A C 1
ATOM 3043 O O . ASP A 1 374 ? 4.882 -18.608 3.032 1.00 85.25 374 ASP A O 1
ATOM 3047 N N . ILE A 1 375 ? 5.144 -20.761 2.424 1.00 84.31 375 ILE A N 1
ATOM 3048 C CA . ILE A 1 375 ? 3.949 -21.268 3.118 1.00 84.31 375 ILE A CA 1
ATOM 3049 C C . ILE A 1 375 ? 4.029 -20.997 4.630 1.00 84.31 375 ILE A C 1
ATOM 3051 O O . ILE A 1 375 ? 3.003 -20.803 5.279 1.00 84.31 375 ILE A O 1
ATOM 3055 N N . SER A 1 376 ? 5.231 -20.940 5.215 1.00 81.62 376 SER A N 1
ATOM 3056 C CA . SER A 1 376 ? 5.393 -20.699 6.655 1.00 81.62 376 SER A CA 1
ATOM 3057 C C . SER A 1 376 ? 4.994 -19.281 7.078 1.00 81.62 376 SER A C 1
ATOM 3059 O O . SER A 1 376 ? 4.696 -19.047 8.249 1.00 81.62 376 SER A O 1
ATOM 3061 N N . LYS A 1 377 ? 4.935 -18.344 6.123 1.00 79.56 377 LYS A N 1
ATOM 3062 C CA . LYS A 1 377 ? 4.506 -16.956 6.331 1.00 79.56 377 LYS A CA 1
ATOM 3063 C C . LYS A 1 377 ? 3.004 -16.742 6.139 1.00 79.56 377 LYS A C 1
ATOM 3065 O O . LYS A 1 377 ? 2.525 -15.616 6.320 1.00 79.56 377 LYS A O 1
ATOM 3070 N N . GLU A 1 378 ? 2.255 -17.780 5.770 1.00 77.75 378 GLU A N 1
ATOM 3071 C CA . GLU A 1 378 ? 0.800 -17.704 5.694 1.00 77.75 378 GLU A CA 1
ATOM 3072 C C . GLU A 1 378 ? 0.206 -17.369 7.068 1.00 77.75 378 GLU A C 1
ATOM 3074 O O . GLU A 1 378 ? 0.511 -18.000 8.078 1.00 77.75 378 GLU A O 1
ATOM 3079 N N . ASN A 1 379 ? -0.669 -16.366 7.103 1.00 62.59 379 ASN A N 1
ATOM 3080 C CA . ASN A 1 379 ? -1.378 -15.955 8.305 1.00 62.59 379 ASN A CA 1
ATOM 3081 C C . ASN A 1 379 ? -2.869 -16.124 8.040 1.00 62.59 379 ASN A C 1
ATOM 3083 O O . ASN A 1 379 ? -3.464 -15.354 7.290 1.00 62.59 379 ASN A O 1
ATOM 3087 N N . GLY A 1 380 ? -3.476 -17.143 8.649 1.00 53.50 380 GLY A N 1
ATOM 3088 C CA . GLY A 1 380 ? -4.921 -17.333 8.550 1.00 53.50 380 GLY A CA 1
ATOM 3089 C C . GLY A 1 380 ? -5.678 -16.084 9.004 1.00 53.50 380 GLY A C 1
ATOM 3090 O O . GLY A 1 380 ? -5.190 -15.314 9.836 1.00 53.50 380 GLY A O 1
ATOM 3091 N N . LEU A 1 381 ? -6.887 -15.893 8.474 1.00 53.94 381 LEU A N 1
ATOM 3092 C CA . LEU A 1 381 ? -7.771 -14.847 8.968 1.00 53.94 381 LEU A CA 1
ATOM 3093 C C . LEU A 1 381 ? -7.946 -14.979 10.490 1.00 53.94 381 LEU A C 1
ATOM 3095 O O . LEU A 1 381 ? -8.029 -16.099 11.007 1.00 53.94 381 LEU A O 1
ATOM 3099 N N . PRO A 1 382 ? -8.010 -13.853 11.217 1.00 46.31 382 PRO A N 1
ATOM 3100 C CA . PRO A 1 382 ? -8.171 -13.867 12.661 1.00 46.31 382 PRO A CA 1
ATOM 3101 C C . PRO A 1 382 ? -9.414 -14.657 13.078 1.00 46.31 382 PRO A C 1
ATOM 3103 O O . PRO A 1 382 ? -10.512 -14.451 12.561 1.00 46.31 382 PRO A O 1
ATOM 3106 N N . VAL A 1 383 ? -9.224 -15.555 14.043 1.00 38.53 383 VAL A N 1
ATOM 3107 C CA . VAL A 1 383 ? -10.297 -16.367 14.621 1.00 38.53 383 VAL A CA 1
ATOM 3108 C C . VAL A 1 383 ? -11.069 -15.522 15.637 1.00 38.53 383 VAL A C 1
ATOM 3110 O O . VAL A 1 383 ? -10.477 -14.809 16.451 1.00 38.53 383 VAL A O 1
ATOM 3113 N N . GLU A 1 384 ? -12.399 -15.576 15.582 1.00 46.03 384 GLU A N 1
ATOM 3114 C CA . GLU A 1 384 ? -13.272 -14.905 16.542 1.00 46.03 384 GLU A CA 1
ATOM 3115 C C . GLU A 1 384 ? -13.142 -15.541 17.937 1.00 46.03 384 GLU A C 1
ATOM 3117 O O . GLU A 1 384 ? -13.248 -16.758 18.090 1.00 46.03 384 GLU A O 1
ATOM 3122 N N . ASN A 1 385 ? -12.988 -14.708 18.968 1.00 34.78 385 ASN A N 1
ATOM 3123 C CA . ASN A 1 385 ? -13.352 -15.112 20.321 1.00 34.78 385 ASN A CA 1
ATOM 3124 C C . ASN A 1 385 ? -14.857 -14.908 20.437 1.00 34.78 385 ASN A C 1
ATOM 3126 O O . ASN A 1 385 ? -15.307 -13.767 20.396 1.00 34.78 385 ASN A O 1
ATOM 3130 N N . SER A 1 386 ? -15.636 -15.982 20.568 1.00 34.94 386 SER A N 1
ATOM 3131 C CA . SER A 1 386 ? -17.069 -15.848 20.819 1.00 34.94 386 SER A CA 1
ATOM 3132 C C . SER A 1 386 ? -17.269 -15.054 22.112 1.00 34.94 386 SER A C 1
ATOM 3134 O O . SER A 1 386 ? -17.005 -15.574 23.202 1.00 34.94 386 SER A O 1
ATOM 3136 N N . SER A 1 387 ? -17.752 -13.816 22.028 1.00 37.84 387 SER A N 1
ATOM 3137 C CA . SER A 1 387 ? -18.402 -13.201 23.176 1.00 37.84 387 SER A CA 1
ATOM 3138 C C . SER A 1 387 ? -19.613 -14.069 23.493 1.00 37.84 387 SER A C 1
ATOM 3140 O O . SER A 1 387 ? -20.529 -14.220 22.684 1.00 37.84 387 SER A O 1
ATOM 3142 N N . LEU A 1 388 ? -19.590 -14.720 24.661 1.00 35.25 388 LEU A N 1
ATOM 3143 C CA . LEU A 1 388 ? -20.773 -15.374 25.214 1.00 35.25 388 LEU A CA 1
ATOM 3144 C C . LEU A 1 388 ? -21.939 -14.397 25.073 1.00 35.25 388 LEU A C 1
ATOM 3146 O O . LEU A 1 388 ? -21.854 -13.274 25.575 1.00 35.25 388 LEU A O 1
ATOM 3150 N N . SER A 1 389 ? -22.985 -14.824 24.360 1.00 36.28 389 SER A N 1
ATOM 3151 C CA . SER A 1 389 ? -24.184 -14.021 24.127 1.00 36.28 389 SER A CA 1
ATOM 3152 C C . SER A 1 389 ? -24.602 -13.323 25.428 1.00 36.28 389 SER A C 1
ATOM 3154 O O . SER A 1 389 ? -24.594 -13.976 26.479 1.00 36.28 389 SER A O 1
ATOM 3156 N N . PRO A 1 390 ? -24.998 -12.038 25.397 1.00 41.09 390 PRO A N 1
ATOM 3157 C CA . PRO A 1 390 ? -25.565 -11.372 26.564 1.00 41.09 390 PRO A CA 1
ATOM 3158 C C . PRO A 1 390 ? -26.681 -12.213 27.195 1.00 41.09 390 PRO A C 1
ATOM 3160 O O . PRO A 1 390 ? -26.743 -12.323 28.412 1.00 41.09 390 PRO A O 1
ATOM 3163 N N . LEU A 1 391 ? -27.475 -12.926 26.384 1.00 40.22 391 LEU A N 1
ATOM 3164 C CA . LEU A 1 391 ? -28.493 -13.872 26.855 1.00 40.22 391 LEU A CA 1
ATOM 3165 C C . LEU A 1 391 ? -27.912 -15.046 27.651 1.00 40.22 391 LEU A C 1
ATOM 3167 O O . LEU A 1 391 ? -28.551 -15.484 28.598 1.00 40.22 391 LEU A O 1
ATOM 3171 N N . ILE A 1 392 ? -26.705 -15.528 27.335 1.00 42.53 392 ILE A N 1
ATOM 3172 C CA . ILE A 1 392 ? -26.035 -16.569 28.126 1.00 42.53 392 ILE A CA 1
ATOM 3173 C C . ILE A 1 392 ? -25.540 -15.992 29.459 1.00 42.53 392 ILE A C 1
ATOM 3175 O O . ILE A 1 392 ? -25.774 -16.613 30.495 1.00 42.53 392 ILE A O 1
ATOM 3179 N N . LYS A 1 393 ? -24.970 -14.776 29.471 1.00 35.12 393 LYS A N 1
ATOM 3180 C CA . LYS A 1 393 ? -24.629 -14.061 30.720 1.00 35.12 393 LYS A CA 1
ATOM 3181 C C . LYS A 1 393 ? -25.869 -13.820 31.591 1.00 35.12 393 LYS A C 1
ATOM 3183 O O . LYS A 1 393 ? -25.835 -14.124 32.778 1.00 35.12 393 LYS A O 1
ATOM 3188 N N . TYR A 1 394 ? -26.981 -13.373 31.006 1.00 40.03 394 TYR A N 1
ATOM 3189 C CA . TYR A 1 394 ? -28.245 -13.188 31.723 1.00 40.03 394 TYR A CA 1
ATOM 3190 C C . TYR A 1 394 ? -28.893 -14.512 32.134 1.00 40.03 394 TYR A C 1
ATOM 3192 O O . TYR A 1 394 ? -29.492 -14.567 33.198 1.00 40.03 394 TYR A O 1
ATOM 3200 N N . SER A 1 395 ? -28.735 -15.596 31.370 1.00 40.03 395 SER A N 1
ATOM 3201 C CA . SER A 1 395 ? -29.255 -16.919 31.747 1.00 40.03 395 SER A CA 1
ATOM 3202 C C . SER A 1 395 ? -28.432 -17.599 32.846 1.00 40.03 395 SER A C 1
ATOM 3204 O O . SER A 1 395 ? -29.001 -18.300 33.675 1.00 40.03 395 SER A O 1
ATOM 3206 N N . LEU A 1 396 ? -27.121 -17.341 32.926 1.00 44.28 396 LEU A N 1
ATOM 3207 C CA . LEU A 1 396 ? -26.270 -17.771 34.041 1.00 44.28 396 LEU A CA 1
ATOM 3208 C C . LEU A 1 396 ? -26.533 -16.943 35.304 1.00 44.28 396 LEU A C 1
ATOM 3210 O O . LEU A 1 396 ? -26.533 -17.499 36.398 1.00 44.28 396 LEU A O 1
ATOM 3214 N N . ILE A 1 397 ? -26.833 -15.647 35.163 1.00 48.34 397 ILE A N 1
ATOM 3215 C CA . ILE A 1 397 ? -27.287 -14.806 36.280 1.00 48.34 397 ILE A CA 1
ATOM 3216 C C . ILE A 1 397 ? -28.695 -15.228 36.727 1.00 48.34 397 ILE A C 1
ATOM 3218 O O . ILE A 1 397 ? -28.917 -15.398 37.917 1.00 48.34 397 ILE A O 1
ATOM 3222 N N . ALA A 1 398 ? -29.627 -15.491 35.809 1.00 45.34 398 ALA A N 1
ATOM 3223 C CA . ALA A 1 398 ? -30.969 -15.974 36.138 1.00 45.34 398 ALA A CA 1
ATOM 3224 C C . ALA A 1 398 ? -30.940 -17.382 36.755 1.00 45.34 398 ALA A C 1
ATOM 3226 O O . ALA A 1 398 ? -31.629 -17.626 37.738 1.00 45.34 398 ALA A O 1
ATOM 3227 N N . GLY A 1 399 ? -30.098 -18.286 36.246 1.00 41.03 399 GLY A N 1
ATOM 3228 C CA . GLY A 1 399 ? -29.870 -19.611 3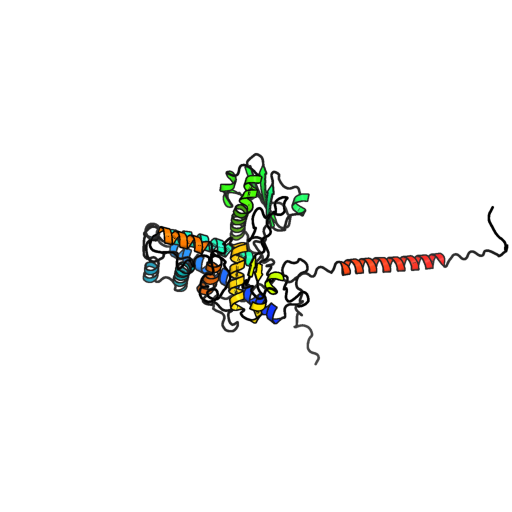6.827 1.00 41.03 399 GLY A CA 1
ATOM 3229 C C . GLY A 1 399 ? -29.186 -19.548 38.195 1.00 41.03 399 GLY A C 1
ATOM 3230 O O . GLY A 1 399 ? -29.567 -20.285 39.100 1.00 41.03 399 GLY A O 1
ATOM 3231 N N . GLY A 1 400 ? -28.239 -18.623 38.384 1.00 41.53 400 GLY A N 1
ATOM 3232 C CA . GLY A 1 400 ? -27.596 -18.353 39.672 1.00 41.53 400 GLY A CA 1
ATOM 3233 C C . GLY A 1 400 ? -28.557 -17.760 40.705 1.00 41.53 400 GLY A C 1
ATOM 3234 O O . GLY A 1 400 ? -28.608 -18.236 41.835 1.00 41.53 400 GLY A O 1
ATOM 3235 N N . VAL A 1 401 ? -29.387 -16.788 40.316 1.00 51.34 401 VAL A N 1
ATOM 3236 C CA . VAL A 1 401 ? -30.422 -16.190 41.178 1.00 51.34 401 VAL A CA 1
ATOM 3237 C C . VAL A 1 401 ? -31.530 -17.201 41.492 1.00 51.34 401 VAL A C 1
ATOM 3239 O O . VAL A 1 401 ? -32.017 -17.226 42.619 1.00 51.34 401 VAL A O 1
ATOM 3242 N N . PHE A 1 402 ? -31.882 -18.094 40.562 1.00 50.59 402 PHE A N 1
ATOM 3243 C CA . PHE A 1 402 ? -32.849 -19.166 40.815 1.00 50.59 402 PHE A CA 1
ATOM 3244 C C . PHE A 1 402 ? -32.286 -20.239 41.761 1.00 50.59 402 PHE A C 1
ATOM 3246 O O . PHE A 1 402 ? -32.980 -20.664 42.678 1.00 50.59 402 PHE A O 1
ATOM 3253 N N . LEU A 1 403 ? -31.015 -20.635 41.615 1.00 50.44 403 LEU A N 1
ATOM 3254 C CA . LEU A 1 403 ? -30.362 -21.589 42.523 1.00 50.44 403 LEU A CA 1
ATOM 3255 C C . LEU A 1 403 ? -30.153 -21.014 43.932 1.00 50.44 403 LEU A C 1
ATOM 3257 O O . LEU A 1 403 ? -30.371 -21.723 44.913 1.00 50.44 403 LEU A O 1
ATOM 3261 N N . ILE A 1 404 ? -29.801 -19.729 44.052 1.00 55.19 404 ILE A N 1
ATOM 3262 C CA . ILE A 1 404 ? -29.692 -19.041 45.349 1.00 55.19 404 ILE A CA 1
ATOM 3263 C C . ILE A 1 404 ? -31.085 -18.822 45.957 1.00 55.19 404 ILE A C 1
ATOM 3265 O O . ILE A 1 404 ? -31.267 -19.038 47.152 1.00 55.19 404 ILE A O 1
ATOM 3269 N N . GLY 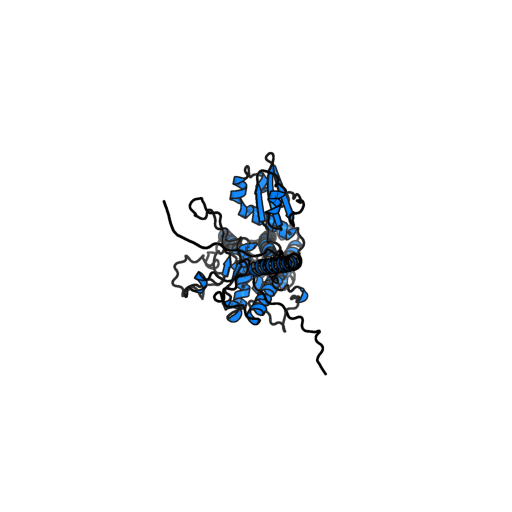A 1 405 ? -32.087 -18.476 45.145 1.00 44.84 405 GLY A N 1
ATOM 3270 C CA . GLY A 1 405 ? -33.475 -18.307 45.575 1.00 44.84 405 GLY A CA 1
ATOM 3271 C C . GLY A 1 405 ? -34.111 -19.604 46.082 1.00 44.84 405 GLY A C 1
ATOM 3272 O O . GLY A 1 405 ? -34.726 -19.597 47.148 1.00 44.84 405 GLY A O 1
ATOM 3273 N N . VAL A 1 406 ? -33.909 -20.728 45.382 1.00 51.94 406 VAL A N 1
ATOM 3274 C CA . VAL A 1 406 ? -34.372 -22.068 45.797 1.00 51.94 406 VAL A CA 1
ATOM 3275 C C . VAL A 1 406 ? -33.566 -22.592 46.991 1.00 51.94 406 VAL A C 1
ATOM 3277 O O . VAL A 1 406 ? -34.144 -23.169 47.911 1.00 51.94 406 VAL A O 1
ATOM 3280 N N . GLY A 1 407 ? -32.254 -22.338 47.043 1.00 49.16 407 GLY A N 1
ATOM 3281 C CA . GLY A 1 407 ? -31.413 -22.671 48.197 1.00 49.16 407 GLY A CA 1
ATOM 3282 C C . GLY A 1 407 ? -31.822 -21.914 49.465 1.00 49.16 407 GLY A C 1
ATOM 3283 O O . GLY A 1 407 ? -31.947 -22.517 50.532 1.00 49.16 407 GLY A O 1
ATOM 3284 N N . ALA A 1 408 ? -32.122 -20.618 49.344 1.00 52.00 408 ALA A N 1
ATOM 3285 C CA . ALA A 1 408 ? -32.607 -19.789 50.442 1.00 52.00 408 ALA A CA 1
ATOM 3286 C C . ALA A 1 408 ? -34.021 -20.192 50.890 1.00 52.00 408 ALA A C 1
ATOM 3288 O O . ALA A 1 408 ? -34.260 -20.291 52.089 1.00 52.00 408 ALA A O 1
ATOM 3289 N N . THR A 1 409 ? -34.943 -20.516 49.971 1.00 51.56 409 THR A N 1
ATOM 3290 C CA . THR A 1 409 ? -36.288 -21.000 50.349 1.00 51.56 409 THR A CA 1
ATOM 3291 C C . THR A 1 409 ? -36.283 -22.414 50.927 1.00 51.56 409 THR A C 1
ATOM 3293 O O . THR A 1 409 ? -37.089 -22.690 51.813 1.00 51.56 409 THR A O 1
ATOM 3296 N N . MET A 1 410 ? -35.376 -23.304 50.510 1.00 48.81 410 MET A N 1
ATOM 3297 C CA . MET A 1 410 ? -35.214 -24.616 51.151 1.00 48.81 410 MET A CA 1
ATOM 3298 C C . MET A 1 410 ? -34.599 -24.509 52.551 1.00 48.81 410 MET A C 1
ATOM 3300 O O . MET A 1 410 ? -35.034 -25.226 53.451 1.00 48.81 410 MET A O 1
ATOM 3304 N N . LEU A 1 411 ? -33.649 -23.594 52.771 1.00 48.81 411 LEU A N 1
ATOM 3305 C CA . LEU A 1 411 ? -33.106 -23.320 54.107 1.00 48.81 411 LEU A CA 1
ATOM 3306 C C . LEU A 1 411 ? -34.144 -22.647 55.021 1.00 48.81 411 LEU A C 1
ATOM 3308 O O . LEU A 1 411 ? -34.260 -23.041 56.178 1.00 48.81 411 LEU A O 1
ATOM 3312 N N . TYR A 1 412 ? -34.965 -21.730 54.496 1.00 45.38 412 TYR A N 1
ATOM 3313 C CA . TYR A 1 412 ? -36.043 -21.074 55.253 1.00 45.38 412 TYR A CA 1
ATOM 3314 C C . TYR A 1 412 ? -37.217 -22.022 55.561 1.00 45.38 412 TYR A C 1
ATOM 3316 O O . TYR A 1 412 ? -37.790 -21.983 56.647 1.00 45.38 412 TYR A O 1
ATOM 3324 N N . ARG A 1 413 ? -37.554 -22.954 54.652 1.00 44.94 413 ARG A N 1
ATOM 3325 C CA . ARG A 1 413 ? -38.527 -24.027 54.945 1.00 44.94 413 ARG A CA 1
ATOM 3326 C C . ARG A 1 413 ? -38.005 -25.035 55.966 1.00 44.94 413 ARG A C 1
ATOM 3328 O O . ARG A 1 413 ? -38.811 -25.587 56.703 1.00 44.94 413 ARG A O 1
ATOM 3335 N N . LYS A 1 414 ? -36.688 -25.259 56.034 1.00 44.69 414 LYS A N 1
ATOM 3336 C CA . LYS A 1 414 ? -36.074 -26.145 57.034 1.00 44.69 414 LYS A CA 1
ATOM 3337 C C . LYS A 1 414 ? -35.910 -25.470 58.404 1.00 44.69 414 LYS A C 1
ATOM 3339 O O . LYS A 1 414 ? -35.899 -26.177 59.405 1.00 44.69 414 LYS A O 1
ATOM 3344 N N . SER A 1 415 ? -35.826 -24.135 58.468 1.00 41.00 415 SER A N 1
ATOM 3345 C CA . SER A 1 415 ? -35.849 -23.393 59.740 1.00 41.00 415 SER A CA 1
ATOM 3346 C C . SER A 1 415 ? -37.264 -23.180 60.287 1.00 41.00 415 SER A C 1
ATOM 3348 O O . SER A 1 415 ? -37.429 -23.155 61.499 1.00 41.00 415 SER A O 1
ATOM 3350 N N . ASN A 1 416 ? -38.286 -23.088 59.424 1.00 37.97 416 ASN A N 1
ATOM 3351 C CA . ASN A 1 416 ? -39.683 -22.903 59.849 1.00 37.97 416 ASN A CA 1
ATOM 3352 C C . ASN A 1 416 ? -40.477 -24.211 60.015 1.00 37.97 416 ASN A C 1
ATOM 3354 O O . ASN A 1 416 ? -41.614 -24.167 60.467 1.00 37.97 416 ASN A O 1
ATOM 3358 N N . SER A 1 417 ? -39.901 -25.378 59.705 1.00 39.91 417 SER A N 1
ATOM 3359 C CA . SER A 1 417 ? -40.493 -26.678 60.066 1.00 39.91 417 SER A CA 1
ATOM 3360 C C . SER A 1 417 ? -40.194 -27.101 61.514 1.00 39.91 417 SER A C 1
ATOM 3362 O O . SER A 1 417 ? -40.472 -28.236 61.884 1.00 39.91 417 SER A O 1
ATOM 3364 N N . ILE A 1 418 ? -39.600 -26.215 62.323 1.00 42.81 418 ILE A N 1
ATOM 3365 C CA . ILE A 1 418 ? -39.420 -26.374 63.774 1.00 42.81 418 ILE A CA 1
ATOM 3366 C C . ILE A 1 418 ? -39.998 -25.127 64.455 1.00 42.81 418 ILE A C 1
ATOM 3368 O O . ILE A 1 418 ? -39.300 -24.355 65.101 1.00 42.81 418 ILE A O 1
ATOM 3372 N N . ALA A 1 419 ? -41.281 -24.883 64.228 1.00 37.00 419 ALA A N 1
ATOM 3373 C CA . ALA A 1 419 ? -42.111 -24.024 65.061 1.00 37.00 419 ALA A CA 1
ATOM 3374 C C . ALA A 1 419 ? -43.563 -24.388 64.746 1.00 37.00 419 ALA A C 1
ATOM 3376 O O . ALA A 1 419 ? -44.169 -23.815 63.846 1.00 37.00 419 ALA A O 1
ATOM 3377 N N . GLU A 1 420 ? -44.095 -25.394 65.437 1.00 34.19 420 GLU A N 1
ATOM 3378 C CA . GLU A 1 420 ? -45.543 -25.545 65.569 1.00 34.19 420 GLU A CA 1
ATOM 3379 C C . GLU A 1 420 ? -46.013 -24.562 66.648 1.00 34.19 420 GLU A C 1
ATOM 3381 O O . GLU A 1 420 ? -45.576 -24.673 67.796 1.00 34.19 420 GLU A O 1
ATOM 3386 N N . PRO A 1 421 ? -46.888 -23.599 66.323 1.00 34.72 421 PRO A N 1
ATOM 3387 C CA . PRO A 1 421 ? -47.755 -22.987 67.305 1.00 34.72 421 PRO A CA 1
ATOM 3388 C C . PRO A 1 421 ? -49.029 -23.832 67.393 1.00 34.72 421 PRO A C 1
ATOM 3390 O O . PRO A 1 421 ? -49.808 -23.922 66.445 1.00 34.72 421 PRO A O 1
ATOM 3393 N N . THR A 1 422 ? -49.241 -24.467 68.538 1.00 34.75 422 THR A N 1
ATOM 3394 C CA . THR A 1 422 ? -50.567 -24.929 68.946 1.00 34.75 422 THR A CA 1
ATOM 3395 C C . THR A 1 422 ? -51.366 -23.714 69.410 1.00 34.75 422 THR A C 1
ATOM 3397 O O . THR A 1 422 ? -51.087 -23.188 70.487 1.00 34.75 422 THR A O 1
ATOM 3400 N N . GLU A 1 423 ? -52.344 -23.273 68.621 1.00 35.81 423 GLU A N 1
ATOM 3401 C CA . GLU A 1 423 ? -53.451 -22.449 69.116 1.00 35.81 423 GLU A CA 1
ATOM 3402 C C . GLU A 1 423 ? -54.756 -23.237 69.008 1.00 35.81 423 GLU A C 1
ATOM 3404 O O . GLU A 1 423 ? -55.128 -23.740 67.945 1.00 35.81 423 GLU A O 1
ATOM 3409 N N . GLU A 1 424 ? -55.404 -23.359 70.165 1.00 35.22 424 GLU A N 1
ATOM 3410 C CA . GLU A 1 424 ? -56.770 -23.823 70.338 1.00 35.22 424 GLU A CA 1
ATOM 3411 C C . GLU A 1 424 ? -57.769 -22.882 69.656 1.00 35.22 424 GLU A C 1
ATOM 3413 O O . GLU A 1 424 ? -57.621 -21.661 69.601 1.00 35.22 424 GLU A O 1
ATOM 3418 N N . GLU A 1 425 ? -58.823 -23.522 69.168 1.00 34.66 425 GLU A N 1
ATOM 3419 C CA . GLU A 1 425 ? -60.048 -22.975 68.613 1.00 34.66 425 GLU A CA 1
ATOM 3420 C C . GLU A 1 425 ? -60.717 -21.940 69.536 1.00 34.66 425 GLU A C 1
ATOM 3422 O O . GLU A 1 425 ? -60.795 -22.128 70.746 1.00 34.66 425 GLU A O 1
ATOM 3427 N N . THR A 1 426 ? -61.375 -20.923 68.969 1.00 32.47 426 THR A N 1
ATOM 3428 C CA . THR A 1 426 ? -62.848 -20.937 68.823 1.00 32.47 426 THR A CA 1
ATOM 3429 C C . THR A 1 426 ? -63.413 -19.630 68.248 1.00 32.47 426 THR A C 1
ATOM 3431 O O . THR A 1 426 ? -63.163 -18.536 68.734 1.00 32.47 426 THR A O 1
ATOM 3434 N N . ASN A 1 427 ? -64.237 -19.812 67.209 1.00 30.28 427 ASN A N 1
ATOM 3435 C CA . ASN A 1 427 ? -65.519 -19.160 66.908 1.00 30.28 427 ASN A CA 1
ATOM 3436 C C . ASN A 1 427 ? -65.720 -17.660 67.196 1.00 30.28 427 ASN A C 1
ATOM 3438 O O . ASN A 1 427 ? -65.837 -17.254 68.345 1.00 30.28 427 ASN A O 1
ATOM 3442 N N . LEU A 1 428 ? -66.086 -16.908 66.148 1.00 33.62 428 LEU A N 1
ATOM 3443 C CA . LEU A 1 428 ? -67.460 -16.391 66.019 1.00 33.62 428 LEU A CA 1
ATOM 3444 C C . LEU A 1 428 ? -67.731 -15.798 64.629 1.00 33.62 428 LEU A C 1
ATOM 3446 O O . LEU A 1 428 ? -67.040 -14.923 64.116 1.00 33.62 428 LEU A O 1
ATOM 3450 N N . THR A 1 429 ? -68.797 -16.322 64.046 1.00 35.31 429 THR A N 1
ATOM 3451 C CA . THR A 1 429 ? -69.512 -15.877 62.855 1.00 35.31 429 THR A CA 1
ATOM 3452 C C . THR A 1 429 ? -70.260 -14.556 63.065 1.00 35.31 429 THR A C 1
ATOM 3454 O O . THR A 1 429 ? -70.856 -14.360 64.121 1.00 35.31 429 THR A O 1
ATOM 3457 N N . ASN A 1 430 ? -70.373 -13.794 61.970 1.00 31.55 430 ASN A N 1
ATOM 3458 C CA . ASN A 1 430 ? -71.573 -13.120 61.436 1.00 31.55 430 ASN A CA 1
ATOM 3459 C C . ASN A 1 430 ? -71.571 -11.591 61.229 1.00 31.55 430 ASN A C 1
ATOM 3461 O O . ASN A 1 430 ? -71.456 -10.789 62.145 1.00 31.55 430 ASN A O 1
ATOM 3465 N N . SER A 1 431 ? -71.931 -11.296 59.971 1.00 32.88 431 SER A N 1
ATOM 3466 C CA . SER A 1 431 ? -72.879 -10.295 59.460 1.00 32.88 431 SER A CA 1
ATOM 3467 C C . SER A 1 431 ? -72.412 -8.867 59.156 1.00 32.88 431 SER A C 1
ATOM 3469 O O . SER A 1 431 ? -72.117 -8.092 60.053 1.00 32.88 431 SER A O 1
ATOM 3471 N N . LEU A 1 432 ? -72.479 -8.557 57.848 1.00 34.09 432 LEU A N 1
ATOM 3472 C CA . LEU A 1 432 ? -73.206 -7.431 57.223 1.00 34.09 432 LEU A CA 1
ATOM 3473 C C . LEU A 1 432 ? -73.052 -6.078 57.941 1.00 34.09 432 LEU A C 1
ATOM 3475 O O . LEU A 1 432 ? -73.657 -5.854 58.976 1.00 34.09 432 LEU A O 1
ATOM 3479 N N . GLY A 1 433 ? -72.282 -5.131 57.415 1.00 30.03 433 GLY A N 1
ATOM 3480 C CA . GLY A 1 433 ? -72.711 -4.260 56.313 1.00 30.03 433 GLY A CA 1
ATOM 3481 C C . GLY A 1 433 ? -72.646 -2.792 56.786 1.00 30.03 433 GLY A C 1
ATOM 3482 O O . GLY A 1 433 ? -72.630 -2.560 57.990 1.00 30.03 433 GLY A O 1
ATOM 3483 N N . PRO A 1 434 ? -72.527 -1.808 55.879 1.00 43.00 434 PRO A N 1
ATOM 3484 C CA . PRO A 1 434 ? -72.014 -0.477 56.199 1.00 43.00 434 PRO A CA 1
ATOM 3485 C C . PRO A 1 434 ? -73.082 0.467 56.766 1.00 43.00 434 PRO A C 1
ATOM 3487 O O . PRO A 1 434 ? -74.201 0.497 56.259 1.00 43.00 434 PRO A O 1
ATOM 3490 N N . CYS A 1 435 ? -72.682 1.275 57.750 1.00 34.38 435 CYS A N 1
ATOM 3491 C CA . CYS A 1 435 ? -73.014 2.691 57.939 1.00 34.38 435 CYS A CA 1
ATOM 3492 C C . CYS A 1 435 ? -72.103 3.268 59.026 1.00 34.38 435 CYS A C 1
ATOM 3494 O O . CYS A 1 435 ? -71.935 2.584 60.060 1.00 34.38 435 CYS A O 1
#

Radius of gyration: 30.75 Å; chains: 1; bounding box: 101×79×96 Å

InterPro domains:
  IPR024079 Metallopeptidase, catalytic domain superfamily [G3DSA:3.40.390.10] (164-359)

Organism: NCBI:txid28082